Protein AF-A0AA96CCP3-F1 (afdb_monomer_lite)

Sequence (442 aa):
MRTQSIKSIEALAAAVEGFGGDMLFRGQNEHFGTDMTSGLRTSIDRRGCIPPVMLKWSHYAEFMLRQIAKDPSALDRLEFVQAILQHYGWRSFYLDLSASPAVSAYFAGHRWTSRRQIQMVEDCFEDPVLAVREMASYEPFEGDGHLYVISKAALSEARIAVHDLSQLSLWIGGQPRYAFQNAWLAGPLQGDLPSSCIIGHISAPAAVFREFASKGGFANAGDLFPDRQTDPILNLLLSLPWEMIRTSGKADRGGIEFFRRALDIPEYHDEELAKHQPTDTAFFCGATVSQIVKDPTLTVRSAPSHIIFGSSDRPPEFPRVSEFVRRHKRVLFEVSELIWLPETVTARTWGKGLWVEERPDGLIQVGDLIVEHPGRQLSGFGANAMWSYEVDKTGRWTRSPREGDCPCANSWRHEAHLSALSVLEHDFTRRDHVFVRPPPRA

pLDDT: mean 88.01, std 12.89, range [23.94, 98.25]

Secondary structure (DSSP, 8-state):
-EEEE--SHHHHHHHHHTT-SSEEEEEESS---BTTB---B-HHHHH---HHHHHHHHHHHHHHHHHHBS-GGGGG-HHHHHHHHHTTT---SSEEEES-HHHHHHHHHEEEEEEEEEEEEE-TTS-EEEEEEEEEEEEE--SEEEEEEEEHHHHHHTT-EEEEGGG--BTT----HHHHTTEEEEE--SSBPPGGGEEEEEEEEHHHHHHHHHHTT--SGGGTS--TTT-HHHHHHHTSPEEE---SSS--BTTBPEEEESS--EE-S-PPPPSBPPTT-BEE----GGGT---TTEEEEEE-THHHH----S-SB-HHHHHHHHHHSEEEEEEEEEE--GGGTTTTEEEEEEEEEE-TTS-EEEEEEEEE--BT---EEEE---EEEEE-TT-BEEE---TTS-----HHHHHHHHHHHHHHHHHHHT-S----PPPPP-

Structure (mmCIF, N/CA/C/O backbone):
data_AF-A0AA96CCP3-F1
#
_entry.id   AF-A0AA96CCP3-F1
#
loop_
_atom_site.group_PDB
_atom_site.id
_atom_site.type_symbol
_atom_site.label_atom_id
_atom_site.label_alt_id
_atom_site.label_comp_id
_atom_site.label_asym_id
_atom_site.label_entity_id
_atom_site.label_seq_id
_atom_site.pdbx_PDB_ins_code
_atom_site.Cartn_x
_atom_site.Cartn_y
_atom_site.Cartn_z
_atom_site.occupancy
_atom_site.B_iso_or_equiv
_atom_site.auth_seq_id
_atom_site.auth_comp_id
_atom_site.auth_asym_id
_atom_site.auth_atom_id
_atom_site.pdbx_PDB_model_num
ATOM 1 N N . MET A 1 1 ? 2.260 1.535 -36.624 1.00 78.88 1 MET A N 1
ATOM 2 C CA . MET A 1 1 ? 3.349 1.113 -35.722 1.00 78.88 1 MET A CA 1
ATOM 3 C C . MET A 1 1 ? 4.640 0.972 -36.522 1.00 78.88 1 MET A C 1
ATOM 5 O O . MET A 1 1 ? 4.633 0.278 -37.530 1.00 78.88 1 MET A O 1
ATOM 9 N N . ARG A 1 2 ? 5.721 1.655 -36.126 1.00 84.25 2 ARG A N 1
ATOM 10 C CA . ARG A 1 2 ? 7.061 1.529 -36.727 1.00 84.25 2 ARG A CA 1
ATOM 11 C C . ARG A 1 2 ? 7.860 0.463 -35.972 1.00 84.25 2 ARG A C 1
ATOM 13 O O . ARG A 1 2 ? 8.217 0.693 -34.819 1.00 84.25 2 ARG A O 1
ATOM 20 N N . THR A 1 3 ? 8.166 -0.659 -36.619 1.00 88.44 3 THR A N 1
ATOM 21 C CA . THR A 1 3 ? 8.971 -1.744 -36.028 1.00 88.44 3 THR A CA 1
ATOM 22 C C . THR A 1 3 ? 10.423 -1.646 -36.486 1.00 88.44 3 THR A C 1
ATOM 24 O O . THR A 1 3 ? 10.685 -1.485 -37.677 1.00 88.44 3 THR A O 1
ATOM 27 N N . GLN A 1 4 ? 11.374 -1.711 -35.553 1.00 91.31 4 GLN A N 1
ATOM 28 C CA . GLN A 1 4 ? 12.807 -1.590 -35.831 1.00 91.31 4 GLN A CA 1
ATOM 29 C C . GLN A 1 4 ? 13.591 -2.653 -35.063 1.00 91.31 4 GLN A C 1
ATOM 31 O O . GLN A 1 4 ? 13.416 -2.799 -33.857 1.00 91.31 4 GLN A O 1
ATOM 36 N N . SER A 1 5 ? 14.485 -3.363 -35.752 1.00 93.44 5 SER A N 1
ATOM 37 C CA . SER A 1 5 ? 15.509 -4.195 -35.116 1.00 93.44 5 SER A CA 1
ATOM 38 C C . SER A 1 5 ? 16.840 -3.455 -35.177 1.00 93.44 5 SER A C 1
ATOM 40 O O . SER A 1 5 ? 17.261 -3.025 -36.252 1.00 93.44 5 SER A O 1
ATOM 42 N N . ILE A 1 6 ? 17.479 -3.268 -34.027 1.00 94.19 6 ILE A N 1
ATOM 43 C CA . ILE A 1 6 ? 18.710 -2.488 -33.894 1.00 94.19 6 ILE A CA 1
ATOM 44 C C . ILE A 1 6 ? 19.786 -3.290 -33.162 1.00 94.19 6 ILE A C 1
ATOM 46 O O . ILE A 1 6 ? 19.495 -4.230 -32.426 1.00 94.19 6 ILE A O 1
ATOM 50 N N . LYS A 1 7 ? 21.051 -2.917 -33.380 1.00 93.19 7 LYS A N 1
ATOM 51 C CA . LYS A 1 7 ? 22.215 -3.670 -32.883 1.00 93.19 7 LYS A CA 1
ATOM 52 C C . LYS A 1 7 ? 23.218 -2.843 -32.081 1.00 93.19 7 LYS A C 1
ATOM 54 O O . LYS A 1 7 ? 24.165 -3.419 -31.562 1.00 93.19 7 LYS A O 1
ATOM 59 N N . SER A 1 8 ? 23.042 -1.525 -31.995 1.00 95.81 8 SER A N 1
ATOM 60 C CA . SER A 1 8 ? 23.948 -0.643 -31.255 1.00 95.81 8 SER A CA 1
ATOM 61 C C . SER A 1 8 ? 23.183 0.385 -30.433 1.00 95.81 8 SER A C 1
ATOM 63 O O . SER A 1 8 ? 22.006 0.665 -30.686 1.00 95.81 8 SER A O 1
ATOM 65 N N . ILE A 1 9 ? 23.875 0.953 -29.452 1.00 96.38 9 ILE A N 1
ATOM 66 C CA . ILE A 1 9 ? 23.327 1.967 -28.559 1.00 96.38 9 ILE A CA 1
ATOM 67 C C . ILE A 1 9 ? 23.063 3.297 -29.272 1.00 96.38 9 ILE A C 1
ATOM 69 O O . ILE A 1 9 ? 22.069 3.956 -28.981 1.00 96.38 9 ILE A O 1
ATOM 73 N N . GLU A 1 10 ? 23.884 3.668 -30.255 1.00 96.38 10 GLU A N 1
ATOM 74 C CA . GLU A 1 10 ? 23.694 4.875 -31.071 1.00 96.38 10 GLU A CA 1
ATOM 75 C C . GLU A 1 10 ? 22.425 4.758 -31.917 1.00 96.38 10 GLU A C 1
ATOM 77 O O . GLU A 1 10 ? 21.645 5.704 -32.011 1.00 96.38 10 GLU A O 1
ATOM 82 N N . ALA A 1 11 ? 22.180 3.571 -32.485 1.00 96.12 11 ALA A N 1
ATOM 83 C CA . ALA A 1 11 ? 20.956 3.297 -33.224 1.00 96.12 11 ALA A CA 1
ATOM 84 C C . ALA A 1 11 ? 19.719 3.327 -32.310 1.00 96.12 11 ALA A C 1
ATOM 86 O O . ALA A 1 11 ? 18.669 3.806 -32.735 1.00 96.12 11 ALA A O 1
ATOM 87 N N . LEU A 1 12 ? 19.837 2.856 -31.059 1.00 96.75 12 LEU A N 1
ATOM 88 C CA . LEU A 1 12 ? 18.758 2.943 -30.068 1.00 96.75 12 LEU A CA 1
ATOM 89 C C . LEU A 1 12 ? 18.450 4.395 -29.706 1.00 96.75 12 LEU A C 1
ATOM 91 O O . LEU A 1 12 ? 17.289 4.794 -29.763 1.00 96.75 12 LEU A O 1
ATOM 95 N N . ALA A 1 13 ? 19.478 5.183 -29.386 1.00 96.06 13 ALA A N 1
ATOM 96 C CA . ALA A 1 13 ? 19.331 6.594 -29.051 1.00 96.06 13 ALA A CA 1
ATOM 97 C C . ALA A 1 13 ? 18.660 7.372 -30.192 1.00 96.06 13 ALA A C 1
ATOM 99 O O . ALA A 1 13 ? 17.625 7.999 -29.979 1.00 96.06 13 ALA A O 1
ATOM 100 N N . ALA A 1 14 ? 19.163 7.224 -31.422 1.00 95.44 14 ALA A N 1
ATOM 101 C CA . ALA A 1 14 ? 18.584 7.873 -32.596 1.00 95.44 14 ALA A CA 1
ATOM 102 C C . ALA A 1 14 ? 17.137 7.421 -32.871 1.00 95.44 14 ALA A C 1
ATOM 104 O O . ALA A 1 14 ? 16.291 8.225 -33.266 1.00 95.44 14 ALA A O 1
ATOM 105 N N . ALA A 1 15 ? 16.826 6.135 -32.658 1.00 95.31 15 ALA A N 1
ATOM 106 C CA . ALA A 1 15 ? 15.469 5.623 -32.825 1.00 95.31 15 ALA A CA 1
ATOM 107 C C . ALA A 1 15 ? 14.500 6.225 -31.800 1.00 95.31 15 ALA A C 1
ATOM 109 O O . ALA A 1 15 ? 13.395 6.600 -32.183 1.00 95.31 15 ALA A O 1
ATOM 110 N N . VAL A 1 16 ? 14.910 6.323 -30.531 1.00 95.19 16 VAL A N 1
ATOM 111 C CA . VAL A 1 16 ? 14.120 6.919 -29.443 1.00 95.19 16 VAL A CA 1
ATOM 112 C C . VAL A 1 16 ? 13.901 8.414 -29.682 1.00 95.19 16 VAL A C 1
ATOM 114 O O . VAL A 1 16 ? 12.760 8.869 -29.635 1.00 95.19 16 VAL A O 1
ATOM 117 N N . GLU A 1 17 ? 14.956 9.161 -30.016 1.00 93.50 17 GLU A N 1
ATOM 118 C CA . GLU A 1 17 ? 14.873 10.594 -30.333 1.00 93.50 17 GLU A CA 1
ATOM 119 C C . GLU A 1 17 ? 13.923 10.872 -31.504 1.00 93.50 17 GLU A C 1
ATOM 121 O O . GLU A 1 17 ? 13.148 11.829 -31.472 1.00 93.50 17 GLU A O 1
ATOM 126 N N . GLY A 1 18 ? 13.914 9.991 -32.510 1.00 92.81 18 GLY A N 1
ATOM 127 C CA . GLY A 1 18 ? 13.054 10.110 -33.685 1.00 92.81 18 GLY A CA 1
ATOM 128 C C . GLY A 1 18 ? 11.544 10.071 -33.407 1.00 92.81 18 GLY A C 1
ATOM 129 O O . GLY A 1 18 ? 10.775 10.402 -34.309 1.00 92.81 18 GLY A O 1
ATOM 130 N N . PHE A 1 19 ? 11.099 9.677 -32.206 1.00 90.75 19 PHE A N 1
ATOM 131 C CA . PHE A 1 19 ? 9.682 9.695 -31.815 1.00 90.75 19 PHE A CA 1
ATOM 132 C C . PHE A 1 19 ? 9.239 10.996 -31.116 1.00 90.75 19 PHE A C 1
ATOM 134 O O . PHE A 1 19 ? 8.036 11.240 -31.014 1.00 90.75 19 PHE A O 1
ATOM 141 N N . GLY A 1 20 ? 10.173 11.849 -30.679 1.00 86.50 20 GLY A N 1
ATOM 142 C CA . GLY A 1 20 ? 9.874 13.113 -29.997 1.00 86.50 20 GLY A CA 1
ATOM 143 C C . GLY A 1 20 ? 9.544 12.982 -28.501 1.00 86.50 20 GLY A C 1
ATOM 144 O O . GLY A 1 20 ? 9.638 11.911 -27.909 1.00 86.50 20 GLY A O 1
ATOM 145 N N . GLY A 1 21 ? 9.187 14.110 -27.872 1.00 78.62 21 GLY A N 1
ATOM 146 C CA . GLY A 1 21 ? 9.125 14.242 -26.407 1.00 78.62 21 GLY A CA 1
ATOM 147 C C . GLY A 1 21 ? 7.800 13.881 -25.721 1.00 78.62 21 GLY A C 1
ATOM 148 O O . GLY A 1 21 ? 7.779 13.787 -24.498 1.00 78.62 21 GLY A O 1
ATOM 149 N N . ASP A 1 22 ? 6.702 13.671 -26.456 1.00 88.31 22 ASP A N 1
ATOM 150 C CA . ASP A 1 22 ? 5.385 13.377 -25.855 1.00 88.31 22 ASP A CA 1
ATOM 151 C C . ASP A 1 22 ? 4.995 11.894 -25.936 1.00 88.31 22 ASP A C 1
ATOM 153 O O . ASP A 1 22 ? 3.880 11.518 -26.308 1.00 88.31 22 ASP A O 1
ATOM 157 N N . MET A 1 23 ? 5.960 11.036 -25.610 1.00 95.56 23 MET A N 1
ATOM 158 C CA . MET A 1 23 ? 5.819 9.585 -25.660 1.00 95.56 23 MET A CA 1
ATOM 159 C C . MET A 1 23 ? 6.014 8.961 -24.287 1.00 95.56 23 MET A C 1
ATOM 161 O O . MET A 1 23 ? 6.700 9.498 -23.420 1.00 95.56 23 MET A O 1
ATOM 165 N N . LEU A 1 24 ? 5.393 7.803 -24.112 1.00 97.50 24 LEU A N 1
ATOM 166 C CA . LEU A 1 24 ? 5.594 6.916 -22.982 1.00 97.50 24 LEU A CA 1
ATOM 167 C C . LEU A 1 24 ? 6.225 5.617 -23.470 1.00 97.50 24 LEU A C 1
ATOM 169 O O . LEU A 1 24 ? 6.014 5.186 -24.604 1.00 97.50 24 LEU A O 1
ATOM 173 N N . PHE A 1 25 ? 6.997 4.985 -22.602 1.00 97.31 25 PHE A N 1
ATOM 174 C CA . PHE A 1 25 ? 7.790 3.816 -22.932 1.00 97.31 25 PHE A CA 1
ATOM 175 C C . PHE A 1 25 ? 7.425 2.643 -22.029 1.00 97.31 25 PHE A C 1
ATOM 177 O O . PHE A 1 25 ? 7.043 2.820 -20.869 1.00 97.31 25 PHE A O 1
ATOM 184 N N . ARG A 1 26 ? 7.550 1.434 -22.580 1.00 96.19 26 ARG A N 1
ATOM 185 C CA . ARG A 1 26 ? 7.433 0.180 -21.836 1.00 96.19 26 ARG A CA 1
ATOM 186 C C . ARG A 1 26 ? 8.490 -0.804 -22.309 1.00 96.19 26 ARG A C 1
ATOM 188 O O . ARG A 1 26 ? 8.510 -1.156 -23.486 1.00 96.19 26 ARG A O 1
ATOM 195 N N . GLY A 1 27 ? 9.336 -1.265 -21.396 1.00 95.38 27 GLY A N 1
ATOM 196 C CA . GLY A 1 27 ? 10.336 -2.294 -21.673 1.00 95.38 27 GLY A CA 1
ATOM 197 C C . GLY A 1 27 ? 9.894 -3.679 -21.241 1.00 95.38 27 GLY A C 1
ATOM 198 O O . GLY A 1 27 ? 9.269 -3.822 -20.192 1.00 95.38 27 GLY A O 1
ATOM 199 N N . GLN A 1 28 ? 10.205 -4.691 -22.046 1.00 93.75 28 GLN A N 1
ATOM 200 C CA . GLN A 1 28 ? 9.925 -6.095 -21.752 1.00 93.75 28 GLN A CA 1
ATOM 201 C C . GLN A 1 28 ? 11.030 -6.998 -22.292 1.00 93.75 28 GLN A C 1
ATOM 203 O O . GLN A 1 28 ? 11.666 -6.685 -23.295 1.00 93.75 28 GLN A O 1
ATOM 208 N N . ASN A 1 29 ? 11.227 -8.135 -21.637 1.00 90.81 29 ASN A N 1
ATOM 209 C CA . ASN A 1 29 ? 12.184 -9.168 -22.036 1.00 90.81 29 ASN A CA 1
ATOM 210 C C . ASN A 1 29 ? 11.600 -10.207 -23.012 1.00 90.81 29 ASN A C 1
ATOM 212 O O . ASN A 1 29 ? 12.307 -11.115 -23.431 1.00 90.81 29 ASN A O 1
ATOM 216 N N . GLU A 1 30 ? 10.315 -10.084 -23.349 1.00 86.31 30 GLU A N 1
ATOM 217 C CA . GLU A 1 30 ? 9.598 -10.951 -24.283 1.00 86.31 30 GLU A CA 1
ATOM 218 C C . GLU A 1 30 ? 8.610 -10.124 -25.123 1.00 86.31 30 GLU A C 1
ATOM 220 O O . GLU A 1 30 ? 8.100 -9.077 -24.694 1.00 86.31 30 GLU A O 1
ATOM 225 N N . HIS A 1 31 ? 8.342 -10.588 -26.344 1.00 83.12 31 HIS A N 1
ATOM 226 C CA . HIS A 1 31 ? 7.292 -10.046 -27.196 1.00 83.12 31 HIS A CA 1
ATOM 227 C C . HIS A 1 31 ? 5.990 -10.805 -26.941 1.00 83.12 31 HIS A C 1
ATOM 229 O O . HIS A 1 31 ? 5.888 -11.990 -27.241 1.00 83.12 31 HIS A O 1
ATOM 235 N N . PHE A 1 32 ? 4.990 -10.114 -26.396 1.00 73.75 32 PHE A N 1
ATOM 236 C CA . PHE A 1 32 ? 3.706 -10.723 -26.032 1.00 73.75 32 PHE A CA 1
ATOM 237 C C . PHE A 1 32 ? 2.609 -10.532 -27.090 1.00 73.75 32 PHE A C 1
ATOM 239 O O . PHE A 1 32 ? 1.510 -11.062 -26.930 1.00 73.75 32 PHE A O 1
ATOM 246 N N . GLY A 1 33 ? 2.878 -9.746 -28.135 1.00 75.25 33 GLY A N 1
ATOM 247 C CA . GLY A 1 33 ? 1.897 -9.357 -29.144 1.00 75.25 33 GLY A CA 1
ATOM 248 C C . GLY A 1 33 ? 1.812 -10.295 -30.348 1.00 75.25 33 GLY A C 1
ATOM 249 O O . GLY A 1 33 ? 2.620 -11.199 -30.541 1.00 75.25 33 GLY A O 1
ATOM 250 N N . THR A 1 34 ? 0.804 -10.037 -31.174 1.00 74.00 34 THR A N 1
ATOM 251 C CA . THR A 1 34 ? 0.633 -10.550 -32.537 1.00 74.00 34 THR A CA 1
ATOM 252 C C . THR A 1 34 ? 0.244 -9.381 -33.443 1.00 74.00 34 THR A C 1
ATOM 254 O O . THR A 1 34 ? -0.010 -8.277 -32.960 1.00 74.00 34 THR A O 1
ATOM 257 N N . ASP A 1 35 ? 0.095 -9.612 -34.747 1.00 66.69 35 ASP A N 1
ATOM 258 C CA . ASP A 1 35 ? -0.397 -8.578 -35.671 1.00 66.69 35 ASP A CA 1
ATOM 259 C C . ASP A 1 35 ? -1.799 -8.052 -35.298 1.00 66.69 35 ASP A C 1
ATOM 261 O O . ASP A 1 35 ? -2.163 -6.928 -35.644 1.00 66.69 35 ASP A O 1
ATOM 265 N N . MET A 1 36 ? -2.583 -8.849 -34.562 1.00 63.25 36 MET A N 1
ATOM 266 C CA . MET A 1 36 ? -3.959 -8.534 -34.167 1.00 63.25 36 MET A CA 1
ATOM 267 C C . MET A 1 36 ? -4.075 -7.966 -32.747 1.00 63.25 36 MET A C 1
ATOM 269 O O . MET A 1 36 ? -5.089 -7.355 -32.413 1.00 63.25 36 MET A O 1
ATOM 273 N N . THR A 1 37 ? -3.076 -8.186 -31.891 1.00 79.69 37 THR A N 1
ATOM 274 C CA . THR A 1 37 ? -3.165 -7.924 -30.448 1.00 79.69 37 THR A CA 1
ATOM 275 C C . THR A 1 37 ? -1.846 -7.383 -29.925 1.00 79.69 37 THR A C 1
ATOM 277 O O . THR A 1 37 ? -0.802 -7.972 -30.184 1.00 79.69 37 THR A O 1
ATOM 280 N N . SER A 1 38 ? -1.855 -6.314 -29.132 1.00 82.88 38 SER A N 1
ATOM 281 C CA . SER A 1 38 ? -0.597 -5.791 -28.588 1.00 82.88 38 SER A CA 1
ATOM 282 C C . SER A 1 38 ? 0.071 -6.742 -27.592 1.00 82.88 38 SER A C 1
ATOM 284 O O . SER A 1 38 ? 1.283 -6.668 -27.396 1.00 82.88 38 SER A O 1
ATOM 286 N N . GLY A 1 39 ? -0.708 -7.604 -26.927 1.00 83.06 39 GLY A N 1
ATOM 287 C CA . GLY A 1 39 ? -0.236 -8.432 -25.818 1.00 83.06 39 GLY A CA 1
ATOM 288 C C . GLY A 1 39 ? 0.105 -7.633 -24.556 1.00 83.06 39 GLY A C 1
ATOM 289 O O . GLY A 1 39 ? 0.498 -8.210 -23.541 1.00 83.06 39 GLY A O 1
ATOM 290 N N . LEU A 1 40 ? -0.053 -6.304 -24.587 1.00 88.00 40 LEU A N 1
ATOM 291 C CA . LEU A 1 40 ? 0.202 -5.418 -23.457 1.00 88.00 40 LEU A CA 1
ATOM 292 C C . LEU A 1 40 ? -1.017 -5.411 -22.538 1.00 88.00 40 LEU A C 1
ATOM 294 O O . LEU A 1 40 ? -1.903 -4.567 -22.663 1.00 88.00 40 LEU A O 1
ATOM 298 N N . ARG A 1 41 ? -1.052 -6.385 -21.628 1.00 87.69 41 ARG A N 1
ATOM 299 C CA . ARG A 1 41 ? -2.139 -6.587 -20.662 1.00 87.69 41 ARG A CA 1
ATOM 300 C C . ARG A 1 41 ? -1.782 -6.105 -19.267 1.00 87.69 41 ARG A C 1
ATOM 302 O O . ARG A 1 41 ? -0.624 -6.158 -18.838 1.00 87.69 41 ARG A O 1
ATOM 309 N N . THR A 1 42 ? -2.819 -5.746 -18.522 1.00 84.69 42 THR A N 1
ATOM 310 C CA . THR A 1 42 ? -2.721 -5.417 -17.099 1.00 84.69 42 THR A CA 1
ATOM 311 C C . THR A 1 42 ? -2.260 -6.628 -16.280 1.00 84.69 42 THR A C 1
ATOM 313 O O . THR A 1 42 ? -2.252 -7.782 -16.729 1.00 84.69 42 THR A O 1
ATOM 316 N N . SER A 1 43 ? -1.816 -6.395 -15.049 1.00 81.06 43 SER A N 1
ATOM 317 C CA . SER A 1 43 ? -1.444 -7.490 -14.145 1.00 81.06 43 SER A CA 1
ATOM 318 C C . SER A 1 43 ? -2.665 -8.271 -13.640 1.00 81.06 43 SER A C 1
ATOM 320 O O . SER A 1 43 ? -2.541 -9.479 -13.416 1.00 81.06 43 SER A O 1
ATOM 322 N N . ILE A 1 44 ? -3.839 -7.634 -13.527 1.00 82.31 44 ILE A N 1
ATOM 323 C CA . ILE A 1 44 ? -5.100 -8.318 -13.203 1.00 82.31 44 ILE A CA 1
ATOM 324 C C . ILE A 1 44 ? -5.559 -9.215 -14.350 1.00 82.31 44 ILE A C 1
ATOM 326 O O . ILE A 1 44 ? -5.864 -10.376 -14.093 1.00 82.31 44 ILE A O 1
ATOM 330 N N . ASP A 1 45 ? -5.527 -8.757 -15.601 1.00 80.56 45 ASP A N 1
ATOM 331 C CA . ASP A 1 45 ? -5.930 -9.604 -16.736 1.00 80.56 45 ASP A CA 1
ATOM 332 C C . ASP A 1 45 ? -5.044 -10.850 -16.865 1.00 80.56 45 ASP A C 1
ATOM 334 O O . ASP A 1 45 ? -5.495 -11.914 -17.285 1.00 80.56 45 ASP A O 1
ATOM 338 N N . ARG A 1 46 ? -3.770 -10.742 -16.466 1.00 76.19 46 ARG A N 1
ATOM 339 C CA . ARG A 1 46 ? -2.816 -11.859 -16.507 1.00 76.19 46 ARG A CA 1
ATOM 340 C C . ARG A 1 46 ? -2.945 -12.830 -15.337 1.00 76.19 46 ARG A C 1
ATOM 342 O O . ARG A 1 46 ? -2.669 -14.013 -15.510 1.00 76.19 46 ARG A O 1
ATOM 349 N N . ARG A 1 47 ? -3.261 -12.348 -14.130 1.00 80.62 47 ARG A N 1
ATOM 350 C CA . ARG A 1 47 ? -3.130 -13.146 -12.892 1.00 80.62 47 ARG A CA 1
ATOM 351 C C . ARG A 1 47 ? -4.395 -13.203 -12.029 1.00 80.62 47 ARG A C 1
ATOM 353 O O . ARG A 1 47 ? -4.387 -13.881 -11.000 1.00 80.62 47 ARG A O 1
ATOM 360 N N . GLY A 1 48 ? -5.453 -12.503 -12.420 1.00 82.50 48 GLY A N 1
ATOM 361 C CA . GLY A 1 48 ? -6.688 -12.339 -11.661 1.00 82.50 48 GLY A CA 1
ATOM 362 C C . GLY A 1 48 ? -6.574 -11.356 -10.491 1.00 82.50 48 GLY A C 1
ATOM 363 O O . GLY A 1 48 ? -5.481 -11.049 -9.995 1.00 82.50 48 GLY A O 1
ATOM 364 N N . CYS A 1 49 ? -7.740 -10.893 -10.035 1.00 81.19 49 CYS A N 1
ATOM 365 C CA . CYS A 1 49 ? -7.910 -10.079 -8.834 1.00 81.19 49 CYS A CA 1
ATOM 366 C C . CYS A 1 49 ? -8.177 -10.967 -7.607 1.00 81.19 49 CYS A C 1
ATOM 368 O O . CYS A 1 49 ? -8.867 -11.983 -7.703 1.00 81.19 49 CYS A O 1
ATOM 370 N N . ILE A 1 50 ? -7.654 -10.561 -6.446 1.00 83.69 50 ILE A N 1
ATOM 371 C CA . ILE A 1 50 ? -7.987 -11.140 -5.139 1.00 83.69 50 ILE A CA 1
ATOM 372 C C . ILE A 1 50 ? -8.719 -10.049 -4.341 1.00 83.69 50 ILE A C 1
ATOM 374 O O . ILE A 1 50 ? -8.053 -9.244 -3.686 1.00 83.69 50 ILE A O 1
ATOM 378 N N . PRO A 1 51 ? -10.065 -9.978 -4.392 1.00 82.25 51 PRO A N 1
ATOM 379 C CA . PRO A 1 51 ? -10.805 -8.812 -3.907 1.00 82.25 51 PRO A CA 1
ATOM 380 C C . PRO A 1 51 ? -10.548 -8.432 -2.438 1.00 82.25 51 PRO A C 1
ATOM 382 O O . PRO A 1 51 ? -10.337 -7.251 -2.184 1.00 82.25 51 PRO A O 1
ATOM 385 N N . PRO A 1 52 ? -10.477 -9.370 -1.468 1.00 82.31 52 PRO A N 1
ATOM 386 C CA . PRO A 1 52 ? -10.189 -9.004 -0.077 1.00 82.31 52 PRO A CA 1
ATOM 387 C C . PRO A 1 52 ? -8.815 -8.353 0.102 1.00 82.31 52 PRO A C 1
ATOM 389 O O . PRO A 1 52 ? -8.675 -7.393 0.854 1.00 82.31 52 PRO A O 1
ATOM 392 N N . VAL A 1 53 ? -7.807 -8.849 -0.623 1.00 83.94 53 VAL A N 1
ATOM 393 C CA . VAL A 1 53 ? -6.458 -8.273 -0.590 1.00 83.94 53 VAL A CA 1
ATOM 394 C C . VAL A 1 53 ? -6.455 -6.923 -1.302 1.00 83.94 53 VAL A C 1
ATOM 396 O O . VAL A 1 53 ? -5.841 -6.000 -0.796 1.00 83.94 53 VAL A O 1
ATOM 399 N N . MET A 1 54 ? -7.198 -6.769 -2.404 1.00 83.62 54 MET A N 1
ATOM 400 C CA . MET A 1 54 ? -7.353 -5.485 -3.097 1.00 83.62 54 MET A CA 1
ATOM 401 C C . MET A 1 54 ? -7.947 -4.407 -2.192 1.00 83.62 54 MET A C 1
ATOM 403 O O . MET A 1 54 ? -7.405 -3.311 -2.143 1.00 83.62 54 MET A O 1
ATOM 407 N N . LEU A 1 55 ? -9.016 -4.718 -1.452 1.00 84.19 55 LEU A N 1
ATOM 408 C CA . LEU A 1 55 ? -9.628 -3.777 -0.510 1.00 84.19 55 LEU A CA 1
ATOM 409 C C . LEU A 1 55 ? -8.639 -3.369 0.584 1.00 84.19 55 LEU A C 1
ATOM 411 O O . LEU A 1 55 ? -8.435 -2.182 0.817 1.00 84.19 55 LEU A O 1
ATOM 415 N N . LYS A 1 56 ? -7.972 -4.347 1.209 1.00 87.00 56 LYS A N 1
ATOM 416 C CA . LYS A 1 56 ? -6.952 -4.103 2.241 1.00 87.00 56 LYS A CA 1
ATOM 417 C C . LYS A 1 56 ? -5.796 -3.254 1.712 1.00 87.00 56 LYS A C 1
ATOM 419 O O . LYS A 1 56 ? -5.346 -2.323 2.372 1.00 87.00 56 LYS A O 1
ATOM 424 N N . TRP A 1 57 ? -5.345 -3.566 0.503 1.00 85.31 57 TRP A N 1
ATOM 425 C CA . TRP A 1 57 ? -4.260 -2.881 -0.182 1.00 85.31 57 TRP A CA 1
ATOM 426 C C . TRP A 1 57 ? -4.634 -1.428 -0.522 1.00 85.31 57 TRP A C 1
ATOM 428 O O . TRP A 1 57 ? -3.888 -0.512 -0.184 1.00 85.31 57 TRP A O 1
ATOM 438 N N . SER A 1 58 ? -5.815 -1.201 -1.109 1.00 83.19 58 SER A N 1
ATOM 439 C CA . SER A 1 58 ? -6.358 0.137 -1.385 1.00 83.19 58 SER A CA 1
ATOM 440 C C . SER A 1 58 ? -6.557 0.960 -0.115 1.00 83.19 58 SER A C 1
ATOM 442 O O . SER A 1 58 ? -6.170 2.124 -0.097 1.00 83.19 58 SER A O 1
ATOM 444 N N . HIS A 1 59 ? -7.085 0.351 0.949 1.00 85.50 59 HIS A N 1
ATOM 445 C CA . HIS A 1 59 ? -7.245 1.004 2.245 1.00 85.50 59 HIS A CA 1
ATOM 446 C C . HIS A 1 59 ? -5.896 1.486 2.790 1.00 85.50 59 HIS A C 1
ATOM 448 O O . HIS A 1 59 ? -5.727 2.676 3.031 1.00 85.50 59 HIS A O 1
ATOM 454 N N . TYR A 1 60 ? -4.902 0.601 2.929 1.00 85.00 60 TYR A N 1
ATOM 455 C CA . TYR A 1 60 ? -3.607 1.011 3.478 1.00 85.00 60 TYR A CA 1
ATOM 456 C C . TYR A 1 60 ? -2.912 2.063 2.627 1.00 85.00 60 TYR A C 1
ATOM 458 O O . TYR A 1 60 ? -2.342 2.999 3.174 1.00 85.00 60 TYR A O 1
ATOM 466 N N . ALA A 1 61 ? -3.008 1.959 1.306 1.00 81.19 61 ALA A N 1
ATOM 467 C CA . ALA A 1 61 ? -2.481 2.971 0.408 1.00 81.19 61 ALA A CA 1
ATOM 468 C C . ALA A 1 61 ? -3.111 4.337 0.636 1.00 81.19 61 ALA A C 1
ATOM 470 O O . ALA A 1 61 ? -2.391 5.310 0.809 1.00 81.19 61 ALA A O 1
ATOM 471 N N . GLU A 1 62 ? -4.440 4.415 0.651 1.00 84.75 62 GLU A N 1
ATOM 472 C CA . GLU A 1 62 ? -5.138 5.679 0.846 1.00 84.75 62 GLU A CA 1
ATOM 473 C C . GLU A 1 62 ? -4.795 6.278 2.215 1.00 84.75 62 GLU A C 1
ATOM 475 O O . GLU A 1 62 ? -4.382 7.435 2.292 1.00 84.75 62 GLU A O 1
ATOM 480 N N . PHE A 1 63 ? -4.863 5.468 3.278 1.00 84.25 63 PHE A N 1
ATOM 481 C CA . PHE A 1 63 ? -4.525 5.885 4.640 1.00 84.25 63 PHE A CA 1
ATOM 482 C C . PHE A 1 63 ? -3.075 6.369 4.755 1.00 84.25 63 PHE A C 1
ATOM 484 O O . PHE A 1 63 ? -2.839 7.439 5.311 1.00 84.25 63 PHE A O 1
ATOM 491 N N . MET A 1 64 ? -2.107 5.625 4.214 1.00 85.94 64 MET A N 1
ATOM 492 C CA . MET A 1 64 ? -0.690 6.000 4.237 1.00 85.94 64 MET A CA 1
ATOM 493 C C . MET A 1 64 ? -0.428 7.256 3.416 1.00 85.94 64 MET A C 1
ATOM 495 O O . MET A 1 64 ? 0.185 8.196 3.913 1.00 85.94 64 MET A O 1
ATOM 499 N N . LEU A 1 65 ? -0.906 7.295 2.171 1.00 87.19 65 LEU A N 1
ATOM 500 C CA . LEU A 1 65 ? -0.661 8.401 1.253 1.00 87.19 65 LEU A CA 1
ATOM 501 C C . LEU A 1 65 ? -1.281 9.696 1.767 1.00 87.19 65 LEU A C 1
ATOM 503 O O . LEU A 1 65 ? -0.612 10.724 1.720 1.00 87.19 65 LEU A O 1
ATOM 507 N N . ARG A 1 66 ? -2.502 9.664 2.319 1.00 86.50 66 ARG A N 1
ATOM 508 C CA . ARG A 1 66 ? -3.148 10.863 2.880 1.00 86.50 66 ARG A CA 1
ATOM 509 C C . ARG A 1 66 ? -2.360 11.475 4.036 1.00 86.50 66 ARG A C 1
ATOM 511 O O . ARG A 1 66 ? -2.446 12.683 4.225 1.00 86.50 66 ARG A O 1
ATOM 518 N N . GLN A 1 67 ? -1.563 10.694 4.768 1.00 83.19 67 GLN A N 1
ATOM 519 C CA . GLN A 1 67 ? -0.705 11.255 5.815 1.00 83.19 67 GLN A CA 1
AT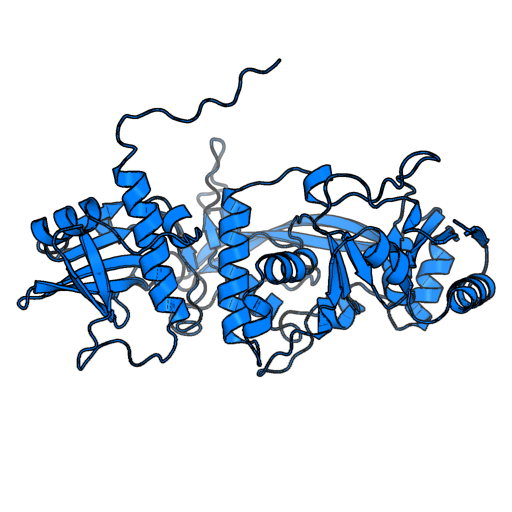OM 520 C C . GLN A 1 67 ? 0.500 12.002 5.293 1.00 83.19 67 GLN A C 1
ATOM 522 O O . GLN A 1 67 ? 0.967 12.908 5.969 1.00 83.19 67 GLN A O 1
ATOM 527 N N . ILE A 1 68 ? 1.057 11.578 4.163 1.00 87.44 68 ILE A N 1
ATOM 528 C CA . ILE A 1 68 ? 2.349 12.075 3.680 1.00 87.44 68 ILE A CA 1
ATOM 529 C C . ILE A 1 68 ? 2.210 12.968 2.448 1.00 87.44 68 ILE A C 1
ATOM 531 O O . ILE A 1 68 ? 3.155 13.672 2.101 1.00 87.44 68 ILE A O 1
ATOM 535 N N . ALA A 1 69 ? 1.044 12.972 1.801 1.00 88.56 69 ALA A N 1
ATOM 536 C CA . ALA A 1 69 ? 0.735 13.821 0.662 1.00 88.56 69 ALA A CA 1
ATOM 537 C C . ALA A 1 69 ? 0.617 15.285 1.087 1.00 88.56 69 ALA A C 1
ATOM 539 O O . ALA A 1 69 ? -0.058 15.623 2.056 1.00 88.56 69 ALA A O 1
ATOM 540 N N . LYS A 1 70 ? 1.263 16.172 0.330 1.00 87.31 70 LYS A N 1
ATOM 541 C CA . LYS A 1 70 ? 1.160 17.622 0.519 1.00 87.31 70 LYS A CA 1
ATOM 542 C C . LYS A 1 70 ? -0.218 18.156 0.118 1.00 87.31 70 LYS A C 1
ATOM 544 O O . LYS A 1 70 ? -0.706 19.100 0.730 1.00 87.31 70 LYS A O 1
ATOM 549 N N . ASP A 1 71 ? -0.816 17.554 -0.906 1.00 84.56 71 ASP A N 1
ATOM 550 C CA . ASP A 1 71 ? -2.176 17.822 -1.364 1.00 84.56 71 ASP A CA 1
ATOM 551 C C . ASP A 1 71 ? -2.925 16.485 -1.497 1.00 84.56 71 ASP A C 1
ATOM 553 O O . ASP A 1 71 ? -2.606 15.690 -2.389 1.00 84.56 71 ASP A O 1
ATOM 557 N N . PRO A 1 72 ? -3.887 16.195 -0.604 1.00 79.31 72 PRO A N 1
ATOM 558 C CA . PRO A 1 72 ? -4.607 14.931 -0.617 1.00 79.31 72 PRO A CA 1
ATOM 559 C C . PRO A 1 72 ? -5.669 14.842 -1.723 1.00 79.31 72 PRO A C 1
ATOM 561 O O . PRO A 1 72 ? -6.182 13.750 -1.942 1.00 79.31 72 PRO A O 1
ATOM 564 N N . SER A 1 73 ? -5.989 15.923 -2.447 1.00 80.00 73 SER A N 1
ATOM 565 C CA . SER A 1 73 ? -7.046 15.911 -3.477 1.00 80.00 73 SER A CA 1
ATOM 566 C C . SER A 1 73 ? -6.768 14.925 -4.619 1.00 80.00 73 SER A C 1
ATOM 568 O O . SER A 1 73 ? -7.679 14.308 -5.171 1.00 80.00 73 SER A O 1
ATOM 570 N N . ALA A 1 74 ? -5.491 14.690 -4.942 1.00 73.00 74 ALA A N 1
ATOM 571 C CA . ALA A 1 74 ? -5.098 13.694 -5.936 1.00 73.00 74 ALA A CA 1
ATOM 572 C C . ALA A 1 74 ? -5.497 12.257 -5.537 1.00 73.00 74 ALA A C 1
ATOM 574 O O . ALA A 1 74 ? -5.645 11.409 -6.423 1.00 73.00 74 ALA A O 1
ATOM 575 N N . LEU A 1 75 ? -5.677 12.002 -4.234 1.00 80.94 75 LEU A N 1
ATOM 576 C CA . LEU A 1 75 ? -5.991 10.701 -3.635 1.00 80.94 75 LEU A CA 1
ATOM 577 C C . LEU A 1 75 ? -7.494 10.405 -3.571 1.00 80.94 75 LEU A C 1
ATOM 579 O O . LEU A 1 75 ? -7.864 9.269 -3.299 1.00 80.94 75 LEU A O 1
ATOM 583 N N . ASP A 1 76 ? -8.356 11.377 -3.885 1.00 75.75 76 ASP A N 1
ATOM 584 C CA . ASP A 1 76 ? -9.809 11.158 -3.978 1.00 75.75 76 ASP A CA 1
ATOM 585 C C . ASP A 1 76 ? -10.185 10.274 -5.183 1.00 75.75 76 ASP A C 1
ATOM 587 O O . ASP A 1 76 ? -11.303 9.774 -5.298 1.00 75.75 76 ASP A O 1
ATOM 591 N N . ARG A 1 77 ? -9.226 10.047 -6.087 1.00 76.38 77 ARG A N 1
ATOM 592 C CA . ARG A 1 77 ? -9.339 9.136 -7.225 1.00 76.38 77 ARG A CA 1
ATOM 593 C C . ARG A 1 77 ? -8.802 7.765 -6.835 1.00 76.38 77 ARG A C 1
ATOM 595 O O . ARG A 1 77 ? -7.585 7.565 -6.791 1.00 76.38 77 ARG A O 1
ATOM 602 N N . LEU A 1 78 ? -9.696 6.797 -6.625 1.00 74.19 78 LEU A N 1
ATOM 603 C CA . LEU A 1 78 ? -9.315 5.406 -6.348 1.00 74.19 78 LEU A CA 1
ATOM 604 C C . LEU A 1 78 ? -8.383 4.849 -7.435 1.00 74.19 78 LEU A C 1
ATOM 606 O O . LEU A 1 78 ? -7.469 4.082 -7.127 1.00 74.19 78 LEU A O 1
ATOM 610 N N . GLU A 1 79 ? -8.572 5.281 -8.687 1.00 75.81 79 GLU A N 1
ATOM 611 C CA . GLU A 1 79 ? -7.691 4.939 -9.804 1.00 75.81 79 GLU A CA 1
ATOM 612 C C . GLU A 1 79 ? -6.240 5.297 -9.502 1.00 75.81 79 GLU A C 1
ATOM 614 O O . GLU A 1 79 ? -5.353 4.468 -9.680 1.00 75.81 79 GLU A O 1
ATOM 619 N N . PHE A 1 80 ? -6.014 6.517 -9.009 1.00 79.69 80 PHE A N 1
ATOM 620 C CA . PHE A 1 80 ? -4.696 7.073 -8.723 1.00 79.69 80 PHE A CA 1
ATOM 621 C C . PHE A 1 80 ? -4.027 6.386 -7.523 1.00 79.69 80 PHE A C 1
ATOM 623 O O . PHE A 1 80 ? -2.823 6.123 -7.533 1.00 79.69 80 PHE A O 1
ATOM 630 N N . VAL A 1 81 ? -4.818 6.013 -6.516 1.00 80.69 81 VAL A N 1
ATOM 631 C CA . VAL A 1 81 ? -4.338 5.227 -5.374 1.00 80.69 81 VAL A CA 1
ATOM 632 C C . VAL A 1 81 ? -3.914 3.828 -5.834 1.00 80.69 81 VAL A C 1
ATOM 634 O O . VAL A 1 81 ? -2.778 3.425 -5.595 1.00 80.69 81 VAL A O 1
ATOM 637 N N . GLN A 1 82 ? -4.762 3.102 -6.572 1.00 78.50 82 GLN A N 1
ATOM 638 C CA . GLN A 1 82 ? -4.419 1.778 -7.128 1.00 78.50 82 GLN A CA 1
ATOM 639 C C . GLN A 1 82 ? -3.224 1.816 -8.087 1.00 78.50 82 GLN A C 1
ATOM 641 O O . GLN A 1 82 ? -2.463 0.852 -8.195 1.00 78.50 82 GLN A O 1
ATOM 646 N N . ALA A 1 83 ? -3.068 2.938 -8.770 1.00 76.00 83 ALA A N 1
ATOM 647 C CA . ALA A 1 83 ? -1.976 3.252 -9.662 1.00 76.00 83 ALA A CA 1
ATOM 648 C C . ALA A 1 83 ? -0.615 3.290 -8.946 1.00 76.00 83 ALA A C 1
ATOM 650 O O . ALA A 1 83 ? 0.287 2.524 -9.287 1.00 76.00 83 ALA A O 1
ATOM 651 N N . ILE A 1 84 ? -0.478 4.121 -7.908 1.00 80.25 84 ILE A N 1
ATOM 652 C CA . ILE A 1 84 ? 0.751 4.208 -7.095 1.00 80.25 84 ILE A CA 1
ATOM 653 C C . ILE A 1 84 ? 1.155 2.824 -6.580 1.00 80.25 84 ILE A C 1
ATOM 655 O O . ILE A 1 84 ? 2.328 2.448 -6.580 1.00 80.25 84 ILE A O 1
ATOM 659 N N . LEU A 1 85 ? 0.160 2.033 -6.196 1.00 77.31 85 LEU A N 1
ATOM 660 C CA . LEU A 1 85 ? 0.343 0.721 -5.602 1.00 77.31 85 LEU A CA 1
ATOM 661 C C . LEU A 1 85 ? 0.978 -0.316 -6.522 1.00 77.31 85 LEU A C 1
ATOM 663 O O . LEU A 1 85 ? 1.690 -1.202 -6.042 1.00 77.31 85 LEU A O 1
ATOM 667 N N . GLN A 1 86 ? 0.778 -0.199 -7.832 1.00 84.31 86 GLN A N 1
ATOM 668 C CA . GLN A 1 86 ? 1.400 -1.095 -8.801 1.00 84.31 86 GLN A CA 1
ATOM 669 C C . GLN A 1 86 ? 2.934 -1.069 -8.712 1.00 84.31 86 GLN A C 1
ATOM 671 O O . GLN A 1 86 ? 3.574 -2.114 -8.839 1.00 84.31 86 GLN A O 1
ATOM 676 N N . HIS A 1 87 ? 3.534 0.083 -8.390 1.00 86.69 87 HIS A N 1
ATOM 677 C CA . HIS A 1 87 ? 4.991 0.229 -8.246 1.00 86.69 87 HIS A CA 1
ATOM 678 C C . HIS A 1 87 ? 5.557 -0.457 -6.993 1.00 86.69 87 HIS A C 1
ATOM 680 O O . HIS A 1 87 ? 6.763 -0.707 -6.889 1.00 86.69 87 HIS A O 1
ATOM 686 N N . TYR A 1 88 ? 4.685 -0.839 -6.060 1.00 88.62 88 TYR A N 1
ATOM 687 C CA . TYR A 1 88 ? 5.038 -1.616 -4.874 1.00 88.62 88 TYR A CA 1
ATOM 688 C C . TYR A 1 88 ? 4.772 -3.116 -5.041 1.00 88.62 88 TYR A C 1
ATOM 690 O O . TYR A 1 88 ? 4.933 -3.871 -4.092 1.00 88.62 88 TYR A O 1
ATOM 698 N N . GLY A 1 89 ? 4.454 -3.568 -6.262 1.00 82.75 89 GLY A N 1
ATOM 699 C CA . GLY A 1 89 ? 4.256 -4.982 -6.592 1.00 82.75 89 GLY A CA 1
ATOM 700 C C . GLY A 1 89 ? 2.795 -5.429 -6.600 1.00 82.75 89 GLY A C 1
ATOM 701 O O . GLY A 1 89 ? 2.520 -6.619 -6.770 1.00 82.75 89 GLY A O 1
ATOM 702 N N . TRP A 1 90 ? 1.850 -4.496 -6.449 1.00 82.50 90 TRP A N 1
ATOM 703 C CA . TRP A 1 90 ? 0.428 -4.811 -6.494 1.00 82.50 90 TRP A CA 1
ATOM 704 C C . TRP A 1 90 ? -0.086 -5.037 -7.921 1.00 82.50 90 TRP A C 1
ATOM 706 O O . TRP A 1 90 ? 0.414 -4.476 -8.898 1.00 82.50 90 TRP A O 1
ATOM 716 N N . ARG A 1 91 ? -1.128 -5.865 -8.042 1.00 84.25 91 ARG A N 1
ATOM 717 C CA . ARG A 1 91 ? -1.820 -6.101 -9.313 1.00 84.25 91 ARG A CA 1
ATOM 718 C C . ARG A 1 91 ? -2.909 -5.057 -9.517 1.00 84.25 91 ARG A C 1
ATOM 720 O O . ARG A 1 91 ? -3.733 -4.855 -8.638 1.00 84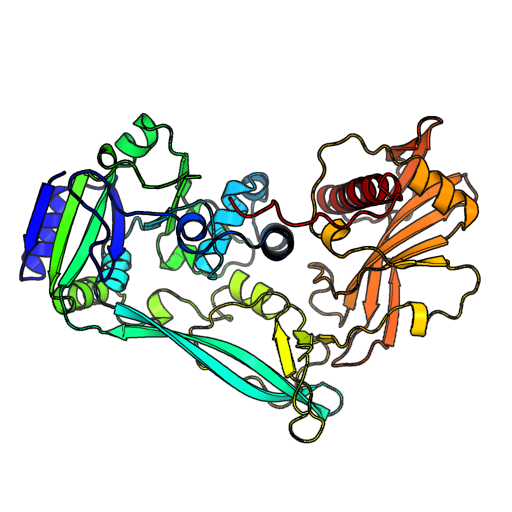.25 91 ARG A O 1
ATOM 727 N N . SER A 1 92 ? -2.977 -4.462 -10.693 1.00 83.62 92 SER A N 1
ATOM 728 C CA . SER A 1 92 ? -3.897 -3.371 -10.998 1.00 83.62 92 SER A CA 1
ATOM 729 C C . SER A 1 92 ? -4.561 -3.563 -12.368 1.00 83.62 92 SER A C 1
ATOM 731 O O . SER A 1 92 ? -4.202 -4.463 -13.139 1.00 83.62 92 SER A O 1
ATOM 733 N N . PHE A 1 93 ? -5.512 -2.676 -12.663 1.00 86.25 93 PHE A N 1
ATOM 734 C CA . PHE A 1 93 ? -6.147 -2.511 -13.972 1.00 86.25 93 PHE A CA 1
ATOM 735 C C . PHE A 1 93 ? -5.364 -1.568 -14.900 1.00 86.25 93 PHE A C 1
ATOM 737 O O . PHE A 1 93 ? -5.880 -1.159 -15.937 1.00 86.25 93 PHE A O 1
ATOM 744 N N . TYR A 1 94 ? -4.133 -1.200 -14.541 1.00 89.56 94 TYR A N 1
ATOM 745 C CA . TYR A 1 94 ? -3.331 -0.217 -15.262 1.00 89.56 94 TYR A CA 1
ATOM 746 C C . TYR A 1 94 ? -2.092 -0.857 -15.878 1.00 89.56 94 TYR A C 1
ATOM 748 O O . TYR A 1 94 ? -1.552 -1.862 -15.401 1.00 89.56 94 TYR A O 1
ATOM 756 N N . LEU A 1 95 ? -1.637 -0.253 -16.969 1.00 91.06 95 LEU A N 1
ATOM 757 C CA . LEU A 1 95 ? -0.363 -0.566 -17.591 1.00 91.06 95 LEU A CA 1
ATOM 758 C C . LEU A 1 95 ? 0.703 0.400 -17.065 1.00 91.06 95 LEU A C 1
ATOM 760 O O . LEU A 1 95 ? 0.539 1.611 -17.194 1.00 91.06 95 LEU A O 1
ATOM 764 N N . ASP A 1 96 ? 1.787 -0.144 -16.510 1.00 91.12 96 ASP A N 1
ATOM 765 C CA . ASP A 1 96 ? 2.981 0.596 -16.092 1.00 91.12 96 ASP A CA 1
ATOM 766 C C . ASP A 1 96 ? 3.763 1.108 -17.300 1.00 91.12 96 ASP A C 1
ATOM 768 O O . ASP A 1 96 ? 4.140 0.343 -18.194 1.00 91.12 96 ASP A O 1
ATOM 772 N N . LEU A 1 97 ? 3.978 2.418 -17.323 1.00 94.75 97 LEU A N 1
ATOM 773 C CA . LEU A 1 97 ? 4.699 3.146 -18.354 1.00 94.75 97 LEU A CA 1
ATOM 774 C C . LEU A 1 97 ? 5.730 4.070 -17.704 1.00 94.75 97 LEU A C 1
ATOM 776 O O . LEU A 1 97 ? 5.629 4.420 -16.530 1.00 94.75 97 LEU A O 1
ATOM 780 N N . SER A 1 98 ? 6.713 4.503 -18.484 1.00 96.19 98 SER A N 1
ATOM 781 C CA . SER A 1 98 ? 7.675 5.511 -18.051 1.00 96.19 98 SER A CA 1
ATOM 782 C C . SER A 1 98 ? 7.803 6.613 -19.090 1.00 96.19 98 SER A C 1
ATOM 784 O O . SER A 1 98 ? 7.815 6.343 -20.291 1.00 96.19 98 SER A O 1
ATOM 786 N N . ALA A 1 99 ? 7.951 7.855 -18.638 1.00 96.50 99 ALA A N 1
ATOM 787 C CA . ALA A 1 99 ? 8.400 8.942 -19.506 1.00 96.50 99 ALA A CA 1
ATOM 788 C C . ALA A 1 99 ? 9.912 8.866 -19.800 1.00 96.50 99 ALA A C 1
ATOM 790 O O . ALA A 1 99 ? 10.405 9.578 -20.671 1.00 96.50 99 ALA A O 1
ATOM 791 N N . SER A 1 100 ? 10.658 8.005 -19.097 1.00 96.69 100 SER A N 1
ATOM 792 C CA . SER A 1 100 ? 12.081 7.769 -19.336 1.00 96.69 100 SER A CA 1
ATOM 793 C C . SER A 1 100 ? 12.295 6.521 -20.208 1.00 96.69 100 SER A C 1
ATOM 795 O O . SER A 1 100 ? 12.016 5.393 -19.775 1.00 96.69 100 SER A O 1
ATOM 797 N N . PRO A 1 101 ? 12.851 6.669 -21.425 1.00 97.06 101 PRO A N 1
ATOM 798 C CA . PRO A 1 101 ? 13.214 5.521 -22.248 1.00 97.06 101 PRO A CA 1
ATOM 799 C C . PRO A 1 101 ? 14.336 4.694 -21.609 1.00 97.06 101 PRO A C 1
ATOM 801 O O . PRO A 1 101 ? 14.383 3.487 -21.824 1.00 97.06 101 PRO A O 1
ATOM 804 N N . ALA A 1 102 ? 15.208 5.303 -20.797 1.00 97.56 102 ALA A N 1
ATOM 805 C CA . ALA A 1 102 ? 16.288 4.601 -20.103 1.00 97.56 102 ALA A CA 1
ATOM 806 C C . ALA A 1 102 ? 15.756 3.680 -18.990 1.00 97.56 102 ALA A C 1
ATOM 808 O O . ALA A 1 102 ? 16.188 2.533 -18.892 1.00 97.56 102 ALA A O 1
ATOM 809 N N . VAL A 1 103 ? 14.749 4.131 -18.229 1.00 97.50 103 VAL A N 1
ATOM 810 C CA . VAL A 1 103 ? 14.032 3.283 -17.256 1.00 97.50 103 VAL A CA 1
ATOM 811 C C . VAL A 1 103 ? 13.390 2.091 -17.966 1.00 97.50 103 VAL A C 1
ATOM 813 O O . VAL A 1 103 ? 13.531 0.948 -17.544 1.00 97.50 103 VAL A O 1
ATOM 816 N N . SER A 1 104 ? 12.713 2.332 -19.089 1.00 97.56 104 SER A N 1
ATOM 817 C CA . SER A 1 104 ? 12.105 1.242 -19.859 1.00 97.56 104 SER A CA 1
ATOM 818 C C . SER A 1 104 ? 13.155 0.304 -20.457 1.00 97.56 104 SER A C 1
ATOM 820 O O . SER A 1 104 ? 12.981 -0.910 -20.424 1.00 97.56 104 SER A O 1
ATOM 822 N N . ALA A 1 105 ? 14.281 0.823 -20.945 1.00 97.75 105 ALA A N 1
ATOM 823 C CA . ALA A 1 105 ? 15.390 -0.001 -21.411 1.00 97.75 105 ALA A CA 1
ATOM 824 C C . ALA A 1 105 ? 15.929 -0.915 -20.299 1.00 97.75 105 ALA A C 1
ATOM 826 O O . ALA A 1 105 ? 16.209 -2.081 -20.565 1.00 97.75 105 ALA A O 1
ATOM 827 N N . TYR A 1 106 ? 15.980 -0.455 -19.044 1.00 97.81 106 TYR A N 1
ATOM 828 C CA . TYR A 1 106 ? 16.364 -1.313 -17.923 1.00 97.81 106 TYR A CA 1
ATOM 829 C C . TYR A 1 106 ? 15.482 -2.570 -17.851 1.00 97.81 106 TYR A C 1
ATOM 831 O O . TYR A 1 106 ? 16.008 -3.684 -17.845 1.00 97.81 106 TYR A O 1
ATOM 839 N N . PHE A 1 107 ? 14.154 -2.416 -17.896 1.00 96.38 107 PHE A N 1
ATOM 840 C CA . PHE A 1 107 ? 13.212 -3.545 -17.883 1.00 96.38 107 PHE A CA 1
ATOM 841 C C . PHE A 1 107 ? 13.256 -4.402 -19.159 1.00 96.38 107 PHE A C 1
ATOM 843 O O . PHE A 1 107 ? 12.934 -5.587 -19.115 1.00 96.38 107 PHE A O 1
ATOM 850 N N . ALA A 1 108 ? 13.678 -3.836 -20.294 1.00 97.00 108 ALA A N 1
ATOM 851 C CA . ALA A 1 108 ? 13.921 -4.589 -21.526 1.00 97.00 108 ALA A CA 1
ATOM 852 C C . ALA A 1 108 ? 15.253 -5.360 -21.520 1.00 97.00 108 ALA A C 1
ATOM 854 O O . ALA A 1 108 ? 15.432 -6.250 -22.344 1.00 97.00 108 ALA A O 1
ATOM 855 N N . GLY A 1 109 ? 16.187 -5.020 -20.625 1.00 96.94 109 GLY A N 1
ATOM 856 C CA . GLY A 1 109 ? 17.509 -5.647 -20.504 1.00 96.94 109 GLY A CA 1
ATOM 857 C C . GLY A 1 109 ? 17.673 -6.592 -19.306 1.00 96.94 109 GLY A C 1
ATOM 858 O O . GLY A 1 109 ? 18.677 -7.311 -19.233 1.00 96.94 109 GLY A O 1
ATOM 859 N N . HIS A 1 110 ? 16.701 -6.604 -18.387 1.00 96.50 110 HIS A N 1
ATOM 860 C CA . HIS A 1 110 ? 16.716 -7.389 -17.152 1.00 96.50 110 HIS A CA 1
ATOM 861 C C . HIS A 1 110 ? 15.450 -8.234 -16.988 1.00 96.50 110 HIS A C 1
ATOM 863 O O . HIS A 1 110 ? 14.365 -7.883 -17.447 1.00 96.50 110 HIS A O 1
ATOM 869 N N . ARG A 1 111 ? 15.582 -9.365 -16.298 1.00 94.94 111 ARG A N 1
ATOM 870 C CA . ARG A 1 111 ? 14.491 -10.278 -15.964 1.00 94.94 111 ARG A CA 1
ATOM 871 C C . ARG A 1 111 ? 14.209 -10.211 -14.474 1.00 94.94 111 ARG A C 1
ATOM 873 O O . ARG A 1 111 ? 15.115 -10.354 -13.660 1.00 94.94 111 ARG A O 1
ATOM 880 N N . TRP A 1 112 ? 12.937 -10.036 -14.136 1.00 93.31 112 TRP A N 1
ATOM 881 C CA . TRP A 1 112 ? 12.486 -10.121 -12.755 1.00 93.31 112 TRP A CA 1
ATOM 882 C C . TRP A 1 112 ? 12.573 -11.562 -12.251 1.00 93.31 112 TRP A C 1
ATOM 884 O O . TRP A 1 112 ? 12.077 -12.483 -12.909 1.00 93.31 112 TRP A O 1
ATOM 894 N N . THR A 1 113 ? 13.156 -11.747 -11.074 1.00 93.00 113 THR A N 1
ATOM 895 C CA . THR A 1 113 ? 13.127 -13.010 -10.336 1.00 93.00 113 THR A CA 1
ATOM 896 C C . THR A 1 113 ? 12.690 -12.749 -8.899 1.00 93.00 113 THR A C 1
ATOM 898 O O . THR A 1 113 ? 12.824 -11.633 -8.392 1.00 93.00 113 THR A O 1
ATOM 901 N N . SER A 1 114 ? 12.149 -13.769 -8.232 1.00 93.38 114 SER A N 1
ATOM 902 C CA . SER A 1 114 ? 11.910 -13.699 -6.794 1.00 93.38 114 SER A CA 1
ATOM 903 C C . SER A 1 114 ? 12.206 -15.013 -6.093 1.00 93.38 114 SER A C 1
ATOM 905 O O . SER A 1 114 ? 12.127 -16.103 -6.666 1.00 93.38 114 SER A O 1
ATOM 907 N N . ARG A 1 115 ? 12.560 -14.896 -4.815 1.00 94.00 115 ARG A N 1
ATOM 908 C CA . ARG A 1 115 ? 12.768 -16.008 -3.895 1.00 94.00 115 ARG A CA 1
ATOM 909 C C . ARG A 1 115 ? 12.085 -15.706 -2.572 1.00 94.00 115 ARG A C 1
ATOM 911 O O . ARG A 1 115 ? 12.066 -14.570 -2.104 1.00 94.00 115 ARG A O 1
ATOM 918 N N . ARG A 1 116 ? 11.563 -16.745 -1.924 1.00 93.31 116 ARG A N 1
ATOM 919 C CA . ARG A 1 116 ? 11.125 -16.633 -0.530 1.00 93.31 116 ARG A CA 1
ATOM 920 C C . ARG A 1 116 ? 12.340 -16.711 0.383 1.00 93.31 116 ARG A C 1
ATOM 922 O O . ARG A 1 116 ? 13.091 -17.682 0.315 1.00 93.31 116 ARG A O 1
ATOM 929 N N . GLN A 1 117 ? 12.502 -15.715 1.242 1.00 93.75 117 GLN A N 1
ATOM 930 C CA . GLN A 1 117 ? 13.480 -15.716 2.323 1.00 93.75 117 GLN A CA 1
ATOM 931 C C . GLN A 1 117 ? 12.740 -15.946 3.638 1.00 93.75 117 GLN A C 1
ATOM 933 O O . GLN A 1 117 ? 11.660 -15.401 3.862 1.00 93.75 117 GLN A O 1
ATOM 938 N N . ILE A 1 118 ? 13.309 -16.798 4.484 1.00 94.38 118 ILE A N 1
ATOM 939 C CA . ILE A 1 118 ? 12.809 -17.058 5.831 1.00 94.38 118 ILE A CA 1
ATOM 940 C C . ILE A 1 118 ? 13.934 -16.666 6.772 1.00 94.38 118 ILE A C 1
ATOM 942 O O . ILE A 1 118 ? 15.019 -17.241 6.692 1.00 94.38 118 ILE A O 1
ATOM 946 N N . GLN A 1 119 ? 13.669 -15.699 7.639 1.00 95.06 119 GLN A N 1
ATOM 947 C CA . GLN A 1 119 ? 14.609 -15.252 8.652 1.00 95.06 119 GLN A CA 1
ATOM 948 C C . GLN A 1 119 ? 14.017 -15.526 10.030 1.00 95.06 119 GLN A C 1
ATOM 950 O O . GLN A 1 119 ? 12.865 -15.189 10.298 1.00 95.06 119 GLN A O 1
ATOM 955 N N . MET A 1 120 ? 14.803 -16.154 10.900 1.00 95.94 120 MET A N 1
ATOM 956 C CA . MET A 1 120 ? 14.449 -16.257 12.308 1.00 95.94 120 MET A CA 1
ATOM 957 C C . MET A 1 120 ? 14.833 -14.951 12.997 1.00 95.94 120 MET A C 1
ATOM 959 O O . MET A 1 120 ? 15.992 -14.541 12.933 1.00 95.94 120 MET A O 1
ATOM 963 N N . VAL A 1 121 ? 13.860 -14.313 13.631 1.00 96.50 121 VAL A N 1
ATOM 964 C CA . VAL A 1 121 ? 14.052 -13.141 14.488 1.00 96.50 121 VAL A CA 1
ATOM 965 C C . VAL A 1 121 ? 13.361 -13.399 15.822 1.00 96.50 121 VAL A C 1
ATOM 967 O O . VAL A 1 121 ? 12.707 -14.424 16.008 1.00 96.50 121 VAL A O 1
ATOM 970 N N . GLU A 1 122 ? 13.528 -12.483 16.754 1.00 96.88 122 GLU A N 1
ATOM 971 C CA . GLU A 1 122 ? 12.897 -12.494 18.063 1.00 96.88 122 GLU A CA 1
ATOM 972 C C . GLU A 1 122 ? 12.001 -11.258 18.171 1.00 96.88 122 GLU A C 1
ATOM 974 O O . GLU A 1 122 ? 12.361 -10.176 17.689 1.00 96.88 122 GLU A O 1
ATOM 979 N N . ASP A 1 123 ? 10.823 -11.407 18.770 1.00 95.00 123 ASP A N 1
ATOM 980 C CA . ASP A 1 123 ? 9.993 -10.253 19.099 1.00 95.00 123 ASP A CA 1
ATOM 981 C C . ASP A 1 123 ? 10.597 -9.444 20.269 1.00 95.00 123 ASP A C 1
ATOM 983 O O . ASP A 1 123 ? 11.693 -9.729 20.762 1.00 95.00 123 ASP A O 1
ATOM 987 N N . CYS A 1 124 ? 9.900 -8.403 20.728 1.00 94.25 124 CYS A N 1
ATOM 988 C CA . CYS A 1 124 ? 10.405 -7.558 21.811 1.00 94.25 124 CYS A CA 1
ATOM 989 C C . CYS A 1 124 ? 10.477 -8.240 23.192 1.00 94.25 124 CYS A C 1
ATOM 991 O O . CYS A 1 124 ? 10.966 -7.619 24.136 1.00 94.25 124 CYS A O 1
ATOM 993 N N . PHE A 1 125 ? 9.978 -9.470 23.324 1.00 95.19 125 PHE A N 1
ATOM 994 C CA . PHE A 1 125 ? 10.050 -10.302 24.526 1.00 95.19 125 PHE A CA 1
ATOM 995 C C . PHE A 1 125 ? 11.000 -11.492 24.360 1.00 95.19 125 PHE A C 1
ATOM 997 O O . PHE A 1 125 ? 10.987 -12.394 25.191 1.00 95.19 125 PHE A O 1
ATOM 1004 N N . GLU A 1 126 ? 11.833 -11.474 23.314 1.00 95.00 126 GLU A N 1
ATOM 1005 C CA . GLU A 1 126 ? 12.760 -12.556 22.966 1.00 95.00 126 GLU A CA 1
ATOM 1006 C C . GLU A 1 126 ? 12.056 -13.849 22.502 1.00 95.00 126 GLU A C 1
ATOM 1008 O O . GLU A 1 126 ? 12.689 -14.901 22.394 1.00 95.00 126 GLU A O 1
ATOM 1013 N N . ASP A 1 127 ? 10.758 -13.788 22.164 1.00 93.56 127 ASP A N 1
ATOM 1014 C CA . ASP A 1 127 ? 10.044 -14.939 21.615 1.00 93.56 127 ASP A CA 1
ATOM 1015 C C . ASP A 1 127 ? 10.445 -15.154 20.144 1.00 93.56 127 ASP A C 1
ATOM 1017 O O . ASP A 1 127 ? 10.333 -14.229 19.329 1.00 93.56 127 ASP A O 1
ATOM 1021 N N . PRO A 1 128 ? 10.875 -16.367 19.748 1.00 94.69 128 PRO A N 1
ATOM 1022 C CA . PRO A 1 128 ? 11.326 -16.618 18.387 1.00 94.69 128 PRO A CA 1
ATOM 1023 C C . PRO A 1 128 ? 10.158 -16.615 17.395 1.00 94.69 128 PRO A C 1
ATOM 1025 O O . PRO A 1 128 ? 9.091 -17.179 17.652 1.00 94.69 128 PRO A O 1
ATOM 1028 N N . VAL A 1 129 ? 10.396 -16.049 16.212 1.00 94.31 129 VAL A N 1
ATOM 1029 C CA . VAL A 1 129 ? 9.453 -16.011 15.088 1.00 94.31 129 VAL A CA 1
ATOM 1030 C C . VAL A 1 129 ? 10.179 -16.231 13.759 1.00 94.31 129 VAL A C 1
ATOM 1032 O O . VAL A 1 129 ? 11.334 -15.840 13.581 1.00 94.31 129 VAL A O 1
ATOM 1035 N N . LEU A 1 130 ? 9.504 -16.854 12.792 1.00 95.62 130 LEU A N 1
ATOM 1036 C CA . LEU A 1 130 ? 10.021 -17.050 11.434 1.00 95.62 130 LEU A CA 1
ATOM 1037 C C . LEU A 1 130 ? 9.359 -16.051 10.481 1.00 95.62 130 LEU A C 1
ATOM 1039 O O . LEU A 1 130 ? 8.255 -16.282 9.988 1.00 95.62 130 LEU A O 1
ATOM 1043 N N . ALA A 1 131 ? 10.043 -14.943 10.202 1.00 95.12 131 ALA A N 1
ATOM 1044 C CA . ALA A 1 131 ? 9.589 -13.920 9.269 1.00 95.12 131 ALA A CA 1
ATOM 1045 C C . ALA A 1 131 ? 9.817 -14.370 7.817 1.00 95.12 131 ALA A C 1
ATOM 1047 O O . ALA A 1 131 ? 10.938 -14.684 7.409 1.00 95.12 131 ALA A O 1
ATOM 1048 N N . VAL A 1 132 ? 8.743 -14.403 7.030 1.00 94.88 132 VAL A N 1
ATOM 1049 C CA . VAL A 1 132 ? 8.746 -14.780 5.614 1.00 94.88 132 VAL A CA 1
ATOM 1050 C C . VAL A 1 132 ? 8.640 -13.525 4.758 1.00 94.88 132 VAL A C 1
ATOM 1052 O O . VAL A 1 132 ? 7.694 -12.752 4.899 1.00 94.88 132 VAL A O 1
ATOM 1055 N N . ARG A 1 133 ? 9.599 -13.341 3.848 1.00 93.44 133 ARG A N 1
ATOM 1056 C CA . ARG A 1 133 ? 9.673 -12.206 2.916 1.00 93.44 133 ARG A CA 1
ATOM 1057 C C . ARG A 1 133 ? 9.784 -12.697 1.477 1.00 93.44 133 ARG A C 1
ATOM 1059 O O . ARG A 1 133 ? 10.365 -13.756 1.216 1.00 93.44 133 ARG A O 1
ATOM 1066 N N . GLU A 1 134 ? 9.240 -11.927 0.539 1.00 92.56 134 GLU A N 1
ATOM 1067 C CA . GLU A 1 134 ? 9.496 -12.112 -0.889 1.00 92.56 134 GLU A CA 1
ATOM 1068 C C . GLU A 1 134 ? 10.630 -11.181 -1.316 1.00 92.56 134 GLU A C 1
ATOM 1070 O O . GLU A 1 134 ? 10.457 -9.968 -1.414 1.00 92.56 134 GLU A O 1
ATOM 1075 N N . MET A 1 135 ? 11.798 -11.764 -1.572 1.00 93.56 135 MET A N 1
ATOM 1076 C CA . MET A 1 135 ? 12.959 -11.035 -2.065 1.00 93.56 135 MET A CA 1
ATOM 1077 C C . MET A 1 135 ? 12.945 -11.080 -3.584 1.00 93.56 135 MET A C 1
ATOM 1079 O O . MET A 1 135 ? 12.949 -12.165 -4.169 1.00 93.56 135 MET A O 1
ATOM 1083 N N . ALA A 1 136 ? 12.919 -9.915 -4.214 1.00 93.31 136 ALA A N 1
ATOM 1084 C CA . ALA A 1 136 ? 12.898 -9.760 -5.657 1.00 93.31 136 ALA A CA 1
ATOM 1085 C C . ALA A 1 136 ? 14.213 -9.171 -6.167 1.00 93.31 136 ALA A C 1
ATOM 1087 O O . ALA A 1 136 ? 14.865 -8.377 -5.494 1.00 93.31 136 ALA A O 1
ATOM 1088 N N . SER A 1 137 ? 14.588 -9.528 -7.388 1.00 92.94 137 SER A N 1
ATOM 1089 C CA . SER A 1 137 ? 15.742 -8.956 -8.077 1.00 92.94 137 SER A CA 1
ATOM 1090 C C . SER A 1 137 ? 15.446 -8.781 -9.564 1.00 92.94 137 SER A C 1
ATOM 1092 O O . SER A 1 137 ? 14.512 -9.372 -10.112 1.00 92.94 137 SER A O 1
ATOM 1094 N N . TYR A 1 138 ? 16.253 -7.950 -10.217 1.00 94.38 138 TYR A N 1
ATOM 1095 C CA . TYR A 1 138 ? 16.303 -7.837 -11.668 1.00 94.38 138 TYR A CA 1
ATOM 1096 C C . TYR A 1 138 ? 17.684 -8.279 -12.130 1.00 94.38 138 TYR A C 1
ATOM 1098 O O . TYR A 1 138 ? 18.681 -7.605 -11.882 1.00 94.38 138 TYR A O 1
ATOM 1106 N N . GLU A 1 139 ? 17.739 -9.435 -12.780 1.00 94.50 139 GLU A N 1
ATOM 1107 C CA . GLU A 1 139 ? 18.986 -10.034 -13.243 1.00 94.50 139 GLU A CA 1
ATOM 1108 C C . GLU A 1 139 ? 19.188 -9.734 -14.730 1.00 94.50 139 GLU A C 1
ATOM 1110 O O . GLU A 1 139 ? 18.217 -9.778 -15.496 1.00 94.50 139 GLU A O 1
ATOM 1115 N N . PRO A 1 140 ? 20.418 -9.433 -15.181 1.00 95.50 140 PRO A N 1
ATOM 1116 C CA . PRO A 1 140 ? 20.714 -9.362 -16.605 1.00 95.50 140 PRO A CA 1
ATOM 1117 C C . PRO A 1 140 ? 20.269 -10.654 -17.292 1.00 95.50 140 PRO A C 1
ATOM 1119 O O . PRO A 1 140 ? 20.587 -11.746 -16.822 1.00 95.50 140 PRO A O 1
ATOM 1122 N N . PHE A 1 141 ? 19.540 -10.546 -18.401 1.00 94.06 141 PHE A N 1
ATOM 1123 C CA . PHE A 1 141 ? 19.170 -11.722 -19.188 1.00 94.06 141 PHE A CA 1
ATOM 1124 C C . PHE A 1 141 ? 19.796 -11.679 -20.579 1.00 94.06 141 PHE A C 1
ATOM 1126 O O . PHE A 1 141 ? 20.098 -10.612 -21.110 1.00 94.06 141 PHE A O 1
ATOM 1133 N N . GLU A 1 142 ? 19.960 -12.852 -21.177 1.00 94.44 142 GLU A N 1
ATOM 1134 C CA . GLU A 1 142 ? 20.463 -13.002 -22.539 1.00 94.44 142 GLU A CA 1
ATOM 1135 C C . GLU A 1 142 ? 19.313 -13.282 -23.508 1.00 94.44 142 GLU A C 1
ATOM 1137 O O . GLU A 1 142 ? 18.415 -14.074 -23.209 1.00 94.44 142 GLU A O 1
ATOM 1142 N N . GLY A 1 143 ? 19.339 -12.621 -24.664 1.00 95.19 143 GLY A N 1
ATOM 1143 C CA . GLY A 1 143 ? 18.272 -12.650 -25.662 1.00 95.19 143 GLY A CA 1
ATOM 1144 C C . GLY A 1 143 ? 17.942 -11.253 -26.177 1.00 95.19 143 GLY A C 1
ATOM 1145 O O . GLY A 1 143 ? 18.704 -10.308 -25.959 1.00 95.19 143 GLY A O 1
ATOM 1146 N N . ASP A 1 144 ? 16.801 -11.132 -26.845 1.00 96.38 144 ASP A N 1
ATOM 1147 C CA . ASP A 1 144 ? 16.303 -9.851 -27.335 1.00 96.38 144 ASP A CA 1
ATOM 1148 C C . ASP A 1 144 ? 15.372 -9.206 -26.306 1.00 96.38 144 ASP A C 1
ATOM 1150 O O . ASP A 1 144 ? 14.482 -9.846 -25.750 1.00 96.38 144 ASP A O 1
ATOM 1154 N N . GLY A 1 145 ? 15.589 -7.919 -26.057 1.00 96.69 145 GLY A N 1
ATOM 1155 C CA . GLY A 1 145 ? 14.655 -7.056 -25.352 1.00 96.69 145 GLY A CA 1
ATOM 1156 C C . GLY A 1 145 ? 13.713 -6.346 -26.318 1.00 96.69 145 GLY A C 1
ATOM 1157 O O . GLY A 1 145 ? 13.970 -6.230 -27.522 1.00 96.69 145 GLY A O 1
ATOM 1158 N N . HIS A 1 146 ? 12.631 -5.804 -25.772 1.00 96.62 146 HIS A N 1
ATOM 1159 C CA . HIS A 1 146 ? 11.621 -5.077 -26.523 1.00 96.62 146 HIS A CA 1
ATOM 1160 C C . HIS A 1 146 ? 11.254 -3.777 -25.818 1.00 96.62 146 HIS A C 1
ATOM 1162 O O . HIS A 1 146 ? 10.854 -3.774 -24.655 1.00 96.62 146 HIS A O 1
ATOM 1168 N N . LEU A 1 147 ? 11.334 -2.674 -26.555 1.00 96.69 147 LEU A N 1
ATOM 1169 C CA . LEU A 1 147 ? 10.925 -1.350 -26.112 1.00 96.69 147 LEU A CA 1
ATOM 1170 C C . LEU A 1 147 ? 9.741 -0.881 -26.960 1.00 96.69 147 LEU A C 1
ATOM 1172 O O . LEU A 1 147 ? 9.860 -0.690 -28.172 1.00 96.69 147 LEU A O 1
ATOM 1176 N N . TYR A 1 148 ? 8.592 -0.705 -26.318 1.00 96.50 148 TYR A N 1
ATOM 1177 C CA . TYR A 1 148 ? 7.380 -0.178 -26.940 1.00 96.50 148 TYR A CA 1
ATOM 1178 C C . TYR A 1 148 ? 7.296 1.328 -26.709 1.00 96.50 148 TYR A C 1
ATOM 1180 O O . TYR A 1 148 ? 7.549 1.798 -25.599 1.00 96.50 148 TYR A O 1
ATOM 1188 N N . VAL A 1 149 ? 6.918 2.062 -27.756 1.00 96.62 149 VAL A N 1
ATOM 1189 C CA . VAL A 1 149 ? 6.719 3.515 -27.744 1.00 96.62 149 VAL A CA 1
ATOM 1190 C C . VAL A 1 149 ? 5.237 3.802 -27.920 1.00 96.62 149 VAL A C 1
ATOM 1192 O O . VAL A 1 149 ? 4.623 3.390 -28.910 1.00 96.62 149 VAL A O 1
ATOM 1195 N N . ILE A 1 150 ? 4.664 4.492 -26.944 1.00 97.00 150 ILE A N 1
ATOM 1196 C CA . ILE A 1 150 ? 3.227 4.675 -26.774 1.00 97.00 150 ILE A CA 1
ATOM 1197 C C . ILE A 1 150 ? 2.914 6.168 -26.799 1.00 97.00 150 ILE A C 1
ATOM 1199 O O . ILE A 1 150 ? 3.544 6.958 -26.099 1.00 97.00 150 ILE A O 1
ATOM 1203 N N . SER A 1 151 ? 1.933 6.555 -27.613 1.00 95.50 151 SER A N 1
ATOM 1204 C CA . SER A 1 151 ? 1.555 7.959 -27.783 1.00 95.50 151 SER A CA 1
ATOM 1205 C C . SER A 1 151 ? 0.496 8.378 -26.772 1.00 95.50 151 SER A C 1
ATOM 1207 O O . SER A 1 151 ? -0.569 7.762 -26.695 1.00 95.50 151 SER A O 1
ATOM 1209 N N . LYS A 1 152 ? 0.746 9.474 -26.042 1.00 95.75 152 LYS A N 1
ATOM 1210 C CA . LYS A 1 152 ? -0.263 10.065 -25.148 1.00 95.75 152 LYS A CA 1
ATOM 1211 C C . LYS A 1 152 ? -1.480 10.581 -25.915 1.00 95.75 152 LYS A C 1
ATOM 1213 O O . LYS A 1 152 ? -2.606 10.408 -25.455 1.00 95.75 152 LYS A O 1
ATOM 1218 N N . ALA A 1 153 ? -1.269 11.148 -27.104 1.00 95.25 153 ALA A N 1
ATOM 1219 C CA . ALA A 1 153 ? -2.353 11.584 -27.982 1.00 95.25 153 ALA A CA 1
ATOM 1220 C C . ALA A 1 153 ? -3.242 10.404 -28.404 1.00 95.25 153 ALA A C 1
ATOM 1222 O O . ALA A 1 153 ? -4.455 10.466 -28.233 1.00 95.25 153 ALA A O 1
ATOM 1223 N N . ALA A 1 154 ? -2.643 9.292 -28.844 1.00 94.88 154 ALA A N 1
ATOM 1224 C CA . ALA A 1 154 ? -3.403 8.103 -29.230 1.00 94.88 154 ALA A CA 1
ATOM 1225 C C . ALA A 1 154 ? -4.150 7.461 -28.043 1.00 94.88 154 ALA A C 1
ATOM 1227 O O . ALA A 1 154 ? -5.276 6.995 -28.204 1.00 94.88 154 ALA A O 1
ATOM 1228 N N . LEU A 1 155 ? -3.560 7.474 -26.838 1.00 95.38 155 LEU A N 1
ATOM 1229 C CA . LEU A 1 155 ? -4.248 7.062 -25.606 1.00 95.38 155 LEU A CA 1
ATOM 1230 C C . LEU A 1 155 ? -5.482 7.935 -25.331 1.00 95.38 155 LEU A C 1
ATOM 1232 O O . LEU A 1 155 ? -6.559 7.407 -25.056 1.00 95.38 155 LEU A O 1
ATOM 1236 N N . SER A 1 156 ? -5.340 9.256 -25.465 1.00 94.44 156 SER A N 1
ATOM 1237 C CA . SER A 1 156 ? -6.436 10.217 -25.301 1.00 94.44 156 SER A CA 1
ATOM 1238 C C . SER A 1 156 ? -7.548 10.016 -26.340 1.00 94.44 156 SER A C 1
ATOM 1240 O O . SER A 1 156 ? -8.724 9.946 -25.982 1.00 94.44 156 SER A O 1
ATOM 1242 N N . GLU A 1 157 ? -7.195 9.827 -27.615 1.00 95.31 157 GLU A N 1
ATOM 1243 C CA . GLU A 1 157 ? -8.144 9.517 -28.697 1.00 95.31 157 GLU A CA 1
ATOM 1244 C C . GLU A 1 157 ? -8.914 8.215 -28.434 1.00 95.31 157 GLU A C 1
ATOM 1246 O O . GLU A 1 157 ? -10.122 8.141 -28.666 1.00 95.31 157 GLU A O 1
ATOM 1251 N N . ALA A 1 158 ? -8.236 7.209 -27.873 1.00 94.12 158 ALA A N 1
ATOM 1252 C CA . ALA A 1 158 ? -8.837 5.951 -27.440 1.00 94.12 158 ALA A CA 1
ATOM 1253 C C . ALA A 1 158 ? -9.627 6.060 -26.119 1.00 94.12 158 ALA A C 1
ATOM 1255 O O . ALA A 1 158 ? -10.174 5.059 -25.657 1.00 94.12 158 ALA A O 1
ATOM 1256 N N . ARG A 1 159 ? -9.711 7.256 -25.516 1.00 94.19 159 ARG A N 1
ATOM 1257 C CA . ARG A 1 159 ? -10.356 7.529 -24.217 1.00 94.19 159 ARG A CA 1
ATOM 1258 C C . ARG A 1 159 ? -9.781 6.699 -23.066 1.00 94.19 159 ARG A C 1
ATOM 1260 O O . ARG A 1 159 ? -10.497 6.345 -22.133 1.00 94.19 159 ARG A O 1
ATOM 1267 N N . ILE A 1 160 ? -8.490 6.394 -23.131 1.00 93.62 160 ILE A N 1
ATOM 1268 C CA . ILE A 1 160 ? -7.755 5.722 -22.062 1.00 93.62 160 ILE A CA 1
ATOM 1269 C C . ILE A 1 160 ? -7.158 6.806 -21.172 1.00 93.62 160 ILE A C 1
ATOM 1271 O O . ILE A 1 160 ? -6.409 7.658 -21.654 1.00 93.62 160 ILE A O 1
ATOM 1275 N N . ALA A 1 161 ? -7.491 6.791 -19.878 1.00 90.44 161 ALA A N 1
ATOM 1276 C CA . ALA A 1 161 ? -6.941 7.771 -18.956 1.00 90.44 161 ALA A CA 1
ATOM 1277 C C . ALA A 1 161 ? -5.442 7.531 -18.756 1.00 90.44 161 ALA A C 1
ATOM 1279 O O . ALA A 1 161 ? -4.953 6.396 -18.766 1.00 90.44 161 ALA A O 1
ATOM 1280 N N . VAL A 1 162 ? -4.718 8.635 -18.604 1.00 91.38 162 VAL A N 1
ATOM 1281 C CA . VAL A 1 162 ? -3.269 8.652 -18.455 1.00 91.38 162 VAL A CA 1
ATOM 1282 C C . VAL A 1 162 ? -2.934 9.439 -17.197 1.00 91.38 162 VAL A C 1
ATOM 1284 O O . VAL A 1 162 ? -3.317 10.601 -17.069 1.00 91.38 162 VAL A O 1
ATOM 1287 N N . HIS A 1 163 ? -2.232 8.800 -16.267 1.00 88.88 163 HIS A N 1
ATOM 1288 C CA . HIS A 1 163 ? -1.911 9.371 -14.964 1.00 88.88 163 HIS A CA 1
ATOM 1289 C C . HIS A 1 163 ? -0.404 9.569 -14.834 1.00 88.88 163 HIS A C 1
ATOM 1291 O O . HIS A 1 163 ? 0.356 8.608 -14.941 1.00 88.88 163 HIS A O 1
ATOM 1297 N N . ASP A 1 164 ? 0.008 10.811 -14.588 1.00 90.56 164 ASP A N 1
ATOM 1298 C CA . ASP A 1 164 ? 1.373 11.160 -14.200 1.00 90.56 164 ASP A CA 1
ATOM 1299 C C . ASP A 1 164 ? 1.501 11.029 -12.682 1.00 90.56 164 ASP A C 1
ATOM 1301 O O . ASP A 1 164 ? 0.841 11.758 -11.935 1.00 90.56 164 ASP A O 1
ATOM 1305 N N . LEU A 1 165 ? 2.330 10.096 -12.214 1.00 88.88 165 LEU A N 1
ATOM 1306 C CA . LEU A 1 165 ? 2.480 9.877 -10.778 1.00 88.88 165 LEU A CA 1
ATOM 1307 C C . LEU A 1 165 ? 3.310 10.960 -10.087 1.00 88.88 165 LEU A C 1
ATOM 1309 O O . LEU A 1 165 ? 3.208 11.100 -8.870 1.00 88.88 165 LEU A O 1
ATOM 1313 N N . SER A 1 166 ? 4.048 11.786 -10.836 1.00 86.25 166 SER A N 1
ATOM 1314 C CA . SER A 1 166 ? 4.761 12.940 -10.270 1.00 86.25 166 SER A CA 1
ATOM 1315 C C . SER A 1 166 ? 3.824 14.016 -9.705 1.00 86.25 166 SER A C 1
ATOM 1317 O O . SER A 1 166 ? 4.265 14.885 -8.954 1.00 86.25 166 SER A O 1
ATOM 1319 N N . GLN A 1 167 ? 2.521 13.939 -10.009 1.00 85.38 167 GLN A N 1
ATOM 1320 C CA . GLN A 1 167 ? 1.497 14.804 -9.416 1.00 85.38 167 GLN A CA 1
ATOM 1321 C C . GLN A 1 167 ? 1.367 14.613 -7.902 1.00 85.38 167 GLN A C 1
ATOM 1323 O O . GLN A 1 167 ? 0.941 15.534 -7.203 1.00 85.38 167 GLN A O 1
ATOM 1328 N N . LEU A 1 168 ? 1.734 13.439 -7.377 1.00 86.56 168 LEU A N 1
ATOM 1329 C CA . LEU A 1 168 ? 1.788 13.235 -5.940 1.00 86.56 168 LEU A CA 1
ATOM 1330 C C . LEU A 1 168 ? 3.086 13.836 -5.394 1.00 86.56 168 LEU A C 1
ATOM 1332 O O . LEU A 1 168 ? 4.180 13.355 -5.671 1.00 86.56 168 LEU A O 1
ATOM 1336 N N . SER A 1 169 ? 2.952 14.868 -4.565 1.00 86.06 169 SER A N 1
ATOM 1337 C CA . SER A 1 169 ? 4.072 15.431 -3.810 1.00 86.06 169 SER A CA 1
ATOM 1338 C C . SER A 1 169 ? 3.946 15.084 -2.333 1.00 86.06 169 SER A C 1
ATOM 1340 O O . SER A 1 169 ? 2.853 15.123 -1.766 1.00 86.06 169 SER A O 1
ATOM 1342 N N . LEU A 1 170 ? 5.071 14.738 -1.706 1.00 90.25 170 LEU A N 1
ATOM 1343 C CA . LEU A 1 170 ? 5.130 14.348 -0.299 1.00 90.25 170 LEU A CA 1
ATOM 1344 C C . LEU A 1 170 ? 5.645 15.517 0.551 1.00 90.25 170 LEU A C 1
ATOM 1346 O O . LEU A 1 170 ? 6.689 16.088 0.234 1.00 90.25 170 LEU A O 1
ATOM 1350 N N . TRP A 1 171 ? 4.952 15.889 1.633 1.00 89.12 171 TRP A N 1
ATOM 1351 C CA . TRP A 1 171 ? 5.389 17.009 2.487 1.00 89.12 171 TRP A CA 1
ATOM 1352 C C . TRP A 1 171 ? 6.600 16.659 3.360 1.00 89.12 171 TRP A C 1
ATOM 1354 O O . TRP A 1 171 ? 7.373 17.546 3.712 1.00 89.12 171 TRP A O 1
ATOM 1364 N N . ILE A 1 172 ? 6.798 15.373 3.659 1.00 87.69 172 ILE A N 1
ATOM 1365 C CA . ILE A 1 172 ? 7.979 14.848 4.363 1.00 87.69 172 ILE A CA 1
ATOM 1366 C C . ILE A 1 172 ? 9.234 14.768 3.479 1.00 87.69 172 ILE A C 1
ATOM 1368 O O . ILE A 1 172 ? 10.308 14.427 3.969 1.00 87.69 172 ILE A O 1
ATOM 1372 N N . GLY A 1 173 ? 9.121 15.070 2.182 1.00 88.00 173 GLY A N 1
ATOM 1373 C CA . GLY A 1 173 ? 10.194 14.846 1.215 1.00 88.00 173 GLY A CA 1
ATOM 1374 C C . GLY A 1 173 ? 10.379 13.362 0.881 1.00 88.00 173 GLY A C 1
ATOM 1375 O O . GLY A 1 173 ? 9.423 12.588 0.902 1.00 88.00 173 GLY A O 1
ATOM 1376 N N . GLY A 1 174 ? 11.610 12.976 0.539 1.00 89.12 174 GLY A N 1
ATOM 1377 C CA . GLY A 1 174 ? 11.937 11.637 0.040 1.00 89.12 174 GLY A CA 1
ATOM 1378 C C . GLY A 1 174 ? 11.719 11.484 -1.468 1.00 89.12 174 GLY A C 1
ATOM 1379 O O . GLY A 1 174 ? 11.281 12.411 -2.154 1.00 89.12 174 GLY A O 1
ATOM 1380 N N . GLN A 1 175 ? 12.079 10.317 -1.995 1.00 89.81 175 GLN A N 1
ATOM 1381 C CA . GLN A 1 175 ? 11.967 9.983 -3.414 1.00 89.81 175 GLN A CA 1
ATOM 1382 C C . GLN A 1 175 ? 11.329 8.592 -3.550 1.00 89.81 175 GLN A C 1
ATOM 1384 O O . GLN A 1 175 ? 12.013 7.580 -3.402 1.00 89.81 175 GLN A O 1
ATOM 1389 N N . PRO A 1 176 ? 10.011 8.513 -3.787 1.00 92.56 176 PRO A N 1
ATOM 1390 C CA . PRO A 1 176 ? 9.319 7.237 -3.919 1.00 92.56 176 PRO A CA 1
ATOM 1391 C C . PRO A 1 176 ? 9.635 6.538 -5.247 1.00 92.56 176 PRO A C 1
ATOM 1393 O O . PRO A 1 176 ? 10.041 7.181 -6.217 1.00 92.56 176 PRO A O 1
ATOM 1396 N N . ARG A 1 177 ? 9.389 5.222 -5.332 1.00 93.00 177 ARG A N 1
ATOM 1397 C CA . ARG A 1 177 ? 9.633 4.407 -6.547 1.00 93.00 177 ARG A CA 1
ATOM 1398 C C . ARG A 1 177 ? 9.109 5.036 -7.840 1.00 93.00 177 ARG A C 1
ATOM 1400 O O . ARG A 1 177 ? 9.801 5.016 -8.855 1.00 93.00 177 ARG A O 1
ATOM 1407 N N . TYR A 1 178 ? 7.904 5.608 -7.817 1.00 91.81 178 TYR A N 1
ATOM 1408 C CA . TYR A 1 178 ? 7.312 6.220 -9.011 1.00 91.81 178 TYR A CA 1
ATOM 1409 C C . TYR A 1 178 ? 8.098 7.443 -9.512 1.00 91.81 178 TYR A C 1
ATOM 1411 O O . TYR A 1 178 ? 8.079 7.722 -10.709 1.00 91.81 178 TYR A O 1
ATOM 1419 N N . ALA A 1 179 ? 8.809 8.147 -8.625 1.00 92.56 179 ALA A N 1
ATOM 1420 C CA . ALA A 1 179 ? 9.654 9.278 -8.988 1.00 92.56 179 ALA A CA 1
ATOM 1421 C C . ALA A 1 179 ? 10.931 8.800 -9.695 1.00 92.56 179 ALA A C 1
ATOM 1423 O O . ALA A 1 179 ? 11.212 9.263 -10.794 1.00 92.56 179 ALA A O 1
ATOM 1424 N N . PHE A 1 180 ? 11.637 7.802 -9.143 1.00 93.12 180 PHE A N 1
ATOM 1425 C CA . PHE A 1 180 ? 12.821 7.200 -9.787 1.00 93.12 180 PHE A CA 1
ATOM 1426 C C . PHE A 1 180 ? 12.514 6.593 -11.160 1.00 93.12 180 PHE A C 1
ATOM 1428 O O . PHE A 1 180 ? 13.350 6.593 -12.060 1.00 93.12 180 PHE A O 1
ATOM 1435 N N . GLN A 1 181 ? 11.301 6.069 -11.329 1.00 94.88 181 GLN A N 1
ATOM 1436 C CA . GLN A 1 181 ? 10.885 5.403 -12.559 1.00 94.88 181 GLN A CA 1
ATOM 1437 C C . GLN A 1 181 ? 10.268 6.357 -13.589 1.00 94.88 181 GLN A C 1
ATOM 1439 O O . GLN A 1 181 ? 9.867 5.892 -14.658 1.00 94.88 181 GLN A O 1
ATOM 1444 N N . ASN A 1 182 ? 10.165 7.663 -13.304 1.00 94.50 182 ASN A N 1
ATOM 1445 C CA . ASN A 1 182 ? 9.387 8.629 -14.092 1.00 94.50 182 ASN A CA 1
ATOM 1446 C C . ASN A 1 182 ? 8.036 8.031 -14.503 1.00 94.50 182 ASN A C 1
ATOM 1448 O O . ASN A 1 182 ? 7.725 7.935 -15.695 1.00 94.50 182 ASN A O 1
ATOM 1452 N N . ALA A 1 183 ? 7.313 7.502 -13.519 1.00 93.69 183 ALA A N 1
ATOM 1453 C CA . ALA A 1 183 ? 6.233 6.566 -13.751 1.00 93.69 183 ALA A CA 1
ATOM 1454 C C . ALA A 1 183 ? 4.947 7.239 -14.229 1.00 93.69 183 ALA A C 1
ATOM 1456 O O . ALA A 1 183 ? 4.494 8.254 -13.697 1.00 93.69 183 ALA A O 1
ATOM 1457 N N . TRP A 1 184 ? 4.340 6.594 -15.215 1.00 93.69 184 TRP A N 1
ATOM 1458 C CA . TRP A 1 184 ? 3.049 6.928 -15.785 1.00 93.69 184 TRP A CA 1
ATOM 1459 C C . TRP A 1 184 ? 2.193 5.675 -15.859 1.00 93.69 184 TRP A C 1
ATOM 1461 O O . TRP A 1 184 ? 2.701 4.555 -15.924 1.00 93.69 184 TRP A O 1
ATOM 1471 N N . LEU A 1 185 ? 0.880 5.861 -15.897 1.00 90.12 185 LEU A N 1
ATOM 1472 C CA . LEU A 1 185 ? -0.055 4.752 -16.005 1.00 90.12 185 LEU A CA 1
ATOM 1473 C C . LEU A 1 185 ? -1.111 5.022 -17.053 1.00 90.12 185 LEU A C 1
ATOM 1475 O O . LEU A 1 185 ? -1.629 6.131 -17.136 1.00 90.12 185 LEU A O 1
ATOM 1479 N N . ALA A 1 186 ? -1.440 3.987 -17.820 1.00 92.44 186 ALA A N 1
ATOM 1480 C CA . ALA A 1 186 ? -2.541 4.005 -18.773 1.00 92.44 186 ALA A CA 1
ATOM 1481 C C . ALA A 1 186 ? -3.618 3.005 -18.341 1.00 92.44 186 ALA A C 1
ATOM 1483 O O . ALA A 1 186 ? -3.316 1.832 -18.101 1.00 92.44 186 ALA A O 1
ATOM 1484 N N . GLY A 1 187 ? -4.866 3.458 -18.234 1.00 90.31 187 GLY A N 1
ATOM 1485 C CA . GLY A 1 187 ? -5.993 2.608 -17.858 1.00 90.31 187 GLY A CA 1
ATOM 1486 C C . GLY A 1 187 ? -7.159 3.377 -17.225 1.00 90.31 187 GLY A C 1
ATOM 1487 O O . GLY A 1 187 ? -7.215 4.594 -17.356 1.00 90.31 187 GLY A O 1
ATOM 1488 N N . PRO A 1 188 ? -8.089 2.688 -16.541 1.00 88.12 188 PRO A N 1
ATOM 1489 C CA . PRO A 1 188 ? -8.140 1.234 -16.420 1.00 88.12 188 PRO A CA 1
ATOM 1490 C C . PRO A 1 188 ? -8.362 0.577 -17.791 1.00 88.12 188 PRO A C 1
ATOM 1492 O O . PRO A 1 188 ? -9.086 1.107 -18.633 1.00 88.12 188 PRO A O 1
ATOM 1495 N N . LEU A 1 189 ? -7.717 -0.562 -18.032 1.00 88.56 189 LEU A N 1
ATOM 1496 C CA . LEU A 1 189 ? -7.886 -1.354 -19.250 1.00 88.56 189 LEU A CA 1
ATOM 1497 C C . LEU A 1 189 ? -8.706 -2.612 -18.955 1.00 88.56 189 LEU A C 1
ATOM 1499 O O . LEU A 1 189 ? -8.632 -3.180 -17.866 1.00 88.56 189 LEU A O 1
ATOM 1503 N N . GLN A 1 190 ? -9.464 -3.056 -19.956 1.00 84.81 190 GLN A N 1
ATOM 1504 C CA . GLN A 1 190 ? -10.085 -4.377 -19.992 1.00 84.81 190 GLN A CA 1
ATOM 1505 C C . GLN A 1 190 ? -9.515 -5.120 -21.200 1.00 84.81 190 GLN A C 1
ATOM 1507 O O . GLN A 1 190 ? -9.966 -4.919 -22.328 1.00 84.81 190 GLN A O 1
ATOM 1512 N N . GLY A 1 191 ? -8.488 -5.940 -20.969 1.00 86.62 191 GLY A N 1
ATOM 1513 C CA . GLY A 1 191 ? -7.746 -6.615 -22.030 1.00 86.62 191 GLY A CA 1
ATOM 1514 C C . GLY A 1 191 ? -6.514 -5.836 -22.501 1.00 86.62 191 GLY A C 1
ATOM 1515 O O . GLY A 1 191 ? -5.801 -5.214 -21.714 1.00 86.62 191 GLY A O 1
ATOM 1516 N N . ASP A 1 192 ? -6.217 -5.941 -23.794 1.00 90.25 192 ASP A N 1
ATOM 1517 C CA . ASP A 1 192 ? -4.995 -5.403 -24.390 1.00 90.25 192 ASP A CA 1
ATOM 1518 C C . ASP A 1 192 ? -5.064 -3.883 -24.559 1.00 90.25 192 ASP A C 1
ATOM 1520 O O . ASP A 1 192 ? -6.093 -3.332 -24.959 1.00 90.25 192 ASP A O 1
ATOM 1524 N N . LEU A 1 193 ? -3.926 -3.208 -24.375 1.00 92.81 193 LEU A N 1
ATOM 1525 C CA . LEU A 1 193 ? -3.775 -1.851 -24.888 1.00 92.81 193 LEU A CA 1
ATOM 1526 C C . LEU A 1 193 ? -4.027 -1.858 -26.410 1.00 92.81 193 LEU A C 1
ATOM 1528 O O . LEU A 1 193 ? -3.388 -2.655 -27.107 1.00 92.81 193 LEU A O 1
ATOM 1532 N N . PRO A 1 194 ? -4.892 -0.985 -26.958 1.00 92.62 194 PRO A N 1
ATOM 1533 C CA . PRO A 1 194 ? -5.130 -0.936 -28.395 1.00 92.62 194 PRO A CA 1
ATOM 1534 C C . PRO A 1 194 ? -3.833 -0.725 -29.182 1.00 92.62 194 PRO A C 1
ATOM 1536 O O . PRO A 1 194 ? -3.043 0.167 -28.866 1.00 92.62 194 PRO A O 1
ATOM 1539 N N . SER A 1 195 ? -3.620 -1.509 -30.242 1.00 91.19 195 SER A N 1
ATOM 1540 C CA . SER A 1 195 ? -2.404 -1.422 -31.068 1.00 91.19 195 SER A CA 1
ATOM 1541 C C . SER A 1 195 ? -2.221 -0.047 -31.723 1.00 91.19 195 SER A C 1
ATOM 1543 O O . SER A 1 195 ? -1.095 0.347 -32.012 1.00 91.19 195 SER A O 1
ATOM 1545 N N . SER A 1 196 ? -3.306 0.715 -31.911 1.00 91.94 196 SER A N 1
ATOM 1546 C CA . SER A 1 196 ? -3.266 2.107 -32.379 1.00 91.94 196 SER A CA 1
ATOM 1547 C C . SER A 1 196 ? -2.521 3.044 -31.424 1.00 91.94 196 SER A C 1
ATOM 1549 O O . SER A 1 196 ? -1.959 4.039 -31.872 1.00 91.94 196 SER A O 1
ATOM 1551 N N . CYS A 1 197 ? -2.464 2.718 -30.129 1.00 94.44 197 CYS A N 1
ATOM 1552 C CA . CYS A 1 197 ? -1.731 3.497 -29.133 1.00 94.44 197 CYS A CA 1
ATOM 1553 C C . CYS A 1 197 ? -0.213 3.259 -29.194 1.00 94.44 197 CYS A C 1
ATOM 1555 O O . CYS A 1 197 ? 0.552 4.064 -28.662 1.00 94.44 197 CYS A O 1
ATOM 1557 N N . ILE A 1 198 ? 0.231 2.178 -29.848 1.00 94.12 198 ILE A N 1
ATOM 1558 C CA . ILE A 1 198 ? 1.640 1.789 -29.971 1.00 94.12 198 ILE A CA 1
ATOM 1559 C C . ILE A 1 198 ? 2.177 2.293 -31.309 1.00 94.12 198 ILE A C 1
ATOM 1561 O O . ILE A 1 198 ? 1.967 1.713 -32.379 1.00 94.12 198 ILE A O 1
ATOM 1565 N N . ILE A 1 199 ? 2.912 3.398 -31.258 1.00 94.06 199 ILE A N 1
ATOM 1566 C CA . ILE A 1 199 ? 3.450 4.029 -32.463 1.00 94.06 199 ILE A CA 1
ATOM 1567 C C . ILE A 1 199 ? 4.801 3.440 -32.874 1.00 94.06 199 ILE A C 1
ATOM 1569 O O . ILE A 1 199 ? 5.158 3.512 -34.053 1.00 94.06 199 ILE A O 1
ATOM 1573 N N . GLY A 1 200 ? 5.515 2.796 -31.947 1.00 93.69 200 GLY A N 1
ATOM 1574 C CA . GLY A 1 200 ? 6.832 2.214 -32.188 1.00 93.69 200 GLY A CA 1
ATOM 1575 C C . GLY A 1 200 ? 7.088 0.929 -31.405 1.00 93.69 200 GLY A C 1
ATOM 1576 O O . GLY A 1 200 ? 6.629 0.772 -30.276 1.00 93.69 200 GLY A O 1
ATOM 1577 N N . HIS A 1 201 ? 7.862 0.030 -32.006 1.00 94.94 201 HIS A N 1
ATOM 1578 C CA . HIS A 1 201 ? 8.401 -1.170 -31.367 1.00 94.94 201 HIS A CA 1
ATOM 1579 C C . HIS A 1 201 ? 9.861 -1.333 -31.782 1.00 94.94 201 HIS A C 1
ATOM 1581 O O . HIS A 1 201 ? 10.175 -1.457 -32.965 1.00 94.94 201 HIS A O 1
ATOM 1587 N N . ILE A 1 202 ? 10.760 -1.288 -30.806 1.00 96.06 202 ILE A N 1
ATOM 1588 C CA . ILE A 1 202 ? 12.198 -1.435 -31.010 1.00 96.06 202 ILE A CA 1
ATOM 1589 C C . ILE A 1 202 ? 12.634 -2.749 -30.363 1.00 96.06 202 ILE A C 1
ATOM 1591 O O . ILE A 1 202 ? 12.386 -2.967 -29.179 1.00 96.06 202 ILE A O 1
ATOM 1595 N N . SER A 1 203 ? 13.290 -3.611 -31.134 1.00 96.94 203 SER A N 1
ATOM 1596 C CA . SER A 1 203 ? 13.880 -4.867 -30.667 1.00 96.94 203 SER A CA 1
ATOM 1597 C C . SER A 1 203 ? 15.398 -4.801 -30.790 1.00 96.94 203 SER A C 1
ATOM 1599 O O . SER A 1 203 ? 15.916 -4.362 -31.818 1.00 96.94 203 SER A O 1
ATOM 1601 N N . ALA A 1 204 ? 16.112 -5.236 -29.760 1.00 97.25 204 ALA A N 1
ATOM 1602 C CA . ALA A 1 204 ? 17.574 -5.239 -29.730 1.00 97.25 204 ALA A CA 1
ATOM 1603 C C . ALA A 1 204 ? 18.081 -6.317 -28.767 1.00 97.25 204 ALA A C 1
ATOM 1605 O O . ALA A 1 204 ? 17.340 -6.677 -27.850 1.00 97.25 204 ALA A O 1
ATOM 1606 N N . PRO A 1 205 ? 19.342 -6.766 -28.881 1.00 97.81 205 PRO A N 1
ATOM 1607 C CA . PRO A 1 205 ? 19.950 -7.591 -27.845 1.00 97.81 205 PRO A CA 1
ATOM 1608 C C . PRO A 1 205 ? 19.845 -6.909 -26.475 1.00 97.81 205 PRO A C 1
ATOM 1610 O O . PRO A 1 205 ? 20.114 -5.712 -26.352 1.00 97.81 205 PRO A O 1
ATOM 1613 N N . ALA A 1 206 ? 19.498 -7.664 -25.434 1.00 97.44 206 ALA A N 1
ATOM 1614 C CA . ALA A 1 206 ? 19.293 -7.161 -24.076 1.00 97.44 206 ALA A CA 1
ATOM 1615 C C . ALA A 1 206 ? 20.490 -6.345 -23.553 1.00 97.44 206 ALA A C 1
ATOM 1617 O O . ALA A 1 206 ? 20.306 -5.344 -22.862 1.00 97.44 206 ALA A O 1
ATOM 1618 N N . ALA A 1 207 ? 21.714 -6.711 -23.949 1.00 97.69 207 ALA A N 1
ATOM 1619 C CA . ALA A 1 207 ? 22.932 -5.968 -23.632 1.00 97.69 207 ALA A CA 1
ATOM 1620 C C . ALA A 1 207 ? 22.906 -4.505 -24.120 1.00 97.69 207 ALA A C 1
ATOM 1622 O O . ALA A 1 207 ? 23.352 -3.623 -23.391 1.00 97.69 207 ALA A O 1
ATOM 1623 N N . VAL A 1 208 ? 22.328 -4.229 -25.297 1.00 98.12 208 VAL A N 1
ATOM 1624 C CA . VAL A 1 208 ? 22.184 -2.862 -25.833 1.00 98.12 208 VAL A CA 1
ATOM 1625 C C . VAL A 1 208 ? 21.256 -2.034 -24.943 1.00 98.12 208 VAL A C 1
ATOM 1627 O O . VAL A 1 208 ? 21.556 -0.882 -24.637 1.00 98.12 208 VAL A O 1
ATOM 1630 N N . PHE A 1 209 ? 20.150 -2.624 -24.482 1.00 98.12 209 PHE A N 1
ATOM 1631 C CA . PHE A 1 209 ? 19.237 -1.952 -23.558 1.00 98.12 209 PHE A CA 1
ATOM 1632 C C . PHE A 1 209 ? 19.863 -1.718 -22.183 1.00 98.12 209 PHE A C 1
ATOM 1634 O O . PHE A 1 209 ? 19.675 -0.643 -21.618 1.00 98.12 209 PHE A O 1
ATOM 1641 N N . ARG A 1 210 ? 20.643 -2.675 -21.662 1.00 97.56 210 ARG A N 1
ATOM 1642 C CA . ARG A 1 210 ? 21.388 -2.493 -20.405 1.00 97.56 210 ARG A CA 1
ATOM 1643 C C . ARG A 1 210 ? 22.399 -1.354 -20.501 1.00 97.56 210 ARG A C 1
ATOM 1645 O O . ARG A 1 210 ? 22.458 -0.525 -19.600 1.00 97.56 210 ARG A O 1
ATOM 1652 N N . GLU A 1 211 ? 23.156 -1.278 -21.594 1.00 97.75 211 GLU A N 1
ATOM 1653 C CA . GLU A 1 211 ? 24.108 -0.184 -21.806 1.00 97.75 211 GLU A CA 1
ATOM 1654 C C . GLU A 1 211 ? 23.386 1.169 -21.929 1.00 97.75 211 GLU A C 1
ATOM 1656 O O . GLU A 1 211 ? 23.812 2.159 -21.336 1.00 97.75 211 GLU A O 1
ATOM 1661 N N . PHE A 1 212 ? 22.252 1.212 -22.637 1.00 98.25 212 PHE A N 1
ATOM 1662 C CA . PHE A 1 212 ? 21.436 2.422 -22.767 1.00 98.25 212 PHE A CA 1
ATOM 1663 C C . PHE A 1 212 ? 20.856 2.884 -21.427 1.00 98.25 212 PHE A C 1
ATOM 1665 O O . PHE A 1 212 ? 20.935 4.068 -21.100 1.00 98.25 212 PHE A O 1
ATOM 1672 N N . ALA A 1 213 ? 20.333 1.954 -20.627 1.00 97.81 213 ALA A N 1
ATOM 1673 C CA . ALA A 1 213 ? 19.858 2.227 -19.276 1.00 97.81 213 ALA A CA 1
ATOM 1674 C C . ALA A 1 213 ? 20.988 2.760 -18.381 1.00 97.81 213 ALA A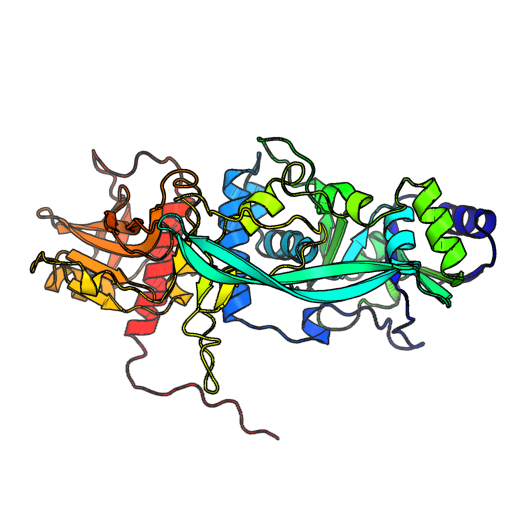 C 1
ATOM 1676 O O . ALA A 1 213 ? 20.815 3.784 -17.721 1.00 97.81 213 ALA A O 1
ATOM 1677 N N . SER A 1 214 ? 22.171 2.140 -18.441 1.00 97.56 214 SER A N 1
ATOM 1678 C CA . SER A 1 214 ? 23.348 2.554 -17.673 1.00 97.56 214 SER A CA 1
ATOM 1679 C C . SER A 1 214 ? 23.832 3.961 -18.048 1.00 97.56 214 SER A C 1
ATOM 1681 O O . SER A 1 214 ? 24.107 4.754 -17.150 1.00 97.56 214 SER A O 1
ATOM 1683 N N . LYS A 1 215 ? 23.844 4.336 -19.341 1.00 96.88 215 LYS A N 1
ATOM 1684 C CA . LYS A 1 215 ? 24.124 5.728 -19.766 1.00 96.88 215 LYS A CA 1
ATOM 1685 C C . LYS A 1 215 ? 23.093 6.728 -19.234 1.00 96.88 215 LYS A C 1
ATOM 1687 O O . LYS A 1 215 ? 23.431 7.888 -19.023 1.00 96.88 215 LYS A O 1
ATOM 1692 N N . GLY A 1 216 ? 21.858 6.280 -19.008 1.00 95.19 216 GLY A N 1
ATOM 1693 C CA . GLY A 1 216 ? 20.801 7.052 -18.355 1.00 95.19 216 GLY A CA 1
ATOM 1694 C C . GLY A 1 216 ? 20.857 7.059 -16.823 1.00 95.19 216 GLY A C 1
ATOM 1695 O O . GLY A 1 216 ? 19.984 7.670 -16.217 1.00 95.19 216 GLY A O 1
ATOM 1696 N N . GLY A 1 217 ? 21.847 6.404 -16.204 1.00 96.19 217 GLY A N 1
ATOM 1697 C CA . GLY A 1 217 ? 22.010 6.332 -14.748 1.00 96.19 217 GLY A CA 1
ATOM 1698 C C . GLY A 1 217 ? 21.352 5.125 -14.072 1.00 96.19 217 GLY A C 1
ATOM 1699 O O . GLY A 1 217 ? 21.274 5.108 -12.851 1.00 96.19 217 GLY A O 1
ATOM 1700 N N . PHE A 1 218 ? 20.894 4.124 -14.833 1.00 96.06 218 PHE A N 1
ATOM 1701 C CA . PHE A 1 218 ? 20.197 2.943 -14.309 1.00 96.06 218 PHE A CA 1
ATOM 1702 C C . PHE A 1 218 ? 20.975 1.665 -14.632 1.00 96.06 218 PHE A C 1
ATOM 1704 O O . PHE A 1 218 ? 20.773 1.037 -15.674 1.00 96.06 218 PHE A O 1
ATOM 1711 N N . ALA A 1 219 ? 21.894 1.287 -13.751 1.00 92.81 219 ALA A N 1
ATOM 1712 C CA . ALA A 1 219 ? 22.706 0.081 -13.892 1.00 92.81 219 ALA A CA 1
ATOM 1713 C C . ALA A 1 219 ? 22.210 -1.058 -12.985 1.00 92.81 219 ALA A C 1
ATOM 1715 O O . ALA A 1 219 ? 22.357 -2.234 -13.325 1.00 92.81 219 ALA A O 1
ATOM 1716 N N . ASN A 1 220 ? 21.584 -0.723 -11.856 1.00 91.25 220 ASN A N 1
ATOM 1717 C CA . ASN A 1 220 ? 21.270 -1.648 -10.775 1.00 91.25 220 ASN A CA 1
ATOM 1718 C C . ASN A 1 220 ? 19.800 -1.502 -10.353 1.00 91.25 220 ASN A C 1
ATOM 1720 O O . ASN A 1 220 ? 19.165 -0.479 -10.591 1.00 91.25 220 ASN A O 1
ATOM 1724 N N . ALA A 1 221 ? 19.255 -2.505 -9.653 1.00 91.06 221 ALA A N 1
ATOM 1725 C CA . ALA A 1 221 ? 17.876 -2.434 -9.155 1.00 91.06 221 ALA A CA 1
ATOM 1726 C C . ALA A 1 221 ? 17.665 -1.241 -8.200 1.00 91.06 221 ALA A C 1
ATOM 1728 O O . ALA A 1 221 ? 16.624 -0.592 -8.254 1.00 91.06 221 ALA A O 1
ATOM 1729 N N . GLY A 1 222 ? 18.667 -0.905 -7.380 1.00 91.06 222 GLY A N 1
ATOM 1730 C CA . GLY A 1 222 ? 18.609 0.235 -6.458 1.00 91.06 222 GLY A CA 1
ATOM 1731 C C . GLY A 1 222 ? 18.395 1.593 -7.139 1.00 91.06 222 GLY A C 1
ATOM 1732 O O . GLY A 1 222 ? 17.818 2.479 -6.519 1.00 91.06 222 GLY A O 1
ATOM 1733 N N . ASP A 1 223 ? 18.755 1.734 -8.421 1.00 93.38 223 ASP A N 1
ATOM 1734 C CA . ASP A 1 223 ? 18.566 2.981 -9.180 1.00 93.38 223 ASP A CA 1
ATOM 1735 C C . ASP A 1 223 ? 17.090 3.224 -9.558 1.00 93.38 223 ASP A C 1
ATOM 1737 O O . ASP A 1 223 ? 16.713 4.327 -9.942 1.00 93.38 223 ASP A O 1
ATOM 1741 N N . LEU A 1 224 ? 16.240 2.192 -9.470 1.00 94.56 224 LEU A N 1
ATOM 1742 C CA . LEU A 1 224 ? 14.801 2.249 -9.778 1.00 94.56 224 LEU A CA 1
ATOM 1743 C C . LEU A 1 224 ? 13.911 1.908 -8.582 1.00 94.56 224 LEU A C 1
ATOM 1745 O O . LEU A 1 224 ? 12.715 2.215 -8.578 1.00 94.56 224 LEU A O 1
ATOM 1749 N N . PHE A 1 225 ? 14.476 1.220 -7.595 1.00 94.31 225 PHE A N 1
ATOM 1750 C CA . PHE A 1 225 ? 13.801 0.748 -6.400 1.00 94.31 225 PHE A CA 1
ATOM 1751 C C . PHE A 1 225 ? 14.554 1.287 -5.181 1.00 94.31 225 PHE A C 1
ATOM 1753 O O . PHE A 1 225 ? 15.367 0.558 -4.617 1.00 94.31 225 PHE A O 1
ATOM 1760 N N . PRO A 1 226 ? 14.309 2.545 -4.770 1.00 93.50 226 PRO A N 1
ATOM 1761 C CA . PRO A 1 226 ? 14.884 3.110 -3.551 1.00 93.50 226 PRO A CA 1
ATOM 1762 C C . PRO A 1 226 ? 14.614 2.247 -2.313 1.00 93.50 226 PRO A C 1
ATOM 1764 O O . PRO A 1 226 ? 13.640 1.486 -2.256 1.00 93.50 226 PRO A O 1
ATOM 1767 N N . ASP A 1 227 ? 15.509 2.352 -1.334 1.00 92.75 227 ASP A N 1
ATOM 1768 C CA . ASP A 1 227 ? 15.378 1.711 -0.026 1.00 92.75 227 ASP A CA 1
ATOM 1769 C C . ASP A 1 227 ? 14.335 2.412 0.859 1.00 92.75 227 ASP A C 1
ATOM 1771 O O . ASP A 1 227 ? 13.724 3.416 0.484 1.00 92.75 227 ASP A O 1
ATOM 1775 N N . ARG A 1 228 ? 14.088 1.858 2.048 1.00 90.88 228 ARG A N 1
ATOM 1776 C CA . ARG A 1 228 ? 13.086 2.391 2.988 1.00 90.88 228 ARG A CA 1
ATOM 1777 C C . ARG A 1 228 ? 13.476 3.747 3.580 1.00 90.88 228 ARG A C 1
ATOM 1779 O O . ARG A 1 228 ? 12.611 4.483 4.034 1.00 90.88 228 ARG A O 1
ATOM 1786 N N . GLN A 1 229 ? 14.763 4.073 3.608 1.00 90.75 229 GLN A N 1
ATOM 1787 C CA . GLN A 1 229 ? 15.278 5.341 4.111 1.00 90.75 229 GLN A CA 1
ATOM 1788 C C . GLN A 1 229 ? 14.991 6.463 3.103 1.00 90.75 229 GLN A C 1
ATOM 1790 O O . GLN A 1 229 ? 14.750 7.604 3.496 1.00 90.75 229 GLN A O 1
ATOM 1795 N N . THR A 1 230 ? 14.976 6.125 1.812 1.00 93.62 230 THR A N 1
ATOM 1796 C CA . THR A 1 230 ? 14.765 7.060 0.703 1.00 93.62 230 THR A CA 1
ATOM 1797 C C . THR A 1 230 ? 13.301 7.153 0.265 1.00 93.62 230 THR A C 1
ATOM 1799 O O . THR A 1 230 ? 12.852 8.237 -0.118 1.00 93.62 230 THR A O 1
ATOM 1802 N N . ASP A 1 231 ? 12.550 6.048 0.321 1.00 93.56 231 ASP A N 1
ATOM 1803 C CA . ASP A 1 231 ? 11.143 5.950 -0.084 1.00 93.56 231 ASP A CA 1
ATOM 1804 C C . ASP A 1 231 ? 10.206 5.878 1.138 1.00 93.56 231 ASP A C 1
ATOM 1806 O O . ASP A 1 231 ? 10.041 4.811 1.744 1.00 93.56 231 ASP A O 1
ATOM 1810 N N . PRO A 1 232 ? 9.516 6.982 1.482 1.00 91.31 232 PRO A N 1
ATOM 1811 C CA . PRO A 1 232 ? 8.629 6.995 2.637 1.00 91.31 232 PRO A CA 1
ATOM 1812 C C . PRO A 1 232 ? 7.399 6.097 2.493 1.00 91.31 232 PRO A C 1
ATOM 1814 O O . PRO A 1 232 ? 6.895 5.599 3.496 1.00 91.31 232 PRO A O 1
ATOM 1817 N N . ILE A 1 233 ? 6.907 5.864 1.271 1.00 90.75 233 ILE A N 1
ATOM 1818 C CA . ILE A 1 233 ? 5.767 4.965 1.044 1.00 90.75 233 ILE A CA 1
ATOM 1819 C C . ILE A 1 233 ? 6.207 3.528 1.305 1.00 90.75 233 ILE A C 1
ATOM 1821 O O . ILE A 1 233 ? 5.504 2.787 1.991 1.00 90.75 233 ILE A O 1
ATOM 1825 N N . LEU A 1 234 ? 7.391 3.144 0.812 1.00 91.31 234 LEU A N 1
ATOM 1826 C CA . LEU A 1 234 ? 7.970 1.837 1.113 1.00 91.31 234 LEU A CA 1
ATOM 1827 C C . LEU A 1 234 ? 8.136 1.658 2.623 1.00 91.31 234 LEU A C 1
ATOM 1829 O O . LEU A 1 234 ? 7.750 0.620 3.152 1.00 91.31 234 LEU A O 1
ATOM 1833 N N . ASN A 1 235 ? 8.661 2.667 3.320 1.00 90.12 235 ASN A N 1
ATOM 1834 C CA . ASN A 1 235 ? 8.834 2.616 4.769 1.00 90.12 235 ASN A CA 1
ATOM 1835 C C . ASN A 1 235 ? 7.514 2.344 5.506 1.00 90.12 235 ASN A C 1
ATOM 1837 O O . ASN A 1 235 ? 7.455 1.467 6.368 1.00 90.12 235 ASN A O 1
ATOM 1841 N N . LEU A 1 236 ? 6.436 3.039 5.127 1.00 89.25 236 LEU A N 1
ATOM 1842 C CA . LEU A 1 236 ? 5.113 2.828 5.718 1.00 89.25 236 LEU A CA 1
ATOM 1843 C C . LEU A 1 236 ? 4.567 1.429 5.406 1.00 89.25 236 LEU A C 1
ATOM 1845 O O . LEU A 1 236 ? 4.116 0.741 6.322 1.00 89.25 236 LEU A O 1
ATOM 1849 N N . LEU A 1 237 ? 4.669 0.960 4.159 1.00 89.31 237 LEU A N 1
ATOM 1850 C CA . LEU A 1 237 ? 4.243 -0.393 3.775 1.00 89.31 237 LEU A CA 1
ATOM 1851 C C . LEU A 1 237 ? 5.016 -1.481 4.533 1.00 89.31 237 LEU A C 1
ATOM 1853 O O . LEU A 1 237 ? 4.442 -2.493 4.932 1.00 89.31 237 LEU A O 1
ATOM 1857 N N . LEU A 1 238 ? 6.310 -1.268 4.775 1.00 89.31 238 LEU A N 1
ATOM 1858 C CA . LEU A 1 238 ? 7.141 -2.186 5.550 1.00 89.31 238 LEU A CA 1
ATOM 1859 C C . LEU A 1 238 ? 6.823 -2.147 7.058 1.00 89.31 238 LEU A C 1
ATOM 1861 O O . LEU A 1 238 ? 7.159 -3.110 7.745 1.00 89.31 238 LEU A O 1
ATOM 1865 N N . SER A 1 239 ? 6.151 -1.103 7.559 1.00 88.50 239 SER A N 1
ATOM 1866 C CA . SER A 1 239 ? 5.722 -0.976 8.966 1.00 88.50 239 SER A CA 1
ATOM 1867 C C . SER A 1 239 ? 4.396 -1.678 9.288 1.00 88.50 239 SER A C 1
ATOM 1869 O O . SER A 1 239 ? 3.945 -1.676 10.433 1.00 88.50 239 SER A O 1
ATOM 1871 N N . LEU A 1 240 ? 3.748 -2.275 8.284 1.00 90.81 240 LEU A N 1
ATOM 1872 C CA . LEU A 1 240 ? 2.512 -3.029 8.470 1.00 90.81 240 LEU A CA 1
ATOM 1873 C C . LEU A 1 240 ? 2.714 -4.219 9.417 1.00 90.81 240 LEU A C 1
ATOM 1875 O O . LEU A 1 240 ? 3.799 -4.809 9.440 1.00 90.81 240 LEU A O 1
ATOM 1879 N N . PRO A 1 241 ? 1.670 -4.609 10.172 1.00 92.38 241 PRO A N 1
ATOM 1880 C CA . PRO A 1 241 ? 1.800 -5.675 11.147 1.00 92.38 241 PRO A CA 1
ATOM 1881 C C . PRO A 1 241 ? 2.085 -6.998 10.439 1.00 92.38 241 PRO A C 1
ATOM 1883 O O . PRO A 1 241 ? 1.685 -7.222 9.292 1.00 92.38 241 PRO A O 1
ATOM 1886 N N . TRP A 1 242 ? 2.757 -7.898 11.140 1.00 94.69 242 TRP A N 1
ATOM 1887 C CA . TRP A 1 242 ? 2.965 -9.261 10.692 1.00 94.69 242 TRP A CA 1
ATOM 1888 C C . TRP A 1 242 ? 1.793 -10.135 11.134 1.00 94.69 242 TRP A C 1
ATOM 1890 O O . TRP A 1 242 ? 1.306 -10.032 12.255 1.00 94.69 242 TRP A O 1
ATOM 1900 N N . GLU A 1 243 ? 1.348 -11.024 10.260 1.00 93.94 243 GLU A N 1
ATOM 1901 C CA . GLU A 1 243 ? 0.251 -11.954 10.477 1.00 93.94 243 GLU A CA 1
ATOM 1902 C C . GLU A 1 243 ? 0.767 -13.386 10.435 1.00 93.94 243 GLU A C 1
ATOM 1904 O O . GLU A 1 243 ? 1.515 -13.776 9.530 1.00 93.94 243 GLU A O 1
ATOM 1909 N N . MET A 1 244 ? 0.333 -14.186 11.407 1.00 93.19 244 MET A N 1
ATOM 1910 C CA . MET A 1 244 ? 0.651 -15.606 11.448 1.00 93.19 244 MET A CA 1
ATOM 1911 C C . MET A 1 244 ? 0.141 -16.326 10.191 1.00 93.19 244 MET A C 1
ATOM 1913 O O . MET A 1 244 ? -1.041 -16.274 9.833 1.00 93.19 244 MET A O 1
ATOM 1917 N N . ILE A 1 245 ? 1.028 -17.087 9.554 1.00 91.25 245 ILE A N 1
ATOM 1918 C CA . ILE A 1 245 ? 0.693 -17.985 8.454 1.00 91.25 245 ILE A CA 1
ATOM 1919 C C . ILE A 1 245 ? 0.089 -19.262 9.042 1.00 91.25 245 ILE A C 1
ATOM 1921 O O . ILE A 1 245 ? 0.798 -20.143 9.526 1.00 91.25 245 ILE A O 1
ATOM 1925 N N . ARG A 1 246 ? -1.237 -19.398 8.960 1.00 81.81 246 ARG A N 1
ATOM 1926 C CA . ARG A 1 246 ? -1.933 -20.629 9.363 1.00 81.81 246 ARG A CA 1
ATOM 1927 C C . ARG A 1 246 ? -1.662 -21.741 8.346 1.00 81.81 246 ARG A C 1
ATOM 1929 O O . ARG A 1 246 ? -2.232 -21.735 7.256 1.00 81.81 246 ARG A O 1
ATOM 1936 N N . THR A 1 247 ? -0.802 -22.699 8.677 1.00 63.78 247 THR A N 1
ATOM 1937 C CA . THR A 1 247 ? -0.537 -23.872 7.831 1.00 63.78 247 THR A CA 1
ATOM 1938 C C . THR A 1 247 ? -1.527 -24.996 8.157 1.00 63.78 247 THR A C 1
ATOM 1940 O O . THR A 1 247 ? -1.630 -25.464 9.286 1.00 63.78 247 THR A O 1
ATOM 1943 N N . SER A 1 248 ? -2.292 -25.459 7.162 1.00 48.44 248 SER A N 1
ATOM 1944 C CA . SER A 1 248 ? -3.345 -26.478 7.334 1.00 48.44 248 SER A CA 1
ATOM 1945 C C . SER A 1 248 ? -2.822 -27.923 7.367 1.00 48.44 248 SER A C 1
ATOM 1947 O O . SER A 1 248 ? -3.513 -28.849 6.949 1.00 48.44 248 SER A O 1
ATOM 1949 N N . GLY A 1 249 ? -1.595 -28.144 7.833 1.00 49.56 249 GLY A N 1
ATOM 1950 C CA . GLY A 1 249 ? -1.023 -29.482 7.925 1.00 49.56 249 GLY A CA 1
ATOM 1951 C C . GLY A 1 249 ? 0.481 -29.495 7.699 1.00 49.56 249 GLY A C 1
ATOM 1952 O O . GLY A 1 249 ? 0.968 -29.006 6.685 1.00 49.56 249 GLY A O 1
ATOM 1953 N N . LYS A 1 250 ? 1.173 -30.158 8.629 1.00 44.16 250 LYS A N 1
ATOM 1954 C CA . LYS A 1 250 ? 2.625 -30.375 8.730 1.00 44.16 250 LYS A CA 1
ATOM 1955 C C . LYS A 1 250 ? 3.414 -29.238 9.389 1.00 44.16 250 LYS A C 1
ATOM 1957 O O . LYS A 1 250 ? 4.003 -28.392 8.733 1.00 44.16 250 LYS A O 1
ATOM 1962 N N . ALA A 1 251 ? 3.488 -29.407 10.709 1.00 44.53 251 ALA A N 1
ATOM 1963 C CA . ALA A 1 251 ? 4.673 -29.256 11.542 1.00 44.53 251 ALA A CA 1
ATOM 1964 C C . ALA A 1 251 ? 5.286 -27.854 11.608 1.00 44.53 251 ALA A C 1
ATOM 1966 O O . ALA A 1 251 ? 6.160 -27.495 10.819 1.00 44.53 251 ALA A O 1
ATOM 1967 N N . ASP A 1 252 ? 4.896 -27.141 12.666 1.00 51.94 252 ASP A N 1
ATOM 1968 C CA . ASP A 1 252 ? 5.838 -26.531 13.604 1.00 51.94 252 ASP A CA 1
ATOM 1969 C C . ASP A 1 252 ? 7.255 -27.082 13.409 1.00 51.94 252 ASP A C 1
ATOM 1971 O O . ASP A 1 252 ? 7.573 -28.209 13.806 1.00 51.94 252 ASP A O 1
ATOM 1975 N N . ARG A 1 253 ? 8.129 -26.293 12.783 1.00 53.06 253 ARG A N 1
ATOM 1976 C CA . ARG A 1 253 ? 9.567 -26.543 12.868 1.00 53.06 253 ARG A CA 1
ATOM 1977 C C . ARG A 1 253 ? 9.977 -26.213 14.302 1.00 53.06 253 ARG A C 1
ATOM 1979 O O . ARG A 1 253 ? 10.352 -25.086 14.591 1.00 53.06 253 ARG A O 1
ATOM 1986 N N . GLY A 1 254 ? 9.827 -27.175 15.210 1.00 61.72 254 GLY A N 1
ATOM 1987 C CA . GLY A 1 254 ? 10.225 -27.023 16.612 1.00 61.72 254 GLY A CA 1
ATOM 1988 C C . GLY A 1 254 ? 9.384 -26.039 17.438 1.00 61.72 254 GLY A C 1
ATOM 1989 O O . GLY A 1 254 ? 9.891 -25.530 18.427 1.00 61.72 254 GLY A O 1
ATOM 1990 N N . GLY A 1 255 ? 8.132 -25.767 17.052 1.00 78.19 255 GLY A N 1
ATOM 1991 C CA . GLY A 1 255 ? 7.206 -24.894 17.795 1.00 78.19 255 GLY A CA 1
ATOM 1992 C C . GLY A 1 255 ? 7.320 -23.396 17.484 1.00 78.19 255 GLY A C 1
ATOM 1993 O O . GLY A 1 255 ? 6.704 -22.594 18.179 1.00 78.19 255 GLY A O 1
ATOM 1994 N N . ILE A 1 256 ? 8.104 -23.011 16.469 1.00 88.81 256 ILE A N 1
ATOM 1995 C CA . ILE A 1 256 ? 8.260 -21.611 16.048 1.00 88.81 256 ILE A CA 1
ATOM 1996 C C . ILE A 1 256 ? 7.283 -21.292 14.911 1.00 88.81 256 ILE A C 1
ATOM 1998 O O . ILE A 1 256 ? 7.256 -21.972 13.880 1.00 88.81 256 ILE A O 1
ATOM 2002 N N . GLU A 1 257 ? 6.508 -20.226 15.092 1.00 91.50 257 GLU A N 1
ATOM 2003 C CA . GLU A 1 257 ? 5.459 -19.794 14.169 1.00 91.50 257 GLU A CA 1
ATOM 2004 C C . GLU A 1 257 ? 6.018 -18.977 12.996 1.00 91.50 257 GLU A C 1
ATOM 2006 O O . GLU A 1 257 ? 6.974 -18.209 13.130 1.00 91.50 257 GLU A O 1
ATOM 2011 N N . PHE A 1 258 ? 5.387 -19.128 11.830 1.00 93.62 258 PHE A N 1
ATOM 2012 C CA . PHE A 1 258 ? 5.715 -18.363 10.631 1.00 93.62 258 PHE A CA 1
ATOM 2013 C C . PHE A 1 258 ? 4.822 -17.141 10.505 1.00 93.62 258 PHE A C 1
ATOM 2015 O O . PHE A 1 258 ? 3.605 -17.234 10.664 1.00 93.62 258 PHE A O 1
ATOM 2022 N N . PHE A 1 259 ? 5.418 -16.025 10.108 1.00 95.06 259 PHE A N 1
ATOM 2023 C CA . PHE A 1 259 ? 4.730 -14.760 9.923 1.00 95.06 259 PHE A CA 1
ATOM 2024 C C . PHE A 1 259 ? 5.036 -14.168 8.556 1.00 95.06 259 PHE A C 1
ATOM 2026 O O . PHE A 1 259 ? 6.137 -14.311 8.030 1.00 95.06 259 PHE A O 1
ATOM 2033 N N . ARG A 1 260 ? 4.058 -13.467 7.996 1.00 93.94 260 ARG A N 1
ATOM 2034 C CA . ARG A 1 260 ? 4.204 -12.636 6.794 1.00 93.94 260 ARG A CA 1
ATOM 2035 C C . ARG A 1 260 ? 3.649 -11.250 7.073 1.00 93.94 260 ARG A C 1
ATOM 2037 O O . ARG A 1 260 ? 2.846 -11.113 7.989 1.00 93.94 260 ARG A O 1
ATOM 2044 N N . ARG A 1 261 ? 4.020 -10.231 6.306 1.00 91.69 261 ARG A N 1
ATOM 2045 C CA . ARG A 1 261 ? 3.396 -8.911 6.480 1.00 91.69 261 ARG A CA 1
ATOM 2046 C C . ARG A 1 261 ? 1.915 -8.988 6.099 1.00 91.69 261 ARG A C 1
ATOM 2048 O O . ARG A 1 261 ? 1.525 -9.771 5.234 1.00 91.69 261 ARG A O 1
ATOM 2055 N N . ALA A 1 262 ? 1.090 -8.147 6.716 1.00 88.50 262 ALA A N 1
ATOM 2056 C CA . ALA A 1 262 ? -0.335 -8.024 6.399 1.00 88.50 262 ALA A CA 1
ATOM 2057 C C . ALA A 1 262 ? -0.583 -7.735 4.908 1.00 88.50 262 ALA A C 1
ATOM 2059 O O . ALA A 1 262 ? -1.645 -8.063 4.373 1.00 88.50 262 ALA A O 1
ATOM 2060 N N . LEU A 1 263 ? 0.415 -7.137 4.257 1.00 86.94 263 LEU A N 1
ATOM 2061 C CA . LEU A 1 263 ? 0.532 -6.933 2.828 1.00 86.94 263 LEU A CA 1
ATOM 2062 C C . LEU A 1 263 ? 1.905 -7.443 2.356 1.00 86.94 263 LEU A C 1
ATOM 2064 O O . LEU A 1 263 ? 2.935 -6.857 2.686 1.00 86.94 263 LEU A O 1
ATOM 2068 N N . ASP A 1 264 ? 1.918 -8.528 1.581 1.00 83.50 264 ASP A N 1
ATOM 2069 C CA . ASP A 1 264 ? 3.149 -9.072 0.995 1.00 83.50 264 ASP A CA 1
ATOM 2070 C C . ASP A 1 264 ? 3.618 -8.178 -0.167 1.00 83.50 264 ASP A C 1
ATOM 2072 O O . ASP A 1 264 ? 2.877 -7.984 -1.135 1.00 83.50 264 ASP A O 1
ATOM 2076 N N . ILE A 1 265 ? 4.851 -7.662 -0.086 1.00 88.56 265 ILE A N 1
ATOM 2077 C CA . ILE A 1 265 ? 5.507 -6.917 -1.172 1.00 88.56 265 ILE A CA 1
ATOM 2078 C C . ILE A 1 265 ? 6.857 -7.505 -1.552 1.00 88.56 265 ILE A C 1
ATOM 2080 O O . ILE A 1 265 ? 7.571 -7.988 -0.673 1.00 88.56 265 ILE A O 1
ATOM 2084 N N . PRO A 1 266 ? 7.247 -7.398 -2.836 1.00 90.31 266 PRO A N 1
ATOM 2085 C CA . PRO A 1 266 ? 8.611 -7.658 -3.250 1.00 90.31 266 PRO A CA 1
ATOM 2086 C C . PRO A 1 266 ? 9.563 -6.608 -2.666 1.00 90.31 266 PRO A C 1
ATOM 2088 O O . PRO A 1 266 ? 9.416 -5.394 -2.879 1.00 90.31 266 PRO A O 1
ATOM 2091 N N . GLU A 1 267 ? 10.578 -7.101 -1.970 1.00 91.75 267 GLU A N 1
ATOM 2092 C CA . GLU A 1 267 ? 11.682 -6.316 -1.433 1.00 91.75 267 GLU A CA 1
ATOM 2093 C C . GLU A 1 267 ? 12.927 -6.518 -2.297 1.00 91.75 267 GLU A C 1
ATOM 2095 O O . GLU A 1 267 ? 13.316 -7.648 -2.579 1.00 91.75 267 GLU A O 1
ATOM 2100 N N . TYR A 1 268 ? 13.537 -5.415 -2.732 1.00 92.06 268 TYR A N 1
ATOM 2101 C CA . TYR A 1 268 ? 14.677 -5.429 -3.660 1.00 92.06 268 TYR A CA 1
ATOM 2102 C C . TYR A 1 268 ? 16.035 -5.276 -2.967 1.00 92.06 268 TYR A C 1
ATOM 2104 O O . TYR A 1 268 ? 17.072 -5.477 -3.594 1.00 92.06 268 TYR A O 1
ATOM 2112 N N . HIS A 1 269 ? 16.025 -4.937 -1.677 1.00 89.62 269 HIS A N 1
ATOM 2113 C CA . HIS A 1 269 ? 17.221 -4.739 -0.865 1.00 89.62 269 HIS A CA 1
ATOM 2114 C C . HIS A 1 269 ? 17.364 -5.904 0.099 1.00 89.62 269 HIS A C 1
ATOM 2116 O O . HIS A 1 269 ? 16.483 -6.117 0.934 1.00 89.62 269 HIS A O 1
ATOM 2122 N N . ASP A 1 270 ? 18.462 -6.653 -0.010 1.00 83.56 270 ASP A N 1
ATOM 2123 C CA . ASP A 1 270 ? 18.780 -7.779 0.880 1.00 83.56 270 ASP A CA 1
ATOM 2124 C C . ASP A 1 270 ? 19.309 -7.269 2.234 1.00 83.56 270 ASP A C 1
ATOM 2126 O O . ASP A 1 270 ? 20.440 -7.530 2.634 1.00 83.56 270 ASP A O 1
ATOM 2130 N N . GLU A 1 271 ? 18.492 -6.462 2.915 1.00 84.94 271 GLU A N 1
ATOM 2131 C CA . GLU A 1 271 ? 18.711 -6.069 4.305 1.00 84.94 271 GLU A CA 1
ATOM 2132 C C . GLU A 1 271 ? 18.182 -7.170 5.223 1.00 84.94 271 GLU A C 1
ATOM 2134 O O . GLU A 1 271 ? 17.001 -7.531 5.152 1.00 84.94 271 GLU A O 1
ATOM 2139 N N . GLU A 1 272 ? 19.027 -7.676 6.118 1.00 88.69 272 GLU A N 1
ATOM 2140 C CA . GLU A 1 272 ? 18.576 -8.553 7.194 1.00 88.69 272 GLU A CA 1
ATOM 2141 C C . GLU A 1 272 ? 17.660 -7.784 8.154 1.00 88.69 272 GLU A C 1
ATOM 2143 O O . GLU A 1 272 ? 17.921 -6.638 8.531 1.00 88.69 272 GLU A O 1
ATOM 2148 N N . LEU A 1 273 ? 16.580 -8.431 8.589 1.00 91.69 273 LEU A N 1
ATOM 2149 C CA . LEU A 1 273 ? 15.796 -7.928 9.708 1.00 91.69 273 LEU A CA 1
ATOM 2150 C C . LEU A 1 273 ? 16.671 -7.911 10.966 1.00 91.69 273 LEU A C 1
ATOM 2152 O O . LEU A 1 273 ? 17.490 -8.807 11.177 1.00 91.69 273 LEU A O 1
ATOM 2156 N N . ALA A 1 274 ? 16.468 -6.916 11.830 1.00 93.06 274 ALA A N 1
ATOM 2157 C CA . ALA A 1 274 ? 17.112 -6.897 13.137 1.00 93.06 274 ALA A CA 1
ATOM 2158 C C . ALA A 1 274 ? 16.806 -8.198 13.897 1.00 93.06 274 ALA A C 1
ATOM 2160 O O . ALA A 1 274 ? 15.676 -8.685 13.873 1.00 93.06 274 ALA A O 1
ATOM 2161 N N . LYS A 1 275 ? 17.800 -8.762 14.592 1.00 95.38 275 LYS A N 1
ATOM 2162 C CA . LYS A 1 275 ? 17.578 -9.984 15.373 1.00 95.38 275 LYS A CA 1
ATOM 2163 C C . LYS A 1 275 ? 16.463 -9.786 16.406 1.00 95.38 275 LYS A C 1
ATOM 2165 O O . LYS A 1 275 ? 15.569 -10.616 16.475 1.00 95.38 275 LYS A O 1
ATOM 2170 N N . HIS A 1 276 ? 16.516 -8.688 17.157 1.00 96.06 276 HIS A N 1
ATOM 2171 C CA . HIS A 1 276 ? 15.501 -8.308 18.137 1.00 96.06 276 HIS A CA 1
ATOM 2172 C C . HIS A 1 276 ? 14.618 -7.214 17.547 1.00 96.06 276 HIS A C 1
ATOM 2174 O O . HIS A 1 276 ? 15.111 -6.139 17.191 1.00 96.06 276 HIS A O 1
ATOM 2180 N N . GLN A 1 277 ? 13.327 -7.496 17.414 1.00 94.62 277 GLN A N 1
ATOM 2181 C CA . GLN A 1 277 ? 12.378 -6.557 16.838 1.00 94.62 277 GLN A CA 1
ATOM 2182 C C . GLN A 1 277 ? 11.935 -5.516 17.875 1.00 94.62 277 GLN A C 1
ATOM 2184 O O . GLN A 1 277 ? 11.756 -5.839 19.054 1.00 94.62 277 GLN A O 1
ATOM 2189 N N . PRO A 1 278 ? 11.756 -4.251 17.461 1.00 91.94 278 PRO A N 1
ATOM 2190 C CA . PRO A 1 278 ? 11.288 -3.205 18.354 1.00 91.94 278 PRO A CA 1
ATOM 2191 C C . PRO A 1 278 ? 9.832 -3.441 18.771 1.00 91.94 278 PRO A C 1
ATOM 2193 O O . PRO A 1 278 ? 9.074 -4.192 18.161 1.00 91.94 278 PRO A O 1
ATOM 2196 N N . THR A 1 279 ? 9.423 -2.772 19.844 1.00 90.44 279 THR A N 1
ATOM 2197 C CA . THR A 1 279 ? 8.111 -2.993 20.472 1.00 90.44 279 THR A CA 1
ATOM 2198 C C . THR A 1 279 ? 6.919 -2.526 19.636 1.00 90.44 279 THR A C 1
ATOM 2200 O O . THR A 1 279 ? 5.781 -2.838 19.961 1.00 90.44 279 THR A O 1
ATOM 2203 N N . ASP A 1 280 ? 7.168 -1.735 18.600 1.00 88.50 280 ASP A N 1
ATOM 2204 C CA . ASP A 1 280 ? 6.191 -1.299 17.604 1.00 88.50 280 ASP A CA 1
ATOM 2205 C C . ASP A 1 280 ? 6.069 -2.282 16.424 1.00 88.50 280 ASP A C 1
ATOM 2207 O O . ASP A 1 280 ? 5.228 -2.080 15.556 1.00 88.50 280 ASP A O 1
ATOM 2211 N N . THR A 1 281 ? 6.837 -3.377 16.404 1.00 92.38 281 THR A N 1
ATOM 2212 C CA . THR A 1 281 ? 6.646 -4.483 15.459 1.00 92.38 281 THR A CA 1
ATOM 2213 C C . THR A 1 281 ? 5.686 -5.509 16.053 1.00 92.38 281 THR A C 1
ATOM 2215 O O . THR A 1 281 ? 6.005 -6.181 17.034 1.00 92.38 281 THR A O 1
ATOM 2218 N N . ALA A 1 282 ? 4.504 -5.648 15.450 1.00 94.06 282 ALA A N 1
ATOM 2219 C CA . ALA A 1 282 ? 3.501 -6.616 15.884 1.00 94.06 282 ALA A CA 1
ATOM 2220 C C . ALA A 1 282 ? 3.568 -7.916 15.076 1.00 94.06 282 ALA A C 1
ATOM 2222 O O . ALA A 1 282 ? 3.502 -7.889 13.849 1.00 94.06 282 ALA A O 1
ATOM 2223 N N . PHE A 1 283 ? 3.608 -9.046 15.780 1.00 95.31 283 PHE A N 1
ATOM 2224 C CA . PHE A 1 283 ? 3.478 -10.409 15.266 1.00 95.31 283 PHE A CA 1
ATOM 2225 C C . PHE A 1 283 ? 2.132 -10.987 15.706 1.00 95.31 283 PHE A C 1
ATOM 2227 O O . PHE A 1 283 ? 1.993 -11.640 16.741 1.00 95.31 283 PHE A O 1
ATOM 2234 N N . PHE A 1 284 ? 1.094 -10.698 14.932 1.00 94.94 284 PHE A N 1
ATOM 2235 C CA . PHE A 1 284 ? -0.281 -10.949 15.321 1.00 94.94 284 PHE A CA 1
ATOM 2236 C C . PHE A 1 284 ? -0.690 -12.419 15.168 1.00 94.94 284 PHE A C 1
ATOM 2238 O O . PHE A 1 284 ? -0.664 -12.995 14.075 1.00 94.94 284 PHE A O 1
ATOM 2245 N N . CYS A 1 285 ? -1.153 -12.997 16.280 1.00 91.44 285 CYS A N 1
ATOM 2246 C CA . CYS A 1 285 ? -1.506 -14.414 16.395 1.00 91.44 285 CYS A CA 1
ATOM 2247 C C . CYS A 1 285 ? -3.022 -14.689 16.422 1.00 91.44 285 CYS A C 1
ATOM 2249 O O . CYS A 1 285 ? -3.452 -15.804 16.712 1.00 91.44 285 CYS A O 1
ATOM 2251 N N . GLY A 1 286 ? -3.867 -13.695 16.128 1.00 91.19 286 GLY A N 1
ATOM 2252 C CA . GLY A 1 286 ? -5.325 -13.865 16.198 1.00 91.19 286 GLY A CA 1
ATOM 2253 C C . GLY A 1 286 ? -5.938 -13.564 17.568 1.00 91.19 286 GLY A C 1
ATOM 2254 O O . GLY A 1 286 ? -7.092 -13.926 17.784 1.00 91.19 286 GLY A O 1
ATOM 2255 N N . ALA A 1 287 ? -5.198 -12.918 18.476 1.00 91.44 287 ALA A N 1
ATOM 2256 C CA . ALA A 1 287 ? -5.727 -12.475 19.765 1.00 91.44 287 ALA A CA 1
ATOM 2257 C C . ALA A 1 287 ? -6.940 -11.542 19.585 1.00 91.44 287 ALA A C 1
ATOM 2259 O O . ALA A 1 287 ? -7.021 -10.776 18.615 1.00 91.44 287 ALA A O 1
ATOM 2260 N N . THR A 1 288 ? -7.883 -11.622 20.524 1.00 93.81 288 THR A N 1
ATOM 2261 C CA . THR A 1 288 ? -9.137 -10.856 20.497 1.00 93.81 288 THR A CA 1
ATOM 2262 C C . THR A 1 288 ? -9.309 -10.052 21.779 1.00 93.81 288 THR A C 1
ATOM 2264 O O . THR A 1 288 ? -8.962 -10.531 22.857 1.00 93.81 288 THR A O 1
ATOM 2267 N N . VAL A 1 289 ? -9.922 -8.875 21.696 1.00 93.44 289 VAL A N 1
ATOM 2268 C CA . VAL A 1 289 ? -10.274 -8.031 22.847 1.00 93.44 289 VAL A CA 1
ATOM 2269 C C . VAL A 1 289 ? -11.172 -8.796 23.818 1.00 93.44 289 VAL A C 1
ATOM 2271 O O . VAL A 1 289 ? -11.054 -8.634 25.032 1.00 93.44 289 VAL A O 1
ATOM 2274 N N . SER A 1 290 ? -12.003 -9.709 23.301 1.00 88.75 290 SER A N 1
ATOM 2275 C CA . SER A 1 290 ? -12.852 -10.581 24.121 1.00 88.75 290 SER A CA 1
ATOM 2276 C C . SER A 1 290 ? -12.080 -11.429 25.148 1.00 88.75 290 SER A C 1
ATOM 2278 O O . SER A 1 290 ? -12.636 -11.788 26.181 1.00 88.75 290 SER A O 1
ATOM 2280 N N . GLN A 1 291 ? -10.790 -11.698 24.913 1.00 89.25 291 GLN A N 1
ATOM 2281 C CA . GLN A 1 291 ? -9.923 -12.444 25.835 1.00 89.25 291 GLN A CA 1
ATOM 2282 C C . GLN A 1 291 ? -9.418 -11.605 27.020 1.00 89.25 291 GLN A C 1
ATOM 2284 O O . GLN A 1 291 ? -9.026 -12.180 28.033 1.00 89.25 291 GLN A O 1
ATOM 2289 N N . ILE A 1 292 ? -9.409 -10.272 26.908 1.00 91.12 292 ILE A N 1
ATOM 2290 C CA . ILE A 1 292 ? -8.855 -9.367 27.933 1.00 91.12 292 ILE A CA 1
ATOM 2291 C C . ILE A 1 292 ? -9.896 -8.423 28.545 1.00 91.12 292 ILE A C 1
ATOM 2293 O O . ILE A 1 292 ? -9.652 -7.850 29.609 1.00 91.12 292 ILE A O 1
ATOM 2297 N N . VAL A 1 293 ? -11.063 -8.266 27.913 1.00 91.62 293 VAL A N 1
ATOM 2298 C CA . VAL A 1 293 ? -12.159 -7.450 28.441 1.00 91.62 293 VAL A CA 1
ATOM 2299 C C . VAL A 1 293 ? -12.710 -8.061 29.732 1.00 91.62 293 VAL A C 1
ATOM 2301 O O . VAL A 1 293 ? -13.073 -9.233 29.792 1.00 91.62 293 VAL A O 1
ATOM 2304 N N . LYS A 1 294 ? -12.770 -7.249 30.788 1.00 91.12 294 LYS A N 1
ATOM 2305 C CA . LYS A 1 294 ? -13.349 -7.633 32.089 1.00 91.12 294 LYS A CA 1
ATOM 2306 C C . LYS A 1 294 ? -14.585 -6.818 32.455 1.00 91.12 294 LYS A C 1
ATOM 2308 O O . LYS A 1 294 ? -15.297 -7.188 33.381 1.00 91.12 294 LYS A O 1
ATOM 2313 N N . ASP A 1 295 ? -14.816 -5.709 31.756 1.00 90.94 295 ASP A N 1
ATOM 2314 C CA . ASP A 1 295 ? -15.953 -4.823 31.981 1.00 90.94 295 ASP A CA 1
ATOM 2315 C C . ASP A 1 295 ? -17.229 -5.465 31.405 1.00 90.94 295 ASP A C 1
ATOM 2317 O O . ASP A 1 295 ? -17.351 -5.574 30.182 1.00 90.94 295 ASP A O 1
ATOM 2321 N N . PRO A 1 296 ? -18.193 -5.881 32.249 1.00 89.50 296 PRO A N 1
ATOM 2322 C CA . PRO A 1 296 ? -19.418 -6.528 31.788 1.00 89.50 296 PRO A CA 1
ATOM 2323 C C . PRO A 1 296 ? -20.370 -5.565 31.065 1.00 89.50 296 PRO A C 1
ATOM 2325 O O . PRO A 1 296 ? -21.356 -6.011 30.483 1.00 89.50 296 PRO A O 1
ATOM 2328 N N . THR A 1 297 ? -20.111 -4.252 31.106 1.00 91.50 297 THR A N 1
ATOM 2329 C CA . THR A 1 297 ? -20.897 -3.249 30.373 1.00 91.50 297 THR A CA 1
ATOM 2330 C C . THR A 1 297 ? -20.486 -3.131 28.905 1.00 91.50 297 THR A C 1
ATOM 2332 O O . THR A 1 297 ? -21.197 -2.501 28.125 1.00 91.50 297 THR A O 1
ATOM 2335 N N . LEU A 1 298 ? -19.361 -3.739 28.514 1.00 95.00 298 LEU A N 1
ATOM 2336 C CA . LEU A 1 298 ? -18.890 -3.776 27.135 1.00 95.00 298 LEU A CA 1
ATOM 2337 C C . LEU A 1 298 ? -19.399 -5.028 26.422 1.00 95.00 298 LEU A C 1
ATOM 2339 O O . LEU A 1 298 ? -19.188 -6.154 26.867 1.00 95.00 298 LEU A O 1
ATOM 2343 N N . THR A 1 299 ? -20.017 -4.837 25.259 1.00 96.69 299 THR A N 1
ATOM 2344 C CA . THR A 1 299 ? -20.393 -5.938 24.366 1.00 96.69 299 THR A CA 1
ATOM 2345 C C . THR A 1 299 ? -19.401 -6.045 23.218 1.00 96.69 299 THR A C 1
ATOM 2347 O O . THR A 1 299 ? -19.359 -5.177 22.350 1.00 96.69 299 THR A O 1
ATOM 2350 N N . VAL A 1 300 ? -18.632 -7.133 23.172 1.00 95.75 300 VAL A N 1
ATOM 2351 C CA . VAL A 1 300 ? -17.749 -7.433 22.035 1.00 95.75 300 VAL A CA 1
ATOM 2352 C C . VAL A 1 300 ? -18.510 -8.237 20.989 1.00 95.75 300 VAL A C 1
ATOM 2354 O O . VAL A 1 300 ? -19.112 -9.268 21.290 1.00 95.75 300 VAL A O 1
ATOM 2357 N N . ARG A 1 301 ? -18.474 -7.780 19.738 1.00 94.62 301 ARG A N 1
ATOM 2358 C CA . ARG A 1 301 ? -19.074 -8.461 18.594 1.00 94.62 301 ARG A CA 1
ATOM 2359 C C . ARG A 1 301 ? -18.048 -8.609 17.485 1.00 94.62 301 ARG A C 1
ATOM 2361 O O . ARG A 1 301 ? -17.587 -7.619 16.933 1.00 94.62 301 ARG A O 1
ATOM 2368 N N . SER A 1 302 ? -17.765 -9.852 17.108 1.00 93.75 302 SER A N 1
ATOM 2369 C CA . SER A 1 302 ? -16.932 -10.127 15.940 1.00 93.75 302 SER A CA 1
ATOM 2370 C C . SER A 1 302 ? -17.584 -9.580 14.666 1.00 93.75 302 SER A C 1
ATOM 2372 O O . SER A 1 302 ? -18.789 -9.750 14.437 1.00 93.75 302 SER A O 1
ATOM 2374 N N . ALA A 1 303 ? -16.766 -8.929 13.851 1.00 92.81 303 ALA A N 1
ATOM 2375 C CA . ALA A 1 303 ? -17.085 -8.385 12.551 1.00 92.81 303 ALA A CA 1
ATOM 2376 C C . ALA A 1 303 ? -16.033 -8.845 11.524 1.00 92.81 303 ALA A C 1
ATOM 2378 O O . ALA A 1 303 ? -14.875 -9.090 11.872 1.00 92.81 303 ALA A O 1
ATOM 2379 N N . PRO A 1 304 ? -16.410 -8.999 10.250 1.00 90.19 304 PRO A N 1
ATOM 2380 C CA . PRO A 1 304 ? -15.459 -9.388 9.220 1.00 90.19 304 PRO A CA 1
ATOM 2381 C C . PRO A 1 304 ? -14.536 -8.215 8.854 1.00 90.19 304 PRO A C 1
ATOM 2383 O O . PRO A 1 304 ? -14.985 -7.077 8.770 1.00 90.19 304 PRO A O 1
ATOM 2386 N N . SER A 1 305 ? -13.256 -8.480 8.564 1.00 90.44 305 SER A N 1
ATOM 2387 C CA . SER A 1 305 ? -12.251 -7.429 8.301 1.00 90.44 305 SER A CA 1
ATOM 2388 C C . SER A 1 305 ? -12.621 -6.477 7.156 1.00 90.44 305 SER A C 1
ATOM 2390 O O . SER A 1 305 ? -12.225 -5.315 7.157 1.00 90.44 305 SER A O 1
ATOM 2392 N N . HIS A 1 306 ? -13.419 -6.940 6.188 1.00 88.50 306 HIS A N 1
ATOM 2393 C CA . HIS A 1 306 ? -13.818 -6.128 5.041 1.00 88.50 306 HIS A CA 1
ATOM 2394 C C . HIS A 1 306 ? -14.706 -4.927 5.409 1.00 88.50 306 HIS A C 1
ATOM 2396 O O . HIS A 1 306 ? -14.841 -4.040 4.572 1.00 88.50 306 HIS A O 1
ATOM 2402 N N . ILE A 1 307 ? -15.266 -4.850 6.628 1.00 91.88 307 ILE A N 1
ATOM 2403 C CA . ILE A 1 307 ? -15.956 -3.626 7.070 1.00 91.88 307 ILE A CA 1
ATOM 2404 C C . ILE A 1 307 ? -14.988 -2.445 7.174 1.00 91.88 307 ILE A C 1
ATOM 2406 O O . ILE A 1 307 ? -15.386 -1.323 6.914 1.00 91.88 307 ILE A O 1
ATOM 2410 N N . ILE A 1 308 ? -13.722 -2.690 7.531 1.00 91.31 308 ILE A N 1
ATOM 2411 C CA . ILE A 1 308 ? -12.717 -1.630 7.698 1.00 91.31 308 ILE A CA 1
ATOM 2412 C C . ILE A 1 308 ? -12.104 -1.252 6.351 1.00 91.31 308 ILE A C 1
ATOM 2414 O O . ILE A 1 308 ? -11.821 -0.088 6.090 1.00 91.31 308 ILE A O 1
ATOM 2418 N N . PHE A 1 309 ? -11.917 -2.242 5.480 1.00 87.00 309 PHE A N 1
ATOM 2419 C CA . PHE A 1 309 ? -11.272 -2.050 4.182 1.00 87.00 309 PHE A CA 1
ATOM 2420 C C . PHE A 1 309 ? -12.233 -1.632 3.060 1.00 87.00 309 PHE A C 1
ATOM 2422 O O . PHE A 1 309 ? -11.787 -1.318 1.960 1.00 87.00 309 PHE A O 1
ATOM 2429 N N . GLY A 1 310 ? -13.544 -1.691 3.298 1.00 81.25 310 GLY A N 1
ATOM 2430 C CA . GLY A 1 310 ? -14.573 -1.340 2.325 1.00 81.25 310 GLY A CA 1
ATOM 2431 C C . GLY A 1 310 ? -14.996 0.128 2.397 1.00 81.25 310 GLY A C 1
ATOM 2432 O O . GLY A 1 310 ? -14.991 0.741 3.465 1.00 81.25 310 GLY A O 1
ATOM 2433 N N . SER A 1 311 ? -15.427 0.668 1.258 1.00 80.38 311 SER A N 1
ATOM 2434 C CA . SER A 1 311 ? -16.067 1.981 1.154 1.00 80.38 311 SER A CA 1
ATOM 2435 C C . SER A 1 311 ? -17.569 1.861 0.850 1.00 80.38 311 SER A C 1
ATOM 2437 O O . SER A 1 311 ? -18.032 0.859 0.293 1.00 80.38 311 SER A O 1
ATOM 2439 N N . SER A 1 312 ? -18.347 2.877 1.219 1.00 83.12 312 SER A N 1
ATOM 2440 C CA . SER A 1 312 ? -19.773 2.987 0.912 1.00 83.12 312 SER A CA 1
ATOM 2441 C C . SER A 1 312 ? -20.159 4.443 0.682 1.00 83.12 312 SER A C 1
ATOM 2443 O O . SER A 1 312 ? -20.036 5.260 1.588 1.00 83.12 312 SER A O 1
ATOM 2445 N N . ASP A 1 313 ? -20.744 4.726 -0.483 1.00 80.19 313 ASP A N 1
ATOM 2446 C CA . ASP A 1 313 ? -21.285 6.052 -0.831 1.00 80.19 313 ASP A CA 1
ATOM 2447 C C . ASP A 1 313 ? -22.746 6.232 -0.382 1.00 80.19 313 ASP A C 1
ATOM 2449 O O . ASP A 1 313 ? -23.424 7.200 -0.736 1.00 80.19 313 ASP A O 1
ATOM 2453 N N . ARG A 1 314 ? -23.292 5.253 0.349 1.00 82.56 314 ARG A N 1
ATOM 2454 C CA . ARG A 1 314 ? -24.670 5.325 0.837 1.00 82.56 314 ARG A CA 1
ATOM 2455 C C . ARG A 1 314 ? -24.790 6.378 1.939 1.00 82.56 314 ARG A C 1
ATOM 2457 O O . ARG A 1 314 ? -23.861 6.537 2.729 1.00 82.56 314 ARG A O 1
ATOM 2464 N N . PRO A 1 315 ? -25.955 7.041 2.056 1.00 87.06 315 PRO A N 1
ATOM 2465 C CA . PRO A 1 315 ? -26.246 7.867 3.218 1.00 87.06 315 PRO A CA 1
ATOM 2466 C C . PRO A 1 315 ? -26.033 7.080 4.522 1.00 87.06 315 PRO A C 1
ATOM 2468 O O . PRO A 1 315 ? -26.312 5.878 4.541 1.00 87.06 315 PRO A O 1
ATOM 2471 N N . PRO A 1 316 ? -25.581 7.734 5.608 1.00 92.50 316 PRO A N 1
ATOM 2472 C CA . PRO A 1 316 ? -25.270 7.073 6.873 1.00 92.50 316 PRO A CA 1
ATOM 2473 C C . PRO A 1 316 ? -26.549 6.654 7.619 1.00 92.50 316 PRO A C 1
ATOM 2475 O O . PRO A 1 316 ? -26.966 7.292 8.582 1.00 92.50 316 PRO A O 1
ATOM 2478 N N . GLU A 1 317 ? -27.209 5.604 7.138 1.00 94.81 317 GLU A N 1
ATOM 2479 C CA . GLU A 1 317 ? -28.432 5.023 7.695 1.00 94.81 317 GLU A CA 1
ATOM 2480 C C . GLU A 1 317 ? -28.151 3.622 8.239 1.00 94.81 317 GLU A C 1
ATOM 2482 O O . GLU A 1 317 ? -27.905 2.686 7.478 1.00 94.81 317 GLU A O 1
ATOM 2487 N N . PHE A 1 318 ? -28.204 3.471 9.566 1.00 95.00 318 PHE A N 1
ATOM 2488 C CA . PHE A 1 318 ? -27.820 2.241 10.264 1.00 95.00 318 PHE A CA 1
ATOM 2489 C C . PHE A 1 318 ? -28.889 1.789 11.273 1.00 95.00 318 PHE A C 1
ATOM 2491 O O . PHE A 1 318 ? -28.634 1.784 12.484 1.00 95.00 318 PHE A O 1
ATOM 2498 N N . PRO A 1 319 ? -30.124 1.459 10.850 1.00 94.62 319 PRO A N 1
ATOM 2499 C CA . PRO A 1 319 ? -31.202 1.128 11.779 1.00 94.62 319 PRO A CA 1
ATOM 2500 C C . PRO A 1 319 ? -30.867 -0.066 12.687 1.00 94.62 319 PRO A C 1
ATOM 2502 O O . PRO A 1 319 ? -31.133 0.002 13.890 1.00 94.62 319 PRO A O 1
ATOM 2505 N N . ARG A 1 320 ? -30.231 -1.127 12.170 1.00 94.75 320 ARG A N 1
ATOM 2506 C CA . ARG A 1 320 ? -29.919 -2.329 12.962 1.00 94.75 320 ARG A CA 1
ATOM 2507 C C . ARG A 1 320 ? -28.698 -2.138 13.852 1.00 94.75 320 ARG A C 1
ATOM 2509 O O . ARG A 1 320 ? -28.693 -2.624 14.983 1.00 94.75 320 ARG A O 1
ATOM 2516 N N . VAL A 1 321 ? -27.666 -1.439 13.380 1.00 95.56 321 VAL A N 1
ATOM 2517 C CA . VAL A 1 321 ? -26.535 -1.029 14.227 1.00 95.56 321 VAL A CA 1
ATOM 2518 C C . VAL A 1 321 ? -27.045 -0.144 15.362 1.00 95.56 321 VAL A C 1
ATOM 2520 O O . VAL A 1 321 ? -26.722 -0.407 16.517 1.00 95.56 321 VAL A O 1
ATOM 2523 N N . SER A 1 322 ? -27.897 0.841 15.065 1.00 96.06 322 SER A N 1
ATOM 2524 C CA . SER A 1 322 ? -28.472 1.743 16.072 1.00 96.06 322 SER A CA 1
ATOM 2525 C C . SER A 1 322 ? -29.285 0.982 17.115 1.00 96.06 322 SER A C 1
ATOM 2527 O O . SER A 1 322 ? -29.117 1.206 18.310 1.00 96.06 322 SER A O 1
ATOM 2529 N N . GLU A 1 323 ? -30.146 0.052 16.691 1.00 94.75 323 GLU A N 1
ATOM 2530 C CA . GLU A 1 323 ? -30.892 -0.821 17.604 1.00 94.75 323 GLU A CA 1
ATOM 2531 C C . GLU A 1 323 ? -29.947 -1.645 18.492 1.00 94.75 323 GLU A C 1
ATOM 2533 O O . GLU A 1 323 ? -30.122 -1.715 19.712 1.00 94.75 323 GLU A O 1
ATOM 2538 N N . PHE A 1 324 ? -28.906 -2.233 17.895 1.00 95.19 324 PHE A N 1
ATOM 2539 C CA . PHE A 1 324 ? -27.936 -3.050 18.615 1.00 95.19 324 PHE A CA 1
ATOM 2540 C C . PHE A 1 324 ? -27.159 -2.240 19.660 1.00 95.19 324 PHE A C 1
ATOM 2542 O O . PHE A 1 324 ? -27.007 -2.703 20.793 1.00 95.19 324 PHE A O 1
ATOM 2549 N N . VAL A 1 325 ? -26.711 -1.034 19.308 1.00 96.12 325 VAL A N 1
ATOM 2550 C CA . VAL A 1 325 ? -26.005 -0.121 20.217 1.00 96.12 325 VAL A CA 1
ATOM 2551 C C . VAL A 1 325 ? -26.937 0.343 21.330 1.00 96.12 325 VAL A C 1
ATOM 2553 O O . VAL A 1 325 ? -26.571 0.230 22.492 1.00 96.12 325 VAL A O 1
ATOM 2556 N N . ARG A 1 326 ? -28.179 0.743 21.030 1.00 95.25 326 ARG A N 1
ATOM 2557 C CA . ARG A 1 326 ? -29.147 1.160 22.063 1.00 95.25 326 ARG A CA 1
ATOM 2558 C C . ARG A 1 326 ? -29.456 0.069 23.082 1.00 95.25 326 ARG A C 1
ATOM 2560 O O . ARG A 1 326 ? -29.718 0.364 24.250 1.00 95.25 326 ARG A O 1
ATOM 2567 N N . ARG A 1 327 ? -29.431 -1.193 22.648 1.00 95.31 327 ARG A N 1
ATOM 2568 C CA . ARG A 1 327 ? -29.638 -2.354 23.518 1.00 95.31 327 ARG A CA 1
ATOM 2569 C C . ARG A 1 327 ? -28.451 -2.621 24.445 1.00 95.31 327 ARG A C 1
ATOM 2571 O O . ARG A 1 327 ? -28.673 -3.002 25.589 1.00 95.31 327 ARG A O 1
ATOM 2578 N N . HIS A 1 328 ? -27.222 -2.447 23.963 1.00 95.94 328 HIS A N 1
ATOM 2579 C CA . HIS A 1 328 ? -26.004 -2.843 24.687 1.00 95.94 328 HIS A CA 1
ATOM 2580 C C . HIS A 1 328 ? -25.205 -1.666 25.262 1.00 95.94 328 HIS A C 1
ATOM 2582 O O . HIS A 1 328 ? -24.272 -1.880 26.025 1.00 95.94 328 HIS A O 1
ATOM 2588 N N . LYS A 1 329 ? -25.584 -0.434 24.917 1.00 96.19 329 LYS A N 1
ATOM 2589 C CA . LYS A 1 329 ? -24.973 0.856 25.262 1.00 96.19 329 LYS A CA 1
ATOM 2590 C C . LYS A 1 329 ? -23.543 1.057 24.775 1.00 96.19 329 LYS A C 1
ATOM 2592 O O . LYS A 1 329 ? -23.277 2.096 24.193 1.00 96.19 329 LYS A O 1
ATOM 2597 N N . ARG A 1 330 ? -22.635 0.099 24.965 1.00 97.25 330 ARG A N 1
ATOM 2598 C CA . ARG A 1 330 ? -21.224 0.187 24.563 1.00 97.25 330 ARG A CA 1
ATOM 2599 C C . ARG A 1 330 ? -20.831 -1.080 23.811 1.00 97.25 330 ARG A C 1
ATOM 2601 O O . ARG A 1 330 ? -20.860 -2.181 24.365 1.00 97.25 330 ARG A O 1
ATOM 2608 N N . VAL A 1 331 ? -20.506 -0.934 22.532 1.00 97.81 331 VAL A N 1
ATOM 2609 C CA . VAL A 1 331 ? -20.289 -2.043 21.600 1.00 97.81 331 VAL A CA 1
ATOM 2610 C C . VAL A 1 331 ? -18.927 -1.923 20.931 1.00 97.81 331 VAL A C 1
ATOM 2612 O O . VAL A 1 331 ? -18.603 -0.896 20.343 1.00 97.81 331 VAL A O 1
ATOM 2615 N N . LEU A 1 332 ? -18.159 -3.010 20.972 1.00 97.81 332 LEU A N 1
ATOM 2616 C CA . LEU A 1 332 ? -16.889 -3.154 20.269 1.00 97.81 332 LEU A CA 1
ATOM 2617 C C . LEU A 1 332 ? -17.105 -4.076 19.065 1.00 97.81 332 LEU A C 1
ATOM 2619 O O . LEU A 1 332 ? -17.289 -5.283 19.233 1.00 97.81 332 LEU A O 1
ATOM 2623 N N . PHE A 1 333 ? -17.114 -3.521 17.855 1.00 97.38 333 PHE A N 1
ATOM 2624 C CA . PHE A 1 333 ? -17.139 -4.304 16.620 1.00 97.38 333 PHE A CA 1
ATOM 2625 C C . PHE A 1 333 ? -15.711 -4.681 16.244 1.00 97.38 333 PHE A C 1
ATOM 2627 O O . PHE A 1 333 ? -14.989 -3.883 15.656 1.00 97.38 333 PHE A O 1
ATOM 2634 N N . GLU A 1 334 ? -15.304 -5.889 16.615 1.00 96.81 334 GLU A N 1
ATOM 2635 C CA . GLU A 1 334 ? -13.925 -6.357 16.515 1.00 96.81 334 GLU A CA 1
ATOM 2636 C C . GLU A 1 334 ? -13.672 -7.142 15.224 1.00 96.81 334 GLU A C 1
ATOM 2638 O O . GLU A 1 334 ? -14.368 -8.120 14.943 1.00 96.81 334 GLU A O 1
ATOM 2643 N N . VAL A 1 335 ? -12.622 -6.779 14.484 1.00 95.31 335 VAL A N 1
ATOM 2644 C CA . VAL A 1 335 ? -12.150 -7.533 13.315 1.00 95.31 335 VAL A CA 1
ATOM 2645 C C . VAL A 1 335 ? -11.043 -8.527 13.663 1.00 95.31 335 VAL A C 1
ATOM 2647 O O . VAL A 1 335 ? -10.311 -8.393 14.646 1.00 95.31 335 VAL A O 1
ATOM 2650 N N . SER A 1 336 ? -10.882 -9.552 12.827 1.00 91.81 336 SER A N 1
ATOM 2651 C CA . SER A 1 336 ? -9.939 -10.652 13.066 1.00 91.81 336 SER A CA 1
ATOM 2652 C C . SER A 1 336 ? -8.474 -10.324 12.769 1.00 91.81 336 SER A C 1
ATOM 2654 O O . SER A 1 336 ? -7.649 -11.224 12.847 1.00 91.81 336 SER A O 1
ATOM 2656 N N . GLU A 1 33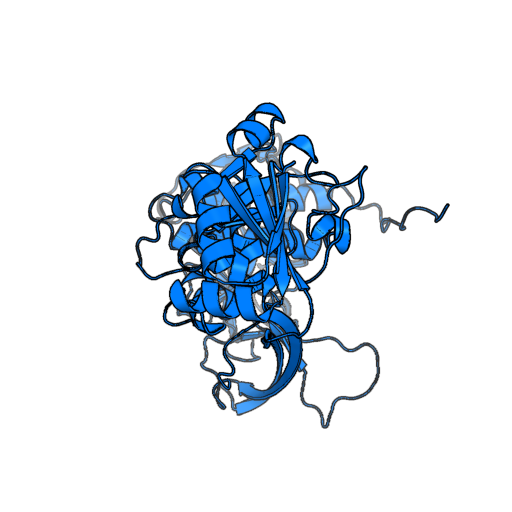7 ? -8.138 -9.081 12.432 1.00 92.00 337 GLU A N 1
ATOM 2657 C CA . GLU A 1 337 ? -6.805 -8.637 11.991 1.00 92.00 337 GLU A CA 1
ATOM 2658 C C . GLU A 1 337 ? -6.368 -7.393 12.781 1.00 92.00 337 GLU A C 1
ATOM 2660 O O . GLU A 1 337 ? -7.197 -6.784 13.460 1.00 92.00 337 GLU A O 1
ATOM 2665 N N . LEU A 1 338 ? -5.078 -7.042 12.733 1.00 93.69 338 LEU A N 1
ATOM 2666 C CA . LEU A 1 338 ? -4.605 -5.722 13.167 1.00 93.69 338 LEU A CA 1
ATOM 2667 C C . LEU A 1 338 ? -4.647 -4.760 11.985 1.00 93.69 338 LEU A C 1
ATOM 2669 O O . LEU A 1 338 ? -4.270 -5.118 10.868 1.00 93.69 338 LEU A O 1
ATOM 2673 N N . ILE A 1 339 ? -5.083 -3.537 12.256 1.00 91.25 339 ILE A N 1
ATOM 2674 C CA . ILE A 1 339 ? -5.187 -2.462 11.280 1.00 91.25 339 ILE A CA 1
ATOM 2675 C C . ILE A 1 339 ? -4.102 -1.442 11.590 1.00 91.25 339 ILE A C 1
ATOM 2677 O O . ILE A 1 339 ? -4.026 -0.917 12.701 1.00 91.25 339 ILE A O 1
ATOM 2681 N N . TRP A 1 340 ? -3.242 -1.171 10.617 1.00 87.38 340 TRP A N 1
ATOM 2682 C CA . TRP A 1 340 ? -2.293 -0.070 10.728 1.00 87.38 340 TRP A CA 1
ATOM 2683 C C . TRP A 1 340 ? -3.043 1.264 10.761 1.00 87.38 340 TRP A C 1
ATOM 2685 O O . TRP A 1 340 ? -3.865 1.533 9.885 1.00 87.38 340 TRP A O 1
ATOM 2695 N N . LEU A 1 341 ? -2.765 2.078 11.781 1.00 80.12 341 LEU A N 1
ATOM 2696 C CA . LEU A 1 341 ? -3.356 3.398 11.950 1.00 80.12 341 LEU A CA 1
ATOM 2697 C C . LEU A 1 341 ? -2.260 4.466 11.823 1.00 80.12 341 LEU A C 1
ATOM 2699 O O . LEU A 1 341 ? -1.295 4.452 12.589 1.00 80.12 341 LEU A O 1
ATOM 2703 N N . PRO A 1 342 ? -2.392 5.403 10.877 1.00 66.69 342 PRO A N 1
ATOM 2704 C CA . PRO A 1 342 ? -1.327 6.345 10.571 1.00 66.69 342 PRO A CA 1
ATOM 2705 C C . PRO A 1 342 ? -0.944 7.310 11.700 1.00 66.69 342 PRO A C 1
ATOM 2707 O O . PRO A 1 342 ? 0.197 7.751 11.795 1.00 66.69 342 PRO A O 1
ATOM 2710 N N . GLU A 1 343 ? -1.888 7.666 12.562 1.00 65.00 343 GLU A N 1
ATOM 2711 C CA . GLU A 1 343 ? -1.676 8.651 13.625 1.00 65.00 343 GLU A CA 1
ATOM 2712 C C . GLU A 1 343 ? -1.085 8.024 14.898 1.00 65.00 343 GLU A C 1
ATOM 2714 O O . GLU A 1 343 ? -0.784 8.737 15.854 1.00 65.00 343 GLU A O 1
ATOM 2719 N N . THR A 1 344 ? -0.895 6.698 14.916 1.00 60.94 344 THR A N 1
ATOM 2720 C CA . THR A 1 344 ? -0.333 5.941 16.047 1.00 60.94 344 THR A CA 1
ATOM 2721 C C . THR A 1 344 ? 1.049 5.352 15.750 1.00 60.94 344 THR A C 1
ATOM 2723 O O . THR A 1 344 ? 1.513 4.504 16.513 1.00 60.94 344 THR A O 1
ATOM 2726 N N . VAL A 1 345 ? 1.726 5.820 14.688 1.00 50.38 345 VAL A N 1
ATOM 2727 C CA . VAL A 1 345 ? 2.983 5.288 14.094 1.00 50.38 345 VAL A CA 1
ATOM 2728 C C . VAL A 1 345 ? 4.203 5.254 15.040 1.00 50.38 345 VAL A C 1
ATOM 2730 O O . VAL A 1 345 ? 5.296 4.873 14.645 1.00 50.38 345 VAL A O 1
ATOM 2733 N N . THR A 1 346 ? 4.036 5.551 16.329 1.00 52.38 346 THR A N 1
ATOM 2734 C CA . THR A 1 346 ? 5.078 5.380 17.357 1.00 52.38 346 THR A CA 1
ATOM 2735 C C . THR A 1 346 ? 4.642 4.575 18.593 1.00 52.38 346 THR A C 1
ATOM 2737 O O . THR A 1 346 ? 5.440 4.396 19.509 1.00 52.38 346 THR A O 1
ATOM 2740 N N . ALA A 1 347 ? 3.403 4.070 18.668 1.00 62.31 347 ALA A N 1
ATOM 2741 C CA . ALA A 1 347 ? 2.766 3.788 19.962 1.00 62.31 347 ALA A CA 1
ATOM 2742 C C . ALA A 1 347 ? 2.450 2.315 20.282 1.00 62.31 347 ALA A C 1
ATOM 2744 O O . ALA A 1 347 ? 1.656 2.064 21.187 1.00 62.31 347 ALA A O 1
ATOM 2745 N N . ARG A 1 348 ? 3.011 1.318 19.576 1.00 82.69 348 ARG A N 1
ATOM 2746 C CA . ARG A 1 348 ? 2.639 -0.114 19.765 1.00 82.69 348 ARG A CA 1
ATOM 2747 C C . ARG A 1 348 ? 1.130 -0.372 19.595 1.00 82.69 348 ARG A C 1
ATOM 2749 O O . ARG A 1 348 ? 0.618 -1.392 20.051 1.00 82.69 348 ARG A O 1
ATOM 2756 N N . THR A 1 349 ? 0.415 0.579 18.996 1.00 90.50 349 THR A N 1
ATOM 2757 C CA . THR A 1 349 ? -1.042 0.670 19.019 1.00 90.50 349 THR A CA 1
ATOM 2758 C C . THR A 1 349 ? -1.586 0.467 17.619 1.00 90.50 349 THR A C 1
ATOM 2760 O O . THR A 1 349 ? -1.142 1.119 16.672 1.00 90.50 349 THR A O 1
ATOM 2763 N N . TRP A 1 350 ? -2.578 -0.407 17.513 1.00 92.25 350 TRP A N 1
ATOM 2764 C CA . TRP A 1 350 ? -3.156 -0.861 16.256 1.00 92.25 350 TRP A CA 1
ATOM 2765 C C . TRP A 1 350 ? -4.668 -0.733 16.298 1.00 92.25 350 TRP A C 1
ATOM 2767 O O . TRP A 1 350 ? -5.284 -0.908 17.347 1.00 92.25 350 TRP A O 1
ATOM 2777 N N . GLY A 1 351 ? -5.285 -0.484 15.150 1.00 93.31 351 GLY A N 1
ATOM 2778 C CA . GLY A 1 351 ? -6.726 -0.608 15.010 1.00 93.31 351 GLY A CA 1
ATOM 2779 C C . GLY A 1 351 ? -7.154 -2.072 15.093 1.00 93.31 351 GLY A C 1
ATOM 2780 O O . GLY A 1 351 ? -6.454 -2.981 14.645 1.00 93.31 351 GLY A O 1
ATOM 2781 N N . LYS A 1 352 ? -8.327 -2.299 15.673 1.00 95.25 352 LYS A N 1
ATOM 2782 C CA . LYS A 1 352 ? -8.936 -3.621 15.851 1.00 95.25 352 LYS A CA 1
ATOM 2783 C C . LYS A 1 352 ? -10.425 -3.636 15.494 1.00 95.25 352 LYS A C 1
ATOM 2785 O O . LYS A 1 352 ? -11.092 -4.654 15.653 1.00 95.25 352 LYS A O 1
ATOM 2790 N N . GLY A 1 353 ? -10.947 -2.529 14.968 1.00 95.75 353 GLY A N 1
ATOM 2791 C CA . GLY A 1 353 ? -12.327 -2.395 14.518 1.00 95.75 353 GLY A CA 1
ATOM 2792 C C . GLY A 1 353 ? -12.935 -1.066 14.957 1.00 95.75 353 GLY A C 1
ATOM 2793 O O . GLY A 1 353 ? -12.236 -0.056 14.984 1.00 95.75 353 GLY A O 1
ATOM 2794 N N . LEU A 1 354 ? -14.213 -1.068 15.337 1.00 97.00 354 LEU A N 1
ATOM 2795 C CA . LEU A 1 354 ? -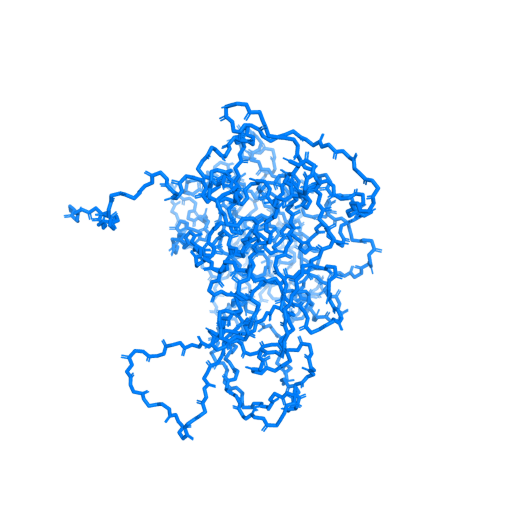14.932 0.137 15.763 1.00 97.00 354 LEU A CA 1
ATOM 2796 C C . LEU A 1 354 ? -15.387 0.045 17.218 1.00 97.00 354 LEU A C 1
ATOM 2798 O O . LEU A 1 354 ? -15.913 -0.981 17.654 1.00 97.00 354 LEU A O 1
ATOM 2802 N N . TRP A 1 355 ? -15.252 1.152 17.939 1.00 97.50 355 TRP A N 1
ATOM 2803 C CA . TRP A 1 355 ? -15.919 1.388 19.212 1.00 97.50 355 TRP A CA 1
ATOM 2804 C C . TRP A 1 355 ? -17.144 2.258 18.960 1.00 97.50 355 TRP A C 1
ATOM 2806 O O . TRP A 1 355 ? -17.030 3.327 18.361 1.00 97.50 355 TRP A O 1
ATOM 2816 N N . VAL A 1 356 ? -18.312 1.808 19.416 1.00 98.12 356 VAL A N 1
ATOM 2817 C CA . VAL A 1 356 ? -19.570 2.544 19.275 1.00 98.12 356 VAL A CA 1
ATOM 2818 C C . VAL A 1 356 ? -20.303 2.579 20.606 1.00 98.12 356 VAL A C 1
ATOM 2820 O O . VAL A 1 356 ? -20.569 1.529 21.193 1.00 98.12 356 VAL A O 1
ATOM 2823 N N . GLU A 1 357 ? -20.664 3.768 21.078 1.00 97.00 357 GLU A N 1
ATOM 2824 C CA . GLU A 1 357 ? -21.375 3.915 22.348 1.00 97.00 357 GLU A CA 1
ATOM 2825 C C . GLU A 1 357 ? -22.512 4.931 22.315 1.00 97.00 357 GLU A C 1
ATOM 2827 O O . GLU A 1 357 ? -22.412 5.982 21.696 1.00 97.00 357 GLU A O 1
ATOM 2832 N N . GLU A 1 358 ? -23.605 4.613 23.004 1.00 96.56 358 GLU A N 1
ATOM 2833 C CA . GLU A 1 358 ? -24.696 5.540 23.281 1.00 96.56 358 GLU A CA 1
ATOM 2834 C C . GLU A 1 358 ? -24.429 6.270 24.601 1.00 96.56 358 GLU A C 1
ATOM 2836 O O . GLU A 1 358 ? -24.244 5.652 25.655 1.00 96.56 358 GLU A O 1
ATOM 2841 N N . ARG A 1 359 ? -24.446 7.600 24.544 1.00 93.25 359 ARG A N 1
ATOM 2842 C CA . ARG A 1 359 ? -24.287 8.485 25.695 1.00 93.25 359 ARG A CA 1
ATOM 2843 C C . ARG A 1 359 ? -25.611 8.673 26.450 1.00 93.25 359 ARG A C 1
ATOM 2845 O O . ARG A 1 359 ? -26.685 8.469 25.884 1.00 93.25 359 ARG A O 1
ATOM 2852 N N . PRO A 1 360 ? -25.575 9.133 27.718 1.00 91.31 360 PRO A N 1
ATOM 2853 C CA . PRO A 1 360 ? -26.788 9.400 28.498 1.00 91.31 360 PRO A CA 1
ATOM 2854 C C . PRO A 1 360 ? -27.751 10.428 27.880 1.00 91.31 360 PRO A C 1
ATOM 2856 O O . PRO A 1 360 ? -28.941 10.390 28.177 1.00 91.31 360 PRO A O 1
ATOM 2859 N N . ASP A 1 361 ? -27.254 11.335 27.034 1.00 91.25 361 ASP A N 1
ATOM 2860 C CA . ASP A 1 361 ? -28.052 12.328 26.301 1.00 91.25 361 ASP A CA 1
ATOM 2861 C C . ASP A 1 361 ? -28.679 11.773 25.004 1.00 91.25 361 ASP A C 1
ATOM 2863 O O . ASP A 1 361 ? -29.342 12.508 24.276 1.00 91.25 361 ASP A O 1
ATOM 2867 N N . GLY A 1 362 ? -28.501 10.476 24.724 1.00 91.31 362 GLY A N 1
ATOM 2868 C CA . GLY A 1 362 ? -29.069 9.777 23.570 1.00 91.31 362 GLY A CA 1
ATOM 2869 C C . GLY A 1 362 ? -28.258 9.909 22.278 1.00 91.31 362 GLY A C 1
ATOM 2870 O O . GLY A 1 362 ? -28.663 9.353 21.254 1.00 91.31 362 GLY A O 1
ATOM 2871 N N . LEU A 1 363 ? -27.123 10.615 22.303 1.00 95.94 363 LEU A N 1
ATOM 2872 C CA . LEU A 1 363 ? -26.197 10.653 21.172 1.00 95.94 363 LEU A CA 1
ATOM 2873 C C . LEU A 1 363 ? -25.415 9.352 21.049 1.00 95.94 363 LEU A C 1
ATOM 2875 O O . LEU A 1 363 ? -25.113 8.702 22.049 1.00 95.94 363 LEU A O 1
ATOM 2879 N N . ILE A 1 364 ? -25.021 9.011 19.823 1.00 97.31 364 ILE A N 1
ATOM 2880 C CA . ILE A 1 364 ? -24.111 7.894 19.570 1.00 97.31 364 ILE A CA 1
ATOM 2881 C C . ILE A 1 364 ? -22.735 8.428 19.182 1.00 97.31 364 ILE A C 1
ATOM 2883 O O . ILE A 1 364 ? -22.615 9.297 18.321 1.00 97.31 364 ILE A O 1
ATOM 2887 N N . GLN A 1 365 ? -21.696 7.902 19.819 1.00 96.88 365 GLN A N 1
ATOM 2888 C CA . GLN A 1 365 ? -20.302 8.153 19.492 1.00 96.88 365 GLN A CA 1
ATOM 2889 C C . GLN A 1 365 ? -19.701 6.966 18.749 1.00 96.88 365 GLN A C 1
ATOM 2891 O O . GLN A 1 365 ? -20.007 5.814 19.060 1.00 96.88 365 GLN A O 1
ATOM 2896 N N . VAL A 1 366 ? -18.839 7.252 17.772 1.00 96.88 366 VAL A N 1
ATOM 2897 C CA . VAL A 1 366 ? -18.052 6.238 17.062 1.00 96.88 366 VAL A CA 1
ATOM 2898 C C . VAL A 1 366 ? -16.605 6.685 16.879 1.00 96.88 366 VAL A C 1
ATOM 2900 O O . VAL A 1 366 ? -16.329 7.858 16.604 1.00 96.88 366 VAL A O 1
ATOM 2903 N N . GLY A 1 367 ? -15.689 5.730 17.017 1.00 94.81 367 GLY A N 1
ATOM 2904 C CA . GLY A 1 367 ? -14.285 5.860 16.646 1.00 94.81 367 GLY A CA 1
ATOM 2905 C C . GLY A 1 367 ? -13.605 4.500 16.521 1.00 94.81 367 GLY A C 1
ATOM 2906 O O . GLY A 1 367 ? -14.255 3.453 16.553 1.00 94.81 367 GLY A O 1
ATOM 2907 N N . ASP A 1 368 ? -12.283 4.512 16.380 1.00 93.62 368 ASP A N 1
ATOM 2908 C CA . ASP A 1 368 ? -11.506 3.279 16.257 1.00 93.62 368 ASP A CA 1
ATOM 2909 C C . ASP A 1 368 ? -11.445 2.538 17.591 1.00 93.62 368 ASP A C 1
ATOM 2911 O O . ASP A 1 368 ? -11.059 3.112 18.613 1.00 93.62 368 ASP A O 1
ATOM 2915 N N . LEU A 1 369 ? -11.749 1.242 17.557 1.00 95.50 369 LEU A N 1
ATOM 2916 C CA . LEU A 1 369 ? -11.286 0.317 18.583 1.00 95.50 369 LEU A CA 1
ATOM 2917 C C . LEU A 1 369 ? -9.786 0.127 18.370 1.00 95.50 369 LEU A C 1
ATOM 2919 O O . LEU A 1 369 ? -9.374 -0.330 17.302 1.00 95.50 369 LEU A O 1
ATOM 2923 N N . ILE A 1 370 ? -8.985 0.449 19.379 1.00 94.56 370 ILE A N 1
ATOM 2924 C CA . ILE A 1 370 ? -7.531 0.302 19.340 1.00 94.56 370 ILE A CA 1
ATOM 2925 C C . ILE A 1 370 ? -7.050 -0.729 20.354 1.00 94.56 370 ILE A C 1
ATOM 2927 O O . ILE A 1 370 ? -7.688 -0.953 21.384 1.00 94.56 370 ILE A O 1
ATOM 2931 N N . VAL A 1 371 ? -5.912 -1.349 20.059 1.00 94.25 371 VAL A N 1
ATOM 2932 C CA . VAL A 1 371 ? -5.241 -2.320 20.922 1.00 94.25 371 VAL A CA 1
ATOM 2933 C C . VAL A 1 371 ? -3.757 -2.024 21.025 1.00 94.25 371 VAL A C 1
ATOM 2935 O O . VAL A 1 371 ? -3.129 -1.637 20.042 1.00 94.25 371 VAL A O 1
ATOM 2938 N N . GLU A 1 372 ? -3.192 -2.254 22.203 1.00 93.62 372 GLU A N 1
ATOM 2939 C CA . GLU A 1 372 ? -1.747 -2.304 22.397 1.00 93.62 372 GLU A CA 1
ATOM 2940 C C . GLU A 1 372 ? -1.258 -3.716 22.072 1.00 93.62 372 GLU A C 1
ATOM 2942 O O . GLU A 1 372 ? -1.750 -4.697 22.641 1.00 93.62 372 GLU A O 1
ATOM 2947 N N . HIS A 1 373 ? -0.309 -3.819 21.143 1.00 93.88 373 HIS A N 1
ATOM 2948 C CA . HIS A 1 373 ? 0.206 -5.098 20.671 1.00 93.88 373 HIS A CA 1
ATOM 2949 C C . HIS A 1 373 ? 1.739 -5.106 20.497 1.00 93.88 373 HIS A C 1
ATOM 2951 O O . HIS A 1 373 ? 2.224 -5.121 19.359 1.00 93.88 373 HIS A O 1
ATOM 2957 N N . PRO A 1 374 ? 2.528 -5.076 21.590 1.00 92.69 374 PRO A N 1
ATOM 2958 C CA . PRO A 1 374 ? 3.972 -5.283 21.514 1.00 92.69 374 PRO A CA 1
ATOM 2959 C C . PRO A 1 374 ? 4.312 -6.724 21.116 1.00 92.69 374 PRO A C 1
ATOM 2961 O O . PRO A 1 374 ? 3.854 -7.667 21.761 1.00 92.69 374 PRO A O 1
ATOM 2964 N N . GLY A 1 375 ? 5.127 -6.911 20.072 1.00 93.12 375 GLY A N 1
ATOM 2965 C CA . GLY A 1 375 ? 5.562 -8.246 19.653 1.00 93.12 375 GLY A CA 1
ATOM 2966 C C . GLY A 1 375 ? 4.363 -9.153 19.377 1.00 93.12 375 GLY A C 1
ATOM 2967 O O . GLY A 1 375 ? 3.504 -8.803 18.567 1.00 93.12 375 GLY A O 1
ATOM 2968 N N . ARG A 1 376 ? 4.277 -10.296 20.063 1.00 92.44 376 ARG A N 1
ATOM 2969 C CA . ARG A 1 376 ? 3.165 -11.263 19.958 1.00 92.44 376 ARG A CA 1
ATOM 2970 C C . ARG A 1 376 ? 2.013 -11.045 20.945 1.00 92.44 376 ARG A C 1
ATOM 2972 O O . ARG A 1 376 ? 1.019 -11.770 20.886 1.00 92.44 376 ARG A O 1
ATOM 2979 N N . GLN A 1 377 ? 2.134 -10.094 21.868 1.00 92.25 377 GLN A N 1
ATOM 2980 C CA . GLN A 1 377 ? 1.225 -9.973 23.008 1.00 92.25 377 GLN A CA 1
ATOM 2981 C C . GLN A 1 377 ? 0.191 -8.871 22.799 1.00 92.25 377 GLN A C 1
ATOM 2983 O O . GLN A 1 377 ? 0.534 -7.761 22.421 1.00 92.25 377 GLN A O 1
ATOM 2988 N N . LEU A 1 378 ? -1.070 -9.157 23.129 1.00 93.12 378 LEU A N 1
ATOM 2989 C CA . LEU A 1 378 ? -2.133 -8.160 23.269 1.00 93.12 378 LEU A CA 1
ATOM 2990 C C . LEU A 1 378 ? -2.160 -7.676 24.731 1.00 93.12 378 LEU A C 1
ATOM 2992 O O . LEU A 1 378 ? -2.605 -8.422 25.605 1.00 93.12 378 LEU A O 1
ATOM 2996 N N . SER A 1 379 ? -1.679 -6.460 25.011 1.00 91.62 379 SER A N 1
ATOM 2997 C CA . SER A 1 379 ? -1.509 -5.956 26.390 1.00 91.62 379 SER A CA 1
ATOM 2998 C C . SER A 1 379 ? -2.633 -5.041 26.875 1.00 91.62 379 SER A C 1
ATOM 3000 O O . SER A 1 379 ? -2.846 -4.919 28.081 1.00 91.62 379 SER A O 1
ATOM 3002 N N . GLY A 1 380 ? -3.373 -4.419 25.959 1.00 93.25 380 GLY A N 1
ATOM 3003 C CA . GLY A 1 380 ? -4.385 -3.423 26.294 1.00 93.25 380 GLY A CA 1
ATOM 3004 C C . GLY A 1 380 ? -5.327 -3.129 25.135 1.00 93.25 380 GLY A C 1
ATOM 3005 O O . GLY A 1 380 ? -5.079 -3.521 23.994 1.00 93.25 380 GLY A O 1
ATOM 3006 N N . PHE A 1 381 ? -6.427 -2.443 25.432 1.00 94.94 381 PHE A N 1
ATOM 3007 C CA . PHE A 1 381 ? -7.371 -1.954 24.432 1.00 94.94 381 PHE A CA 1
ATOM 3008 C C . PHE A 1 381 ? -8.032 -0.656 24.895 1.00 94.94 381 PHE A C 1
ATOM 3010 O O . PHE A 1 381 ? -8.090 -0.364 26.090 1.00 94.94 381 PHE A O 1
ATOM 3017 N N . GLY A 1 382 ? -8.558 0.105 23.944 1.00 93.69 382 GLY A N 1
ATOM 3018 C CA . GLY A 1 382 ? -9.244 1.363 24.202 1.00 93.69 382 GLY A CA 1
ATOM 3019 C C . GLY A 1 382 ? -9.947 1.895 22.962 1.00 93.69 382 GLY A C 1
ATOM 3020 O O . GLY A 1 382 ? -10.122 1.182 21.972 1.00 93.69 382 GLY A O 1
ATOM 3021 N N . ALA A 1 383 ? -10.330 3.165 23.018 1.00 91.50 383 ALA A N 1
ATOM 3022 C CA . ALA A 1 383 ? -10.846 3.907 21.879 1.00 91.50 383 ALA A CA 1
ATOM 3023 C C . ALA A 1 383 ? -9.996 5.149 21.633 1.00 91.50 383 ALA A C 1
ATOM 3025 O O . ALA A 1 383 ? -9.546 5.797 22.580 1.00 91.50 383 ALA A O 1
ATOM 3026 N N . ASN A 1 384 ? -9.838 5.511 20.362 1.00 89.00 384 ASN A N 1
ATOM 3027 C CA . ASN A 1 384 ? -9.438 6.872 20.015 1.00 89.00 384 ASN A CA 1
ATOM 3028 C C . ASN A 1 384 ? -10.572 7.862 20.324 1.00 89.00 384 ASN A C 1
ATOM 3030 O O . ASN A 1 384 ? -11.726 7.470 20.507 1.00 89.00 384 ASN A O 1
ATOM 3034 N N . ALA A 1 385 ? -10.254 9.159 20.346 1.00 88.56 385 ALA A N 1
ATOM 3035 C CA . ALA A 1 385 ? -11.269 10.199 20.478 1.00 88.56 385 ALA A CA 1
ATOM 3036 C C . ALA A 1 385 ? -12.342 10.059 19.377 1.00 88.56 385 ALA A C 1
ATOM 3038 O O . ALA A 1 385 ? -12.024 9.887 18.199 1.00 88.56 385 ALA A O 1
ATOM 3039 N N . MET A 1 386 ? -13.614 10.116 19.774 1.00 93.19 386 MET A N 1
ATOM 3040 C CA . MET A 1 386 ? -14.766 9.773 18.931 1.00 93.19 386 MET A CA 1
ATOM 3041 C C . MET A 1 386 ? -15.505 11.019 18.432 1.00 93.19 386 MET A C 1
ATOM 3043 O O . MET A 1 386 ? -15.344 12.109 18.980 1.00 93.19 386 MET A O 1
ATOM 3047 N N . TRP A 1 387 ? -16.335 10.864 17.400 1.00 95.19 387 TRP A N 1
ATOM 3048 C CA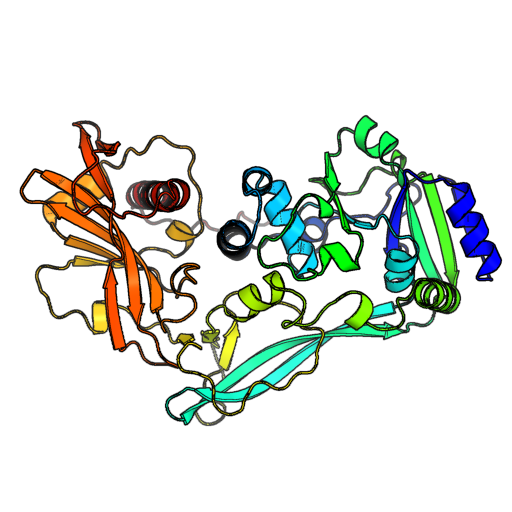 . TRP A 1 387 ? -17.299 11.890 16.980 1.00 95.19 387 TRP A CA 1
ATOM 3049 C C . TRP A 1 387 ? -18.717 11.509 17.384 1.00 95.19 387 TRP A C 1
ATOM 3051 O O . TRP A 1 387 ? -19.087 10.338 17.328 1.00 95.19 387 TRP A O 1
ATOM 3061 N N . SER A 1 388 ? -19.502 12.517 17.765 1.00 96.25 388 SER A N 1
ATOM 3062 C CA . SER A 1 388 ? -20.888 12.370 18.213 1.00 96.25 388 SER A CA 1
ATOM 3063 C C . SER A 1 388 ? -21.909 12.574 17.083 1.00 96.25 388 SER A C 1
ATOM 3065 O O . SER A 1 388 ? -21.772 13.480 16.250 1.00 96.25 388 SER A O 1
ATOM 3067 N N . TYR A 1 389 ? -22.966 11.763 17.087 1.00 97.12 389 TYR A N 1
ATOM 3068 C CA . TYR A 1 389 ? -24.017 11.739 16.073 1.00 97.12 389 TYR A CA 1
ATOM 3069 C C . TYR A 1 389 ? -25.411 11.674 16.704 1.00 97.12 389 TYR A C 1
ATOM 3071 O O . TYR A 1 389 ? -25.651 10.925 17.653 1.00 97.12 389 TYR A O 1
ATOM 3079 N N . GLU A 1 390 ? -26.337 12.449 16.144 1.00 96.81 390 GLU A N 1
ATOM 3080 C CA . GLU A 1 390 ? -27.773 12.309 16.381 1.00 96.81 390 GLU A CA 1
ATOM 3081 C C . GLU A 1 390 ? -28.339 11.230 15.464 1.00 96.81 390 GLU A C 1
ATOM 3083 O O . GLU A 1 390 ? -27.975 11.158 14.289 1.00 96.81 390 GLU A O 1
ATOM 3088 N N . VAL A 1 391 ? -29.251 10.412 15.992 1.00 95.81 391 VAL A N 1
ATOM 3089 C CA . VAL A 1 391 ? -29.888 9.332 15.234 1.00 95.81 391 VAL A CA 1
ATOM 3090 C C . VAL A 1 391 ? -31.382 9.577 15.142 1.00 95.81 391 VAL A C 1
ATOM 3092 O O . VAL A 1 391 ? -32.081 9.575 16.158 1.00 95.81 391 VAL A O 1
ATOM 3095 N N . ASP A 1 392 ? -31.882 9.745 13.923 1.00 93.75 392 ASP A N 1
ATOM 3096 C CA . ASP A 1 392 ? -33.306 9.962 13.697 1.00 93.75 392 ASP A CA 1
ATOM 3097 C C . ASP A 1 392 ? -34.130 8.658 13.771 1.00 93.75 392 ASP A C 1
ATOM 3099 O O . ASP A 1 392 ? -33.631 7.559 14.041 1.00 93.75 392 ASP A O 1
ATOM 3103 N N . LYS A 1 393 ? -35.440 8.776 13.529 1.00 89.75 393 LYS A N 1
ATOM 3104 C CA . LYS A 1 393 ? -36.379 7.642 13.564 1.00 89.75 393 LYS A CA 1
ATOM 3105 C C . LYS A 1 393 ? -36.137 6.609 12.459 1.00 89.75 393 LYS A C 1
ATOM 3107 O O . LYS A 1 393 ? -36.580 5.475 12.603 1.00 89.75 393 LYS A O 1
ATOM 3112 N N . THR A 1 394 ? -35.481 6.999 11.369 1.00 88.19 394 THR A N 1
ATOM 3113 C CA . THR A 1 394 ? -35.134 6.119 10.244 1.00 88.19 394 THR A CA 1
ATOM 3114 C C . THR A 1 394 ? -33.809 5.389 10.468 1.00 88.19 394 THR A C 1
ATOM 3116 O O . THR A 1 394 ? -33.493 4.451 9.743 1.00 88.19 394 THR A O 1
ATOM 3119 N N . GLY A 1 395 ? -33.060 5.767 11.511 1.00 90.69 395 GLY A N 1
ATOM 3120 C CA . GLY A 1 395 ? -31.720 5.252 11.771 1.00 90.69 395 GLY A CA 1
ATOM 3121 C C . GLY A 1 395 ? -30.630 6.036 11.045 1.00 90.69 395 GLY A C 1
ATOM 3122 O O . GLY A 1 395 ? -29.501 5.556 10.987 1.00 90.69 395 GLY A O 1
ATOM 3123 N N . ARG A 1 396 ? -30.938 7.222 10.505 1.00 95.88 396 ARG A N 1
ATOM 3124 C CA . ARG A 1 396 ? -29.960 8.115 9.883 1.00 95.88 396 ARG A CA 1
ATOM 3125 C C . ARG A 1 396 ? -29.142 8.833 10.943 1.00 95.88 396 ARG A C 1
ATOM 3127 O O . ARG A 1 396 ? -29.703 9.403 11.877 1.00 95.88 396 ARG A O 1
ATOM 3134 N N . TRP A 1 397 ? -27.828 8.824 10.769 1.00 96.75 397 TRP A N 1
ATOM 3135 C CA . TRP A 1 397 ? -26.874 9.475 11.654 1.00 96.75 397 TRP A CA 1
ATOM 3136 C C . TRP A 1 397 ? -26.481 10.829 11.078 1.00 96.75 397 TRP A C 1
ATOM 3138 O O . TRP A 1 397 ? -26.037 10.925 9.936 1.00 96.75 397 TRP A O 1
ATOM 3148 N N . THR A 1 398 ? -26.631 11.884 11.873 1.00 96.00 398 THR A N 1
ATOM 3149 C CA . THR A 1 398 ? -26.219 13.244 11.506 1.00 96.00 398 THR A CA 1
ATOM 3150 C C . THR A 1 398 ? -25.195 13.744 12.505 1.00 96.00 398 THR A C 1
ATOM 3152 O O . THR A 1 398 ? -25.364 13.577 13.713 1.00 96.00 398 THR A O 1
ATOM 3155 N N . ARG A 1 399 ? -24.103 14.335 12.012 1.00 95.00 399 ARG A N 1
ATOM 3156 C CA . ARG A 1 399 ? -23.035 14.849 12.870 1.00 95.00 399 ARG A CA 1
ATOM 3157 C C . ARG A 1 399 ? -23.596 15.905 13.828 1.00 95.00 399 ARG A C 1
ATOM 3159 O O . ARG A 1 399 ? -24.151 16.902 13.380 1.00 95.00 399 ARG A O 1
ATOM 3166 N N . SER A 1 400 ? -23.391 15.705 15.129 1.00 95.06 400 SER A N 1
ATOM 3167 C CA . SER A 1 400 ? -23.736 16.667 16.182 1.00 95.06 400 SER A CA 1
ATOM 3168 C C . SER A 1 400 ? -22.478 17.012 16.985 1.00 95.06 400 SER A C 1
ATOM 3170 O O . SER A 1 400 ? -22.161 16.292 17.935 1.00 95.06 400 SER A O 1
ATOM 3172 N N . PRO A 1 401 ? -21.732 18.072 16.617 1.00 92.75 401 PRO A N 1
ATOM 3173 C CA . PRO A 1 401 ? -20.499 18.468 17.300 1.00 92.75 401 PRO A CA 1
ATOM 3174 C C . PRO A 1 401 ? -20.688 18.679 18.806 1.00 92.75 401 PRO A C 1
ATOM 3176 O O . PRO A 1 401 ? -21.610 19.376 19.235 1.00 92.75 401 PRO A O 1
ATOM 3179 N N . ARG A 1 402 ? -19.801 18.091 19.613 1.00 91.12 402 ARG A N 1
ATOM 3180 C CA . ARG A 1 402 ? -19.762 18.239 21.072 1.00 91.12 402 ARG A CA 1
ATOM 3181 C C . ARG A 1 402 ? -18.371 18.633 21.551 1.00 91.12 402 ARG A C 1
ATOM 3183 O O . ARG A 1 402 ? -17.359 18.304 20.935 1.00 91.12 402 ARG A O 1
ATOM 3190 N N . GLU A 1 403 ? -18.336 19.302 22.698 1.00 87.38 403 GLU A N 1
ATOM 3191 C CA . GLU A 1 403 ? -17.102 19.492 23.455 1.00 87.38 403 GLU A CA 1
ATOM 3192 C C . GLU A 1 403 ? -16.547 18.117 23.871 1.00 87.38 403 GLU A C 1
ATOM 3194 O O . GLU A 1 403 ? -17.277 17.283 24.414 1.00 87.38 403 GLU A O 1
ATOM 3199 N N . GLY A 1 404 ? -15.274 17.860 23.557 1.00 84.25 404 GLY A N 1
ATOM 3200 C CA . GLY A 1 404 ? -14.611 16.572 23.792 1.00 84.25 404 GLY A CA 1
ATOM 3201 C C . GLY A 1 404 ? -14.665 15.570 22.630 1.00 84.25 404 GLY A C 1
ATOM 3202 O O . GLY A 1 404 ? -14.091 14.490 22.759 1.00 84.25 404 GLY A O 1
ATOM 3203 N N . ASP A 1 405 ? -15.304 15.901 21.502 1.00 90.19 405 ASP A N 1
ATOM 3204 C CA . ASP A 1 405 ? -15.146 15.115 20.269 1.00 90.19 405 ASP A CA 1
ATOM 3205 C C . ASP A 1 405 ? -13.687 15.156 19.764 1.00 90.19 405 ASP A C 1
ATOM 3207 O O . ASP A 1 405 ? -12.934 16.067 20.118 1.00 90.19 405 ASP A O 1
ATOM 3211 N N . CYS A 1 406 ? -13.290 14.200 18.903 1.00 88.94 406 CYS A N 1
ATOM 3212 C CA . CYS A 1 406 ? -11.953 14.207 18.284 1.00 88.94 406 CYS A CA 1
ATOM 3213 C C . CYS A 1 406 ? -11.625 15.597 17.719 1.00 88.94 406 CYS A C 1
ATOM 3215 O O . CYS A 1 406 ? -12.341 16.061 16.824 1.00 88.94 406 CYS A O 1
ATOM 3217 N N . PRO A 1 407 ? -10.532 16.236 18.180 1.00 87.31 407 PRO A N 1
ATOM 3218 C CA . PRO A 1 407 ? -10.108 17.538 17.676 1.00 87.31 407 PRO A CA 1
ATOM 3219 C C . PRO A 1 407 ? -9.368 17.415 16.338 1.00 87.31 407 PRO A C 1
ATOM 3221 O O . PRO A 1 407 ? -8.932 18.417 15.776 1.00 87.31 407 PRO A O 1
ATOM 3224 N N . CYS A 1 408 ? -9.188 16.188 15.838 1.00 79.12 408 CYS A N 1
ATOM 3225 C CA . CYS A 1 408 ? -8.611 15.933 14.537 1.00 79.12 408 CYS A CA 1
ATOM 3226 C C . CYS A 1 408 ? -9.521 16.560 13.472 1.00 79.12 408 CYS A C 1
ATOM 3228 O O . CYS A 1 408 ? -10.634 16.102 13.234 1.00 79.12 408 CYS A O 1
ATOM 3230 N N . ALA A 1 409 ? -9.057 17.622 12.814 1.00 76.44 409 ALA A N 1
ATOM 3231 C CA . ALA A 1 409 ? -9.763 18.276 11.708 1.00 76.44 409 ALA A CA 1
ATOM 3232 C C . ALA A 1 409 ? -9.782 17.410 10.423 1.00 76.44 409 ALA A C 1
ATOM 3234 O O . ALA A 1 409 ? -9.724 17.926 9.312 1.00 76.44 409 ALA A O 1
ATOM 3235 N N . ASN A 1 410 ? -9.826 16.084 10.577 1.00 81.06 410 ASN A N 1
ATOM 3236 C CA . ASN A 1 410 ? -9.759 15.077 9.528 1.00 81.06 410 ASN A CA 1
ATOM 3237 C C . ASN A 1 410 ? -11.140 14.420 9.376 1.00 81.06 410 ASN A C 1
ATOM 3239 O O . ASN A 1 410 ? -11.405 13.369 9.961 1.00 81.06 410 ASN A O 1
ATOM 3243 N N . SER A 1 411 ? -12.034 15.058 8.613 1.00 85.50 411 SER A N 1
ATOM 3244 C CA . SER A 1 411 ? -13.387 14.532 8.377 1.00 85.50 411 SER A CA 1
ATOM 3245 C C . SER A 1 411 ? -13.376 13.190 7.661 1.00 85.50 411 SER A C 1
ATOM 3247 O O . SER A 1 411 ? -14.150 12.310 8.024 1.00 85.50 411 SER A O 1
ATOM 3249 N N . TRP A 1 412 ? -12.441 13.002 6.730 1.00 85.06 412 TRP A N 1
ATOM 3250 C CA . TRP A 1 412 ? -12.293 11.772 5.960 1.00 85.06 412 TRP A CA 1
ATOM 3251 C C . TRP A 1 412 ? -12.136 10.534 6.857 1.00 85.06 412 TRP A C 1
ATOM 3253 O O . TRP A 1 412 ? -12.776 9.511 6.622 1.00 85.06 412 TRP A O 1
ATOM 3263 N N . ARG A 1 413 ? -11.367 10.627 7.952 1.00 85.00 413 ARG A N 1
ATOM 3264 C CA . ARG A 1 413 ? -11.239 9.517 8.914 1.00 85.00 413 ARG A CA 1
ATOM 3265 C C . ARG A 1 413 ? -12.582 9.135 9.536 1.00 85.00 413 ARG A C 1
ATOM 3267 O O . ARG A 1 413 ? -12.896 7.958 9.680 1.00 85.00 413 ARG A O 1
ATOM 3274 N N . HIS A 1 414 ? -13.370 10.127 9.925 1.00 89.88 414 HIS A N 1
ATOM 3275 C CA . HIS A 1 414 ? -14.664 9.887 10.554 1.00 89.88 414 HIS A CA 1
ATOM 3276 C C . HIS A 1 414 ? -15.726 9.441 9.548 1.00 89.88 414 HIS A C 1
ATOM 3278 O O . HIS A 1 414 ? -16.592 8.635 9.883 1.00 89.88 414 HIS A O 1
ATOM 3284 N N . GLU A 1 415 ? -15.628 9.889 8.300 1.00 89.88 415 GLU A N 1
ATOM 3285 C CA . GLU A 1 415 ? -16.404 9.352 7.184 1.00 89.88 415 GLU A CA 1
ATOM 3286 C C . GLU A 1 415 ? -16.062 7.875 6.938 1.00 89.88 415 GLU A C 1
ATOM 3288 O O . GLU A 1 415 ? -16.972 7.071 6.731 1.00 89.88 415 GLU A O 1
ATOM 3293 N N . ALA A 1 416 ? -14.793 7.471 7.078 1.00 89.25 416 ALA A N 1
ATOM 3294 C CA . ALA A 1 416 ? -14.398 6.065 7.007 1.00 89.25 416 ALA A CA 1
ATOM 3295 C C . ALA A 1 416 ? -15.055 5.214 8.114 1.00 89.25 416 ALA A C 1
ATOM 3297 O O . ALA A 1 416 ? -15.468 4.083 7.851 1.00 89.25 416 ALA A O 1
ATOM 3298 N N . HIS A 1 417 ? -15.251 5.756 9.326 1.00 93.44 417 HIS A N 1
ATOM 3299 C CA . HIS A 1 417 ? -16.021 5.073 10.378 1.00 93.44 417 HIS A CA 1
ATOM 3300 C C . HIS A 1 417 ? -17.482 4.848 9.969 1.00 93.44 417 HIS A C 1
ATOM 3302 O O . HIS A 1 417 ? -18.005 3.747 10.137 1.00 93.44 417 HIS A O 1
ATOM 3308 N N . LEU A 1 418 ? -18.139 5.861 9.396 1.00 94.81 418 LEU A N 1
ATOM 3309 C CA . LEU A 1 418 ? -19.520 5.743 8.907 1.00 94.81 418 LEU A CA 1
ATOM 3310 C C . LEU A 1 418 ? -19.628 4.782 7.714 1.00 94.81 418 LEU A C 1
ATOM 3312 O O . LEU A 1 418 ? -20.586 4.012 7.611 1.00 94.81 418 LEU A O 1
ATOM 3316 N N . SER A 1 419 ? -18.629 4.777 6.834 1.00 92.62 419 SER A N 1
ATOM 3317 C CA . SER A 1 419 ? -18.526 3.806 5.747 1.00 92.62 419 SER A CA 1
ATOM 3318 C C . SER A 1 419 ? -18.432 2.379 6.291 1.00 92.62 419 SER A C 1
ATOM 3320 O O . SER A 1 419 ? -19.197 1.506 5.878 1.00 92.62 419 SER A O 1
ATOM 3322 N N . ALA A 1 420 ? -17.582 2.145 7.292 1.00 93.88 420 ALA A N 1
ATOM 3323 C CA . ALA A 1 420 ? -17.456 0.838 7.926 1.00 93.88 420 ALA A CA 1
ATOM 3324 C C . ALA A 1 420 ? -18.763 0.381 8.600 1.00 93.88 420 ALA A C 1
ATOM 3326 O O . ALA A 1 420 ? -19.159 -0.781 8.466 1.00 93.88 420 ALA A O 1
ATOM 3327 N N . LEU A 1 421 ? -19.494 1.299 9.246 1.00 95.62 421 LEU A N 1
ATOM 3328 C CA . LEU A 1 421 ? -20.840 1.022 9.761 1.00 95.62 421 LEU A CA 1
ATOM 3329 C C . LEU A 1 421 ? -21.850 0.717 8.647 1.00 95.62 421 LEU A C 1
ATOM 3331 O O . LEU A 1 421 ? -22.707 -0.139 8.842 1.00 95.62 421 LEU A O 1
ATOM 3335 N N . SER A 1 422 ? -21.731 1.341 7.473 1.00 93.94 422 SER A N 1
ATOM 3336 C CA . SER A 1 422 ? -22.587 1.049 6.311 1.00 93.94 422 SER A CA 1
ATOM 3337 C C . SER A 1 422 ? -22.404 -0.386 5.818 1.00 93.94 422 SER A C 1
ATOM 3339 O O . SER A 1 422 ? -23.380 -1.093 5.549 1.00 93.94 422 SER A O 1
ATOM 3341 N N . VAL A 1 423 ? -21.149 -0.838 5.718 1.00 91.88 423 VAL A N 1
ATOM 3342 C CA . VAL A 1 423 ? -20.825 -2.218 5.329 1.00 91.88 423 VAL A CA 1
ATOM 3343 C C . VAL A 1 423 ? -21.324 -3.196 6.398 1.00 91.88 423 VAL A C 1
ATOM 3345 O O . VAL A 1 423 ? -21.963 -4.199 6.078 1.00 91.88 423 VAL A O 1
ATOM 3348 N N . LEU A 1 424 ? -21.120 -2.865 7.676 1.00 93.62 424 LEU A N 1
ATOM 3349 C CA . LEU A 1 424 ? -21.596 -3.664 8.804 1.00 93.62 424 LEU A CA 1
ATOM 3350 C C . LEU A 1 424 ? -23.131 -3.772 8.856 1.00 93.62 424 LEU A C 1
ATOM 3352 O O . LEU A 1 424 ? -23.663 -4.855 9.103 1.00 93.62 424 LEU A O 1
ATOM 3356 N N . GLU A 1 425 ? -23.849 -2.674 8.612 1.00 93.50 425 GLU A N 1
ATOM 3357 C CA . GLU A 1 425 ? -25.314 -2.639 8.540 1.00 93.50 425 GLU A CA 1
ATOM 3358 C C . GLU A 1 425 ? -25.812 -3.585 7.444 1.00 93.50 425 GLU A C 1
ATOM 3360 O O . GLU A 1 425 ? -26.705 -4.404 7.675 1.00 93.50 425 GLU A O 1
ATOM 3365 N N . HIS A 1 426 ? -25.185 -3.550 6.267 1.00 87.81 426 HIS A N 1
ATOM 3366 C CA . HIS A 1 426 ? -25.502 -4.478 5.189 1.00 87.81 426 HIS A CA 1
ATOM 3367 C C . HIS A 1 426 ? -25.248 -5.942 5.592 1.00 87.81 426 HIS A C 1
ATOM 3369 O O . HIS A 1 426 ? -26.085 -6.808 5.329 1.00 87.81 426 HIS A O 1
ATOM 3375 N N . ASP A 1 427 ? -24.176 -6.241 6.318 1.00 84.56 427 ASP A N 1
ATOM 3376 C CA . ASP A 1 427 ? -23.934 -7.593 6.833 1.00 84.56 427 ASP A CA 1
ATOM 3377 C C . ASP A 1 427 ? -24.966 -8.031 7.882 1.00 84.56 427 ASP A C 1
ATOM 3379 O O . ASP A 1 427 ? -25.332 -9.209 7.952 1.00 84.56 427 ASP A O 1
ATOM 3383 N N . PHE A 1 428 ? -25.523 -7.096 8.657 1.00 81.00 428 PHE A N 1
ATOM 3384 C CA . PHE A 1 428 ? -26.645 -7.396 9.549 1.00 81.00 428 PHE A CA 1
ATOM 3385 C C . PHE A 1 428 ? -27.912 -7.747 8.763 1.00 81.00 428 PHE A C 1
ATOM 3387 O O . PHE A 1 428 ? -28.749 -8.485 9.290 1.00 81.00 428 PHE A O 1
ATOM 3394 N N . THR A 1 429 ? -28.070 -7.256 7.525 1.00 69.38 429 THR A N 1
ATOM 3395 C CA . THR A 1 429 ? -29.212 -7.579 6.647 1.00 69.38 429 THR A CA 1
ATOM 3396 C C . THR A 1 429 ? -29.173 -8.983 6.064 1.00 69.38 429 THR A C 1
ATOM 3398 O O . THR A 1 429 ? -30.228 -9.585 5.885 1.00 69.38 429 THR A O 1
ATOM 3401 N N . ARG A 1 430 ? -27.980 -9.543 5.850 1.00 61.00 430 ARG A N 1
ATOM 3402 C CA . ARG A 1 430 ? -27.775 -10.830 5.167 1.00 61.00 430 ARG A CA 1
ATOM 3403 C C . ARG A 1 430 ? -27.821 -12.065 6.072 1.00 61.00 430 ARG A C 1
ATOM 3405 O O . ARG A 1 430 ? -27.379 -13.133 5.661 1.00 61.00 430 ARG A O 1
ATOM 3412 N N . ARG A 1 431 ? -28.357 -11.967 7.293 1.00 41.06 431 ARG A N 1
ATOM 3413 C CA . ARG A 1 431 ? -28.523 -13.121 8.197 1.00 41.06 431 ARG A CA 1
ATOM 3414 C C . ARG A 1 431 ? -29.714 -14.014 7.808 1.00 41.06 431 ARG A C 1
ATOM 3416 O O . ARG A 1 431 ? -30.613 -14.209 8.608 1.00 41.06 431 ARG A O 1
ATOM 3423 N N . ASP A 1 432 ? -29.642 -14.578 6.606 1.00 32.53 432 ASP A N 1
ATOM 3424 C CA . ASP A 1 432 ? -29.970 -15.977 6.327 1.00 32.53 432 ASP A CA 1
ATOM 3425 C C . ASP A 1 432 ? -28.707 -16.573 5.687 1.00 32.53 432 ASP A C 1
ATOM 3427 O O . ASP A 1 432 ? -28.237 -16.118 4.644 1.00 32.53 432 ASP A O 1
ATOM 3431 N N . HIS A 1 433 ? -28.076 -17.532 6.359 1.00 37.50 433 HIS A N 1
ATOM 3432 C CA . HIS A 1 433 ? -26.797 -18.108 5.946 1.00 37.50 433 HIS A CA 1
ATOM 3433 C C . HIS A 1 433 ? -26.845 -18.717 4.534 1.00 37.50 433 HIS A C 1
ATOM 3435 O O . HIS A 1 433 ? -27.381 -19.807 4.366 1.00 37.50 433 HIS A O 1
ATOM 3441 N N . VAL A 1 434 ? -26.165 -18.109 3.554 1.00 28.70 434 VAL A N 1
ATOM 3442 C CA . VAL A 1 434 ? -25.655 -18.811 2.363 1.00 28.70 434 VAL A CA 1
ATOM 3443 C C . VAL A 1 434 ? -24.292 -18.232 1.982 1.00 28.70 434 VAL A C 1
ATOM 3445 O O . VAL A 1 434 ? -24.178 -17.115 1.483 1.00 28.70 434 VAL A O 1
ATOM 3448 N N . PHE A 1 435 ? -23.242 -19.022 2.216 1.00 32.09 435 PHE A N 1
ATOM 3449 C CA . PHE A 1 435 ? -21.958 -18.875 1.537 1.00 32.09 435 PHE A CA 1
ATOM 3450 C C . PHE A 1 435 ? -22.208 -18.760 0.033 1.00 32.09 435 PHE A C 1
ATOM 3452 O O . PHE A 1 435 ? -22.870 -19.625 -0.542 1.00 32.09 435 PHE A O 1
ATOM 3459 N N . VAL A 1 436 ? -21.656 -17.732 -0.614 1.00 26.67 436 VAL A N 1
ATOM 3460 C CA . VAL A 1 436 ? -21.602 -17.670 -2.077 1.00 26.67 436 VAL A CA 1
ATOM 3461 C C . VAL A 1 436 ? -20.835 -18.905 -2.548 1.00 26.67 436 VAL A C 1
ATOM 3463 O O . VAL A 1 436 ? -19.610 -18.972 -2.451 1.00 26.67 436 VAL A O 1
ATOM 3466 N N . ARG A 1 437 ? -21.572 -19.922 -3.011 1.00 23.94 437 ARG A N 1
ATOM 3467 C CA . ARG A 1 437 ? -21.004 -20.993 -3.825 1.00 23.94 437 ARG A CA 1
ATOM 3468 C C . ARG A 1 437 ? -20.340 -20.329 -5.036 1.00 23.94 437 ARG A C 1
ATOM 3470 O O . ARG A 1 437 ? -20.952 -19.433 -5.622 1.00 23.94 437 ARG A O 1
ATOM 3477 N N . PRO A 1 438 ? -19.133 -20.755 -5.437 1.00 26.78 438 PRO A N 1
ATOM 3478 C CA . PRO A 1 438 ? -18.595 -20.355 -6.729 1.00 26.78 438 PRO A CA 1
ATOM 3479 C C . PRO A 1 438 ? -19.592 -20.765 -7.828 1.00 26.78 438 PRO A C 1
ATOM 3481 O O . PRO A 1 438 ? -20.300 -21.767 -7.656 1.00 26.78 438 PRO A O 1
ATOM 3484 N N . PRO A 1 439 ? -19.683 -20.009 -8.937 1.00 26.50 439 PRO A N 1
ATOM 3485 C CA . PRO A 1 439 ? -20.570 -20.374 -10.032 1.00 26.50 439 PRO A CA 1
ATOM 3486 C C . PRO A 1 439 ? -20.219 -21.787 -10.526 1.00 26.50 439 PRO A C 1
ATOM 3488 O O . PRO A 1 439 ? -19.044 -22.177 -10.471 1.00 26.50 439 PRO A O 1
ATOM 3491 N N . PRO A 1 440 ? -21.209 -22.579 -10.981 1.00 27.47 440 PRO A N 1
ATOM 3492 C CA . PRO A 1 440 ? -20.918 -23.868 -11.583 1.00 27.47 440 PRO A CA 1
ATOM 3493 C C . PRO A 1 440 ? -19.955 -23.642 -12.746 1.00 27.47 440 PRO A C 1
ATOM 3495 O O . PRO A 1 440 ? -20.173 -22.754 -13.570 1.00 27.47 440 PRO A O 1
ATOM 3498 N N . ARG A 1 441 ? -18.884 -24.437 -12.791 1.00 32.56 441 ARG A N 1
ATOM 3499 C CA . ARG A 1 441 ? -18.044 -24.532 -13.984 1.00 32.56 441 ARG A CA 1
ATOM 3500 C C . ARG A 1 441 ? -18.945 -24.975 -15.138 1.00 32.56 441 ARG A C 1
ATOM 3502 O O . ARG A 1 441 ? -19.546 -26.045 -15.039 1.00 32.56 441 ARG A O 1
ATOM 3509 N N . ALA A 1 442 ? -19.054 -24.132 -16.159 1.00 36.16 442 ALA A N 1
ATOM 3510 C CA . ALA A 1 442 ? -19.427 -24.553 -17.501 1.00 36.16 442 ALA A CA 1
ATOM 3511 C C . ALA A 1 442 ? -18.151 -24.962 -18.239 1.00 36.16 442 ALA A C 1
ATOM 3513 O O . ALA A 1 442 ? -17.131 -24.253 -18.048 1.00 36.16 442 ALA A O 1
#

Radius of gyration: 24.8 Å; chains: 1; bounding box: 60×50×69 Å

Foldseek 3Di:
DAEAEDAALVVVVVVVPVVPQQKKKAKAQDQCDDPQFRNQFFQCVVPNDDVVLVLQQLLLQLQLLCVFFPDSPLSVDSQLSQQLCVLQVDTDLKGKIASDQLLNLLNQQWDKDWDWDWDWAAFQVRHIATEIAIAMFTHGDWDKMKMWIFGPVQLVVVVWDKDQNVVTDTPVDFAALCNLRSIMITDSDDGGDPVSRTPYMYMYTSVSSLVSSVVVVHNGPCSRHPDCVRHVSVVSQVLAEWEWDDDPDDDDPVVHTYTYGPRHGHDHDPDDDDRYHDQSHFYEHQDDVVVVDPDPLEAEDEDEPVLLSDFDPDALAQPPVLVVQVVSQKYHHFYRDWADRPVCSPPLKTFGGKIWGQDPVRKIWIFTWMFRGGYHDTDDIDGDFTFIWDQDPRRGTDGDDDDRHPPPPCVVRNSSRSRSSVVVSVVVVPPPDDDPDDPDDD